Protein AF-0000000076599766 (afdb_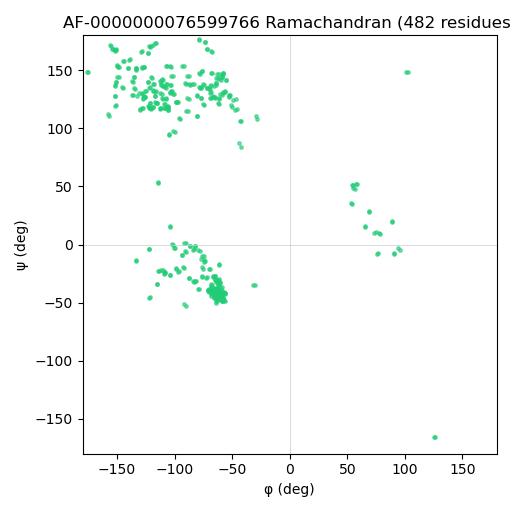homodimer)

Foldseek 3Di:
DPDDPLCVLLVVVLVVLVPDDFFAADDALVVSCVVSVHDSVSSVSNVVVCVVVLQWDQDPPPHITGADAFEQEAELVDFDDPQVSLVVSVWHKDKDWPDKDKFFADPVRCVLQVHDGGAIWMWTWMWMDTSNATWKIKIKIFGCVQPVPVVVQVVPDPDVQVSSCVPRVFRWDWDDKDKDWDQDDPVRCVRRVHDRVGTWIWMWTWIAGPVPRGTGMIMIMTTHPSHYDYHYDYDDDDDPPDD/DPPQPLCVLLVVVLVVLVPDDFFAADDALVVSCVVSVHDSVSSVSNVVVCVVVLQWDQDVPPHITGADAFEQEAELVDFDDPQVSLVVSVWHKDKDWPDKDKFFADPVRCVLQVHDGGAIWMWTWMWMDTSNATWKIKIKIFGCVQPVPVVVQVVPDPDPQVSSCVPRVFRWDWDDKDKDWDQDDPVRCVRRVHDRVGTWIWMWTWIAGPVPRGTGMIMIMTTHPSHYDYHYDYDDDDDPPDD

Sequence (486 aa):
MVRSRYVEIADTLAAELAQLPAGSRIAGEHEIAARFEVGRAAARAAMQELEQRLLVRRVRGAGTFVNRRIDYVISQRRAPSWHQTVREAGAEPRSVVRGVRRASLPATEAERLERPVGSPASLLIRQYYVDDLLHGWSNEWIPADVLDDVEIAVHSVESVDSILHQMSKVQPVRSWCRVSNTLPGPEVVAGLEIESDRPVWLVESVSLDAATGTPVLCIRSWSRPDSARIVVEMDGPYQPEDEMVRSRYVEIADTLAAELAQLPAGSRIAGEHEIAARFEVGRAAARAAMQELEQRLLVRRVRGAGTFVNRRIDYVISQRRAPSWHQTVREAGAEPRSVVRGVRRASLPATEAERLERPVGSPASLLIRQYYVDDLLHGWSNEWIPADVLDDVEIAVHSVESVDSILHQMSKVQPVRSWCRVSNTLPGPEVVAGLEIESDRPVWLVESVSLDAATGTPVLCIRSWSRPDSARIVVEMDGPYQPEDE

pLDDT: mean 87.88, std 10.94, range [26.7, 97.62]

Secondary structure (DSSP, 8-state):
----HHHHHHHHHHHHHTTSPTT-B---HHHHHHHHT--HHHHHHHHHHHHHTTSEEEETTTEEEE---EEEEEETTS---HHHHHHHTT--EEEEEEEEEEEEPPHHHHHHTT--TT-EEEEEEEEEEETTEEEEEEEEEEETTT-S-HHHHTTT-S-HHHHHHHHH---EEEEEEEEEEE---HHHHHHHT--TTS-EEEEEEEEEETTT--EEEEEEEEE-TTTEEEEEEEES-------/----HHHHHHHHHHHHHTTSPTT-B---HHHHHHHHT--HHHHHHHHHHHHHTTSEEEETTTEEEE---EEEEEETTS---HHHHHHHTT--EEEEEEEEEEEEPPHHHHHHTT--TT-EEEEEEEEEEETTEEEEEEEEEEETTT-S-HHHHTTT-S-HHHHHHHHH---EEEEEEEEEEE---HHHHHHHT--TTS-EEEEEEEEEETTT--EEEEEEEEE-TTTEEEEEEEES-------

Solvent-accessible surface area (backbone atoms only — not comparable to full-atom values): 25380 Å² total; per-residue (Å²): 126,83,71,58,69,28,56,54,49,28,51,55,50,50,61,55,51,71,75,48,61,62,46,37,75,53,81,49,51,69,56,44,11,62,75,69,71,48,51,65,65,43,25,44,46,15,51,49,50,33,39,72,69,35,44,32,43,77,40,87,96,75,44,40,25,34,35,62,57,32,62,43,70,44,41,45,61,42,80,89,42,71,56,58,40,34,41,74,51,74,44,46,59,46,76,44,82,77,42,65,43,81,42,59,32,50,62,70,59,9,59,71,43,72,43,64,67,54,39,61,21,31,41,38,31,36,36,31,24,49,42,85,34,83,29,24,36,33,45,34,39,29,41,36,90,58,47,73,60,54,70,73,45,54,81,73,38,90,44,68,61,55,38,37,36,73,73,51,72,35,48,68,34,46,34,34,35,36,39,34,63,39,68,54,53,71,69,52,22,62,64,58,69,52,67,65,85,44,62,24,36,36,38,36,37,36,21,21,23,69,86,76,65,45,51,50,37,42,37,41,35,37,33,42,60,67,43,34,38,56,30,40,39,46,72,54,57,49,47,70,67,78,127,124,85,70,57,68,31,56,54,50,28,50,54,49,49,61,55,51,72,75,46,60,62,46,38,75,53,81,48,51,67,55,45,10,63,74,70,70,48,52,66,66,42,26,44,46,14,52,49,49,33,38,73,69,35,46,34,44,78,40,87,96,74,44,40,23,34,35,62,57,31,62,42,67,45,40,46,59,41,80,89,42,71,56,58,40,34,42,74,51,72,46,47,59,46,75,44,82,77,43,66,45,79,43,57,32,50,62,70,58,9,58,72,42,71,43,63,67,54,38,62,22,31,41,39,30,36,36,31,26,49,42,83,34,84,30,24,34,34,46,35,40,29,40,36,91,57,48,70,61,56,71,72,44,55,78,74,38,91,43,68,61,57,38,38,37,72,72,50,69,36,48,68,34,46,32,34,36,38,39,33,62,39,69,54,53,71,69,52,22,63,64,56,69,53,66,65,85,46,64,26,37,36,41,36,35,35,20,19,22,68,87,77,64,46,51,50,39,41,39,42,34,37,32,41,59,68,44,33,36,56,30,39,40,47,73,53,58,50,47,70,67,76,128

InterPro domains:
  IPR000524 Transcription regulator HTH, GntR [PF00392] (6-66)
  IPR000524 Transcription regulator HTH, GntR [PS50949] (3-69)
  IPR000524 Transcription regulator HTH, GntR [SM00345] (9-66)
  IPR000524 Transcription regulator HTH, GntR [cd07377] (4-67)
  IPR011663 UbiC transcription regulator-associated [PF07702] (89-227)
  IPR011663 UbiC transcription regulator-associated [SM00866] (88-229)
  IPR028978 Chorismate pyruvate-lyase/UbiC transcription regulator-associated domain superfamily [G3DSA:3.40.1410.10] (74-236)
  IPR028978 Chorismate pyruvate-lyase/UbiC transcription regulator-associated domain superfamily [SSF64288] (55-234)
  IPR036388 Winged helix-like DNA-binding domain superfamily [G3DSA:1.10.10.10] (4-67)
  IPR036390 Winged helix DNA-binding domain superfamily [SSF46785] (4-69)
  IPR050679 Bacterial HTH-type transcriptional regulator [PTHR44846] (4-234)

Structure (mmCIF, N/CA/C/O backbone):
data_AF-0000000076599766-model_v1
#
loop_
_entity.id
_entity.type
_entity.pdbx_description
1 polymer 'GntR family phosphonate transport system transcriptional regulator'
#
loop_
_atom_site.group_PDB
_atom_site.id
_atom_site.type_symbol
_atom_site.label_atom_id
_atom_site.label_alt_id
_atom_site.label_comp_id
_atom_site.label_asym_id
_atom_site.label_entity_id
_atom_site.label_seq_id
_atom_site.pdbx_PDB_ins_code
_atom_site.Cartn_x
_atom_site.Cartn_y
_atom_site.Cartn_z
_atom_site.occupancy
_atom_site.B_iso_or_equiv
_atom_site.auth_seq_id
_atom_site.auth_comp_id
_atom_site.auth_asym_id
_atom_site.auth_atom_id
_atom_site.pdbx_PDB_model_num
ATOM 1 N N . MET A 1 1 ? -33.406 5.684 -6.992 1 35.38 1 MET A N 1
ATOM 2 C CA . MET A 1 1 ? -33.312 6.414 -5.734 1 35.38 1 MET A CA 1
ATOM 3 C C . MET A 1 1 ? -32.75 7.812 -5.957 1 35.38 1 MET A C 1
ATOM 5 O O . MET A 1 1 ? -31.859 8 -6.789 1 35.38 1 MET A O 1
ATOM 9 N N . VAL A 1 2 ? -33.344 8.711 -5.664 1 44.78 2 VAL A N 1
ATOM 10 C CA . VAL A 1 2 ? -33 10.125 -5.789 1 44.78 2 VAL A CA 1
ATOM 11 C C . VAL A 1 2 ? -31.562 10.352 -5.355 1 44.78 2 VAL A C 1
ATOM 13 O O . VAL A 1 2 ? -31.203 10.062 -4.215 1 44.78 2 VAL A O 1
ATOM 16 N N . ARG A 1 3 ? -30.703 10.211 -6.203 1 55.75 3 ARG A N 1
ATOM 17 C CA . ARG A 1 3 ? -29.359 10.57 -5.766 1 55.75 3 ARG A CA 1
ATOM 18 C C . ARG A 1 3 ? -29.344 11.906 -5.039 1 55.75 3 ARG A C 1
ATOM 20 O O . ARG A 1 3 ? -30.047 12.836 -5.434 1 55.75 3 ARG A O 1
ATOM 27 N N . SER A 1 4 ? -28.797 12 -3.76 1 78.44 4 SER A N 1
ATOM 28 C CA . SER A 1 4 ? -28.766 13.211 -2.945 1 78.44 4 SER A CA 1
ATOM 29 C C . SER A 1 4 ? -28.188 14.383 -3.729 1 78.44 4 SER A C 1
ATOM 31 O O . SER A 1 4 ? -27.344 14.195 -4.613 1 78.44 4 SER A O 1
ATOM 33 N N . ARG A 1 5 ? -28.891 15.469 -3.938 1 87.5 5 ARG A N 1
ATOM 34 C CA . ARG A 1 5 ? -28.531 16.703 -4.633 1 87.5 5 ARG A CA 1
ATOM 35 C C . ARG A 1 5 ? -27.047 17 -4.488 1 87.5 5 ARG A C 1
ATOM 37 O O . ARG A 1 5 ? -26.406 17.453 -5.434 1 87.5 5 ARG A O 1
ATOM 44 N N . TYR A 1 6 ? -26.469 16.688 -3.404 1 89.38 6 TYR A N 1
ATOM 45 C CA . TYR A 1 6 ? -25.062 16.984 -3.191 1 89.38 6 TYR A CA 1
ATOM 46 C C . TYR A 1 6 ? -24.172 16.078 -4.027 1 89.38 6 TYR A C 1
ATOM 48 O O . TYR A 1 6 ? -23.094 16.484 -4.484 1 89.38 6 TYR A O 1
ATOM 56 N N . VAL A 1 7 ? -24.625 14.914 -4.34 1 90.62 7 VAL A N 1
ATOM 57 C CA . VAL A 1 7 ? -23.859 14 -5.172 1 90.62 7 VAL A CA 1
ATOM 58 C C . VAL A 1 7 ? -23.828 14.508 -6.609 1 90.62 7 VAL A C 1
ATOM 60 O O . VAL A 1 7 ? -22.797 14.414 -7.285 1 90.62 7 VAL A O 1
ATOM 63 N N . GLU A 1 8 ? -24.891 15 -6.984 1 92.25 8 GLU A N 1
ATOM 64 C CA . GLU A 1 8 ? -24.953 15.586 -8.32 1 92.25 8 GLU A CA 1
ATOM 65 C C . GLU A 1 8 ? -23.984 16.766 -8.461 1 92.25 8 GLU A C 1
ATOM 67 O O . GLU A 1 8 ? -23.328 16.906 -9.484 1 92.25 8 GLU A O 1
ATOM 72 N N . ILE A 1 9 ? -24.062 17.562 -7.48 1 93.81 9 ILE A N 1
ATOM 73 C CA . ILE A 1 9 ? -23.141 18.688 -7.457 1 93.81 9 ILE A CA 1
ATOM 74 C C . ILE A 1 9 ? -21.703 18.203 -7.504 1 93.81 9 ILE A C 1
ATOM 76 O O . ILE A 1 9 ? -20.891 18.703 -8.281 1 93.81 9 ILE A O 1
ATOM 80 N N . ALA A 1 10 ? -21.438 17.234 -6.711 1 93.31 10 ALA A N 1
ATOM 81 C CA . ALA A 1 10 ? -20.078 16.672 -6.664 1 93.31 10 ALA A CA 1
ATOM 82 C C . ALA A 1 10 ? -19.672 16.125 -8.031 1 93.31 10 ALA A C 1
ATOM 84 O O . ALA A 1 10 ? -18.531 16.312 -8.461 1 93.31 10 ALA A O 1
ATOM 85 N N . ASP A 1 11 ? -20.578 15.539 -8.68 1 92.75 11 ASP A N 1
ATOM 86 C CA . ASP A 1 11 ? -20.297 14.977 -10 1 92.75 11 ASP A CA 1
ATOM 87 C C . ASP A 1 11 ? -19.969 16.078 -11.008 1 92.75 11 ASP A C 1
ATOM 89 O O . ASP A 1 11 ? -19.047 15.938 -11.805 1 92.75 11 ASP A O 1
ATOM 93 N N . THR A 1 12 ? -20.766 17.047 -10.969 1 93.94 12 THR A N 1
ATOM 94 C CA . THR A 1 12 ? -20.531 18.188 -11.852 1 93.94 12 THR A CA 1
ATOM 95 C C . THR A 1 12 ? -19.172 18.812 -11.586 1 93.94 12 THR A C 1
ATOM 97 O O . THR A 1 12 ? -18.406 19.062 -12.516 1 93.94 12 THR A O 1
ATOM 100 N N . LEU A 1 13 ? -18.922 19.031 -10.359 1 94.25 13 LEU A N 1
ATOM 101 C CA . LEU A 1 13 ? -17.656 19.625 -9.984 1 94.25 13 LEU A CA 1
ATOM 102 C C . LEU A 1 13 ? -16.484 18.719 -10.359 1 94.25 13 LEU A C 1
ATOM 104 O O . LEU A 1 13 ? -15.438 19.188 -10.805 1 94.25 13 LEU A O 1
ATOM 108 N N . ALA A 1 14 ? -16.672 17.453 -10.156 1 93.56 14 ALA A N 1
ATOM 109 C CA . ALA A 1 14 ? -15.641 16.484 -10.508 1 93.56 14 ALA A CA 1
ATOM 110 C C . ALA A 1 14 ? -15.25 16.609 -11.977 1 93.56 14 ALA A C 1
ATOM 112 O O . ALA A 1 14 ? -14.062 16.547 -12.312 1 93.56 14 ALA A O 1
ATOM 113 N N . ALA A 1 15 ? -16.203 16.766 -12.789 1 93.69 15 ALA A N 1
ATOM 114 C CA . ALA A 1 15 ? -15.953 16.922 -14.227 1 93.69 15 ALA A CA 1
ATOM 115 C C . ALA A 1 15 ? -15.164 18.188 -14.516 1 93.69 15 ALA A C 1
ATOM 117 O O . ALA A 1 15 ? -14.281 18.188 -15.375 1 93.69 15 ALA A O 1
ATOM 118 N N . GLU A 1 16 ? -15.445 19.188 -13.828 1 93.81 16 GLU A N 1
ATOM 119 C CA . GLU A 1 16 ? -14.742 20.453 -14 1 93.81 16 GLU A CA 1
ATOM 120 C C . GLU A 1 16 ? -13.312 20.375 -13.484 1 93.81 16 GLU A C 1
ATOM 122 O O . GLU A 1 16 ? -12.383 20.906 -14.109 1 93.81 16 GLU A O 1
ATOM 127 N N . LEU A 1 17 ? -13.188 19.734 -12.422 1 92.12 17 LEU A N 1
ATOM 128 C CA . LEU A 1 17 ? -11.883 19.609 -11.781 1 92.12 17 LEU A CA 1
ATOM 129 C C . LEU A 1 17 ? -10.914 18.812 -12.656 1 92.12 17 LEU A C 1
ATOM 131 O O . LEU A 1 17 ? -9.703 19.031 -12.609 1 92.12 17 LEU A O 1
ATOM 135 N N . ALA A 1 18 ? -11.531 17.891 -13.422 1 90.69 18 ALA A N 1
ATOM 136 C CA . ALA A 1 18 ? -10.719 17.031 -14.281 1 90.69 18 ALA A CA 1
ATOM 137 C C . ALA A 1 18 ? -9.945 17.859 -15.305 1 90.69 18 ALA A C 1
ATOM 139 O O . ALA A 1 18 ? -8.898 17.438 -15.797 1 90.69 18 ALA A O 1
ATOM 140 N N . GLN A 1 19 ? -10.391 19.078 -15.477 1 91.44 19 GLN A N 1
ATOM 141 C CA . GLN A 1 19 ? -9.789 19.938 -16.484 1 91.44 19 GLN A CA 1
ATOM 142 C C . GLN A 1 19 ? -8.797 20.922 -15.859 1 91.44 19 GLN A C 1
ATOM 144 O O . GLN A 1 19 ? -8.117 21.656 -16.578 1 91.44 19 GLN A O 1
ATOM 149 N N . LEU A 1 20 ? -8.672 20.922 -14.633 1 91.75 20 LEU A N 1
ATOM 150 C CA . LEU A 1 20 ? -7.773 21.828 -13.93 1 91.75 20 LEU A CA 1
ATOM 151 C C . LEU A 1 20 ? -6.488 21.109 -13.516 1 91.75 20 LEU A C 1
ATOM 153 O O . LEU A 1 20 ? -6.508 19.922 -13.211 1 91.75 20 LEU A O 1
ATOM 157 N N . PRO A 1 21 ? -5.398 21.875 -13.57 1 88.62 21 PRO A N 1
ATOM 158 C CA . PRO A 1 21 ? -4.16 21.281 -13.07 1 88.62 21 PRO A CA 1
ATOM 159 C C . PRO A 1 21 ? -4.234 20.906 -11.594 1 88.62 21 PRO A C 1
ATOM 161 O O . PRO A 1 21 ? -4.914 21.594 -10.82 1 88.62 21 PRO A O 1
ATOM 164 N N . ALA A 1 22 ? -3.533 19.812 -11.266 1 89.12 22 ALA A N 1
ATOM 165 C CA . ALA A 1 22 ? -3.387 19.5 -9.852 1 89.12 22 ALA A CA 1
ATOM 166 C C . ALA A 1 22 ? -2.789 20.688 -9.086 1 89.12 22 ALA A C 1
ATOM 168 O O . ALA A 1 22 ? -1.93 21.391 -9.609 1 89.12 22 ALA A O 1
ATOM 169 N N . GLY A 1 23 ? -3.316 20.859 -7.891 1 88 23 GLY A N 1
ATOM 170 C CA . GLY A 1 23 ? -2.807 21.938 -7.074 1 88 23 GLY A CA 1
ATOM 171 C C . GLY A 1 23 ? -3.559 23.25 -7.277 1 88 23 GLY A C 1
ATOM 172 O O . GLY A 1 23 ? -3.363 24.203 -6.531 1 88 23 GLY A O 1
ATOM 173 N N . SER A 1 24 ? -4.441 23.312 -8.234 1 91.94 24 SER A N 1
ATOM 174 C CA . SER A 1 24 ? -5.234 24.516 -8.469 1 91.94 24 SER A CA 1
ATOM 175 C C . SER A 1 24 ? -6.234 24.75 -7.344 1 91.94 24 SER A C 1
ATOM 177 O O . SER A 1 24 ? -6.883 23.812 -6.879 1 91.94 24 SER A O 1
ATOM 179 N N . ARG A 1 25 ? -6.312 25.984 -6.953 1 93.19 25 ARG A N 1
ATOM 180 C CA . ARG A 1 25 ? -7.32 26.344 -5.965 1 93.19 25 ARG A CA 1
ATOM 181 C C . ARG A 1 25 ? -8.711 26.391 -6.59 1 93.19 25 ARG A C 1
ATOM 183 O O . ARG A 1 25 ? -8.875 26.875 -7.711 1 93.19 25 ARG A O 1
ATOM 190 N N . ILE A 1 26 ? -9.648 25.844 -5.852 1 93.81 26 ILE A N 1
ATOM 191 C CA . ILE A 1 26 ? -11 25.828 -6.402 1 93.81 26 ILE A CA 1
ATOM 192 C C . ILE A 1 26 ? -11.93 26.672 -5.527 1 93.81 26 ILE A C 1
ATOM 194 O O . ILE A 1 26 ? -11.516 27.172 -4.477 1 93.81 26 ILE A O 1
ATOM 198 N N . ALA A 1 27 ? -13.172 26.859 -5.977 1 92.44 27 ALA A N 1
ATOM 199 C CA . ALA A 1 27 ? -14.18 27.656 -5.273 1 92.44 27 ALA A CA 1
ATOM 200 C C . ALA A 1 27 ? -14.477 27.062 -3.898 1 92.44 27 ALA A C 1
ATOM 202 O O . ALA A 1 27 ? -14.5 25.844 -3.734 1 92.44 27 ALA A O 1
ATOM 203 N N . GLY A 1 28 ? -14.672 27.922 -2.99 1 92 28 GLY A N 1
ATOM 204 C CA . GLY A 1 28 ? -15.016 27.5 -1.645 1 92 28 GLY A CA 1
ATOM 205 C C . GLY A 1 28 ? -16.469 27.109 -1.498 1 92 28 GLY A C 1
ATOM 206 O O . GLY A 1 28 ? -17.234 27.172 -2.463 1 92 28 GLY A O 1
ATOM 207 N N . GLU A 1 29 ? -16.812 26.656 -0.349 1 91.75 29 GLU A N 1
ATOM 208 C CA . GLU A 1 29 ? -18.156 26.188 -0.042 1 91.75 29 GLU A CA 1
ATOM 209 C C . GLU A 1 29 ? -19.188 27.266 -0.334 1 91.75 29 GLU A C 1
ATOM 211 O O . GLU A 1 29 ? -20.25 26.984 -0.894 1 91.75 29 GLU A O 1
ATOM 216 N N . HIS A 1 30 ? -18.875 28.5 0.025 1 92.94 30 HIS A N 1
ATOM 217 C CA . HIS A 1 30 ? -19.797 29.625 -0.182 1 92.94 30 HIS A CA 1
ATOM 218 C C . HIS A 1 30 ? -20.062 29.844 -1.666 1 92.94 30 HIS A C 1
ATOM 220 O O . HIS A 1 30 ? -21.203 30.031 -2.074 1 92.94 30 HIS A O 1
ATOM 226 N N . GLU A 1 31 ? -19.047 29.875 -2.377 1 95.06 31 GLU A N 1
ATOM 227 C CA . GLU A 1 31 ? -19.172 30.078 -3.818 1 95.06 31 GLU A CA 1
ATOM 228 C C . GLU A 1 31 ? -19.938 28.938 -4.477 1 95.06 31 GLU A C 1
ATOM 230 O O . GLU A 1 31 ? -20.719 29.172 -5.406 1 95.06 31 GLU A O 1
ATOM 235 N N . ILE A 1 32 ? -19.719 27.734 -4.055 1 94.56 32 ILE A N 1
ATOM 236 C CA . ILE A 1 32 ? -20.406 26.547 -4.59 1 94.56 32 ILE A CA 1
ATOM 237 C C . ILE A 1 32 ? -21.891 26.625 -4.27 1 94.56 32 ILE A C 1
ATOM 239 O O . ILE A 1 32 ? -22.734 26.344 -5.121 1 94.56 32 ILE A O 1
ATOM 243 N N . ALA A 1 33 ? -22.156 27 -3.057 1 94.94 33 ALA A N 1
ATOM 244 C CA . ALA A 1 33 ? -23.547 27.172 -2.654 1 94.94 33 ALA A CA 1
ATOM 245 C C . ALA A 1 33 ? -24.266 28.172 -3.555 1 94.94 33 ALA A C 1
ATOM 247 O O . ALA A 1 33 ? -25.391 27.922 -4.008 1 94.94 33 ALA A O 1
ATOM 248 N N . ALA A 1 34 ? -23.641 29.25 -3.762 1 96.25 34 ALA A N 1
ATOM 249 C CA . ALA A 1 34 ? -24.219 30.297 -4.598 1 96.25 34 ALA A CA 1
ATOM 250 C C . ALA A 1 34 ? -24.391 29.828 -6.035 1 96.25 34 ALA A C 1
ATOM 252 O O . ALA A 1 34 ? -25.453 30.016 -6.637 1 96.25 34 ALA A O 1
ATOM 253 N N . ARG A 1 35 ? -23.438 29.172 -6.555 1 94.94 35 ARG A N 1
ATOM 254 C CA . ARG A 1 35 ? -23.422 28.734 -7.953 1 94.94 35 ARG A CA 1
ATOM 255 C C . ARG A 1 35 ? -24.531 27.719 -8.219 1 94.94 35 ARG A C 1
ATOM 257 O O . ARG A 1 35 ? -25.188 27.781 -9.266 1 94.94 35 ARG A O 1
ATOM 264 N N . PHE A 1 36 ? -24.719 26.828 -7.281 1 95.69 36 PHE A N 1
ATOM 265 C CA . PHE A 1 36 ? -25.656 25.734 -7.512 1 95.69 36 PHE A CA 1
ATOM 266 C C . PHE A 1 36 ? -26.984 25.984 -6.816 1 95.69 36 PHE A C 1
ATOM 268 O O . PHE A 1 36 ? -27.875 25.125 -6.816 1 95.69 36 PHE A O 1
ATOM 275 N N . GLU A 1 37 ? -27.062 27.094 -6.141 1 95.06 37 GLU A N 1
ATOM 276 C CA . GLU A 1 37 ? -28.297 27.516 -5.473 1 95.06 37 GLU A CA 1
ATOM 277 C C . GLU A 1 37 ? -28.766 26.469 -4.457 1 95.06 37 GLU A C 1
ATOM 279 O O . GLU A 1 37 ? -29.906 26.031 -4.488 1 95.06 37 GLU A O 1
ATOM 284 N N . VAL A 1 38 ? -27.797 26.125 -3.598 1 94.81 38 VAL A N 1
ATOM 285 C CA . VAL A 1 38 ? -28.094 25.188 -2.521 1 94.81 38 VAL A CA 1
ATOM 286 C C . VAL A 1 38 ? -27.641 25.766 -1.187 1 94.81 38 VAL A C 1
ATOM 288 O O . VAL A 1 38 ? -26.969 26.797 -1.151 1 94.81 38 VAL A O 1
ATOM 291 N N . GLY A 1 39 ? -28.109 25.125 -0.135 1 92.5 39 GLY A N 1
ATOM 292 C CA . GLY A 1 39 ? -27.672 25.547 1.188 1 92.5 39 GLY A CA 1
ATOM 293 C C . GLY A 1 39 ? -26.234 25.172 1.492 1 92.5 39 GLY A C 1
ATOM 294 O O . GLY A 1 39 ? -25.609 24.422 0.74 1 92.5 39 GLY A O 1
ATOM 295 N N . ARG A 1 40 ? -25.75 25.766 2.592 1 92.31 40 ARG A N 1
ATOM 296 C CA . ARG A 1 40 ? -24.359 25.516 3.004 1 92.31 40 ARG A CA 1
ATOM 297 C C . ARG A 1 40 ? -24.141 24.047 3.322 1 92.31 40 ARG A C 1
ATOM 299 O O . ARG A 1 40 ? -23.062 23.5 3.068 1 92.31 40 ARG A O 1
ATOM 306 N N . ALA A 1 41 ? -25.141 23.484 3.742 1 92.25 41 ALA A N 1
ATOM 307 C CA . ALA A 1 41 ? -25.031 22.078 4.113 1 92.25 41 ALA A CA 1
ATOM 308 C C . ALA A 1 41 ? -24.812 21.203 2.881 1 92.25 41 ALA A C 1
ATOM 310 O O . ALA A 1 41 ? -24 20.281 2.896 1 92.25 41 ALA A O 1
ATOM 311 N N . ALA A 1 42 ? -25.516 21.469 1.93 1 91.75 42 ALA A N 1
ATOM 312 C CA . ALA A 1 42 ? -25.391 20.703 0.687 1 91.75 42 ALA A CA 1
ATOM 313 C C . ALA A 1 42 ? -24.047 20.969 0.015 1 91.75 42 ALA A C 1
ATOM 315 O O . ALA A 1 42 ? -23.422 20.062 -0.511 1 91.75 42 ALA A O 1
ATOM 316 N N . ALA A 1 43 ? -23.656 22.219 0.019 1 94.25 43 ALA A N 1
ATOM 317 C CA . ALA A 1 43 ? -22.359 22.578 -0.543 1 94.25 43 ALA A CA 1
ATOM 318 C C . ALA A 1 43 ? -21.219 21.891 0.206 1 94.25 43 ALA A C 1
ATOM 320 O O . ALA A 1 43 ? -20.297 21.344 -0.411 1 94.25 43 ALA A O 1
ATOM 321 N N . ARG A 1 44 ? -21.391 21.891 1.463 1 92.38 44 ARG A N 1
ATOM 322 C CA . ARG A 1 44 ? -20.391 21.203 2.285 1 92.38 44 ARG A CA 1
ATOM 323 C C . ARG A 1 44 ? -20.375 19.703 1.986 1 92.38 44 ARG A C 1
ATOM 325 O O . ARG A 1 44 ? -19.297 19.109 1.88 1 92.38 44 ARG A O 1
ATOM 332 N N . ALA A 1 45 ? -21.453 19.156 1.827 1 91.06 45 ALA A N 1
ATOM 333 C CA . ALA A 1 45 ? -21.562 17.734 1.528 1 91.06 45 ALA A CA 1
ATOM 334 C C . ALA A 1 45 ? -20.922 17.406 0.18 1 91.06 45 ALA A C 1
ATOM 336 O O . ALA A 1 45 ? -20.266 16.375 0.029 1 91.06 45 ALA A O 1
ATOM 337 N N . ALA A 1 46 ? -21.125 18.266 -0.675 1 92.69 46 ALA A N 1
ATOM 338 C CA . ALA A 1 46 ? -20.531 18.078 -1.994 1 92.69 46 ALA A CA 1
ATOM 339 C C . ALA A 1 46 ? -19 18.125 -1.916 1 92.69 46 ALA A C 1
ATOM 341 O O . ALA A 1 46 ? -18.328 17.297 -2.527 1 92.69 46 ALA A O 1
ATOM 342 N N . MET A 1 47 ? -18.578 19.031 -1.149 1 92.06 47 MET A N 1
ATOM 343 C CA . MET A 1 47 ? -17.125 19.172 -0.975 1 92.06 47 MET A CA 1
ATOM 344 C C . MET A 1 47 ? -16.547 17.953 -0.255 1 92.06 47 MET A C 1
ATOM 346 O O . MET A 1 47 ? -15.469 17.469 -0.605 1 92.06 47 MET A O 1
ATOM 350 N N . GLN A 1 48 ? -17.25 17.5 0.674 1 87.81 48 GLN A N 1
ATOM 351 C CA . GLN A 1 48 ? -16.844 16.312 1.404 1 87.81 48 GLN A CA 1
ATOM 352 C C . GLN A 1 48 ? -16.797 15.094 0.489 1 87.81 48 GLN A C 1
ATOM 354 O O . GLN A 1 48 ? -15.891 14.266 0.588 1 87.81 48 GLN A O 1
ATOM 359 N N . GLU A 1 49 ? -17.766 15.102 -0.319 1 86.81 49 GLU A N 1
ATOM 360 C CA . GLU A 1 49 ? -17.812 14.008 -1.291 1 86.81 49 GLU A CA 1
ATOM 361 C C . GLU A 1 49 ? -16.594 14.047 -2.211 1 86.81 49 GLU A C 1
ATOM 363 O O . GLU A 1 49 ? -15.977 13.008 -2.475 1 86.81 49 GLU A O 1
ATOM 368 N N . LEU A 1 50 ? -16.234 15.172 -2.66 1 89.44 50 LEU A N 1
ATOM 369 C CA . LEU A 1 50 ? -15.07 15.328 -3.518 1 89.44 50 LEU A CA 1
ATOM 370 C C . LEU A 1 50 ? -13.797 14.93 -2.781 1 89.44 50 LEU A C 1
ATOM 372 O O . LEU A 1 50 ? -12.898 14.32 -3.365 1 89.44 50 LEU A O 1
ATOM 376 N N . GLU A 1 51 ? -13.758 15.25 -1.528 1 86.94 51 GLU A N 1
ATOM 377 C CA . GLU A 1 51 ? -12.602 14.891 -0.705 1 86.94 51 GLU A CA 1
ATOM 378 C C . GLU A 1 51 ? -12.516 13.383 -0.516 1 86.94 51 GLU A C 1
ATOM 380 O O . GLU A 1 51 ? -11.422 12.805 -0.585 1 86.94 51 GLU A O 1
ATOM 385 N N . GLN A 1 52 ? -13.656 12.82 -0.322 1 79.12 52 GLN A N 1
ATOM 386 C CA . GLN A 1 52 ? -13.703 11.367 -0.149 1 79.12 52 GLN A CA 1
ATOM 387 C C . GLN A 1 52 ? -13.242 10.648 -1.414 1 79.12 52 GLN A C 1
ATOM 389 O O . GLN A 1 52 ? -12.609 9.594 -1.339 1 79.12 52 GLN A O 1
ATOM 394 N N . ARG A 1 53 ? -13.523 11.312 -2.473 1 81.25 53 ARG A N 1
ATOM 395 C CA . ARG A 1 53 ? -13.117 10.758 -3.76 1 81.25 53 ARG A CA 1
ATOM 396 C C . ARG A 1 53 ? -11.664 11.102 -4.07 1 81.25 53 ARG A C 1
ATOM 398 O O . ARG A 1 53 ? -11.141 10.719 -5.121 1 81.25 53 ARG A O 1
ATOM 405 N N . LEU A 1 54 ? -11.062 11.867 -3.221 1 85.19 54 LEU A N 1
ATOM 406 C CA . LEU A 1 54 ? -9.656 12.25 -3.299 1 85.19 54 LEU A CA 1
ATOM 407 C C . LEU A 1 54 ? -9.406 13.18 -4.48 1 85.19 54 LEU A C 1
ATOM 409 O O . LEU A 1 54 ? -8.32 13.172 -5.07 1 85.19 54 LEU A O 1
ATOM 413 N N . LEU A 1 55 ? -10.453 13.922 -4.816 1 89.56 55 LEU A N 1
ATOM 414 C CA . LEU A 1 55 ? -10.344 14.805 -5.965 1 89.56 55 LEU A CA 1
ATOM 415 C C . LEU A 1 55 ? -9.906 16.203 -5.531 1 89.56 55 LEU A C 1
ATOM 417 O O . LEU A 1 55 ? -9.469 17 -6.359 1 89.56 55 LEU A O 1
ATOM 421 N N . VAL A 1 56 ? -10.109 16.453 -4.238 1 91.88 56 VAL A N 1
ATOM 422 C CA . VAL A 1 56 ? -9.688 17.734 -3.688 1 91.88 56 VAL A CA 1
ATOM 423 C C . VAL A 1 56 ? -9.078 17.531 -2.303 1 91.88 56 VAL A C 1
ATOM 425 O O . VAL A 1 56 ? -9.281 16.484 -1.678 1 91.88 56 VAL A O 1
ATOM 428 N N . ARG A 1 57 ? -8.297 18.5 -1.924 1 90.81 57 ARG A N 1
ATOM 429 C CA . ARG A 1 57 ? -7.719 18.531 -0.583 1 90.81 57 ARG A CA 1
ATOM 430 C C . ARG A 1 57 ? -7.922 19.891 0.071 1 90.81 57 ARG A C 1
ATOM 432 O O . ARG A 1 57 ? -7.645 20.922 -0.539 1 90.81 57 ARG A O 1
ATOM 439 N N . ARG A 1 58 ? -8.398 19.766 1.223 1 88.25 58 ARG A N 1
ATOM 440 C CA . ARG A 1 58 ? -8.555 20.984 2.008 1 88.25 58 ARG A CA 1
ATOM 441 C C . ARG A 1 58 ? -7.301 21.281 2.814 1 88.25 58 ARG A C 1
ATOM 443 O O . ARG A 1 58 ? -6.766 20.406 3.492 1 88.25 58 ARG A O 1
ATOM 450 N N . VAL A 1 59 ? -6.836 22.453 2.625 1 85.62 59 VAL A N 1
ATOM 451 C CA . VAL A 1 59 ? -5.688 22.906 3.396 1 85.62 59 VAL A CA 1
ATOM 452 C C . VAL A 1 59 ? -6.121 24.016 4.359 1 85.62 59 VAL A C 1
ATOM 454 O O . VAL A 1 59 ? -6.609 25.062 3.936 1 85.62 59 VAL A O 1
ATOM 457 N N . ARG A 1 60 ? -5.945 23.656 5.598 1 82 60 ARG A N 1
ATOM 458 C CA . ARG A 1 60 ? -6.391 24.594 6.629 1 82 60 ARG A CA 1
ATOM 459 C C . ARG A 1 60 ? -5.82 25.984 6.398 1 82 60 ARG A C 1
ATOM 461 O O . ARG A 1 60 ? -4.609 26.141 6.234 1 82 60 ARG A O 1
ATOM 468 N N . GLY A 1 61 ? -6.68 26.844 6.41 1 81.44 61 GLY A N 1
ATOM 469 C CA . GLY A 1 61 ? -6.289 28.234 6.297 1 81.44 61 GLY A CA 1
ATOM 470 C C . GLY A 1 61 ? -5.914 28.641 4.883 1 81.44 61 GLY A C 1
ATOM 471 O O . GLY A 1 61 ? -5.684 29.828 4.609 1 81.44 61 GLY A O 1
ATOM 472 N N . ALA A 1 62 ? -5.824 27.781 3.979 1 85.62 62 ALA A N 1
ATOM 473 C CA . ALA A 1 62 ? -5.355 28.094 2.633 1 85.62 62 ALA A CA 1
ATOM 474 C C . ALA A 1 62 ? -6.461 27.891 1.604 1 85.62 62 ALA A C 1
ATOM 476 O O . ALA A 1 62 ? -6.555 28.641 0.627 1 85.62 62 ALA A O 1
ATOM 477 N N . GLY A 1 63 ? -7.324 26.891 1.851 1 91.25 63 GLY A N 1
ATOM 478 C CA . GLY A 1 63 ? -8.406 26.625 0.914 1 91.25 63 GLY A CA 1
ATOM 479 C C . GLY A 1 63 ? -8.453 25.188 0.429 1 91.25 63 GLY A C 1
ATOM 480 O O . GLY A 1 63 ? -7.996 24.281 1.127 1 91.25 63 GLY A O 1
ATOM 481 N N . THR A 1 64 ? -9.25 25.047 -0.641 1 92.69 64 THR A N 1
ATOM 482 C CA . THR A 1 64 ? -9.406 23.719 -1.233 1 92.69 64 THR A CA 1
ATOM 483 C C . THR A 1 64 ? -8.727 23.641 -2.596 1 92.69 64 THR A C 1
ATOM 485 O O . THR A 1 64 ? -8.812 24.594 -3.389 1 92.69 64 THR A O 1
ATOM 488 N N . PHE A 1 65 ? -8.016 22.562 -2.855 1 93.81 65 PHE A N 1
ATOM 489 C CA . PHE A 1 65 ? -7.184 22.438 -4.047 1 93.81 65 PHE A CA 1
ATOM 490 C C . PHE A 1 65 ? -7.496 21.156 -4.801 1 93.81 65 PHE A C 1
ATOM 492 O O . PHE A 1 65 ? -7.879 20.156 -4.195 1 93.81 65 PHE A O 1
ATOM 499 N N . VAL A 1 66 ? -7.262 21.25 -6.125 1 93.5 66 VAL A N 1
ATOM 500 C CA . VAL A 1 66 ? -7.391 20.047 -6.945 1 93.5 66 VAL A CA 1
ATOM 501 C C . VAL A 1 66 ? -6.328 19.031 -6.539 1 93.5 66 VAL A C 1
ATOM 503 O O . VAL A 1 66 ? -5.152 19.375 -6.41 1 93.5 66 VAL A O 1
ATOM 506 N N . ASN A 1 67 ? -6.816 17.891 -6.25 1 89.25 67 ASN A N 1
ATOM 507 C CA . ASN A 1 67 ? -5.934 16.781 -5.875 1 89.25 67 ASN A CA 1
ATOM 508 C C . ASN A 1 67 ? -5.914 15.695 -6.941 1 89.25 67 ASN A C 1
ATOM 510 O O . ASN A 1 67 ? -6.965 15.305 -7.457 1 89.25 67 ASN A O 1
ATOM 514 N N . ARG A 1 68 ? -4.68 15.305 -7.34 1 86.94 68 ARG A N 1
ATOM 515 C CA . ARG A 1 68 ? -4.469 14.156 -8.211 1 86.94 68 ARG A CA 1
ATOM 516 C C . ARG A 1 68 ? -3.414 13.219 -7.633 1 86.94 68 ARG A C 1
ATOM 518 O O . ARG A 1 68 ? -2.236 13.57 -7.555 1 86.94 68 ARG A O 1
ATOM 525 N N . ARG A 1 69 ? -3.895 12.031 -7.328 1 87.62 69 ARG A N 1
ATOM 526 C CA . ARG A 1 69 ? -2.92 11.07 -6.824 1 87.62 69 ARG A CA 1
ATOM 527 C C . ARG A 1 69 ? -1.949 10.648 -7.926 1 87.62 69 ARG A C 1
ATOM 529 O O . ARG A 1 69 ? -2.365 10.352 -9.047 1 87.62 69 ARG A O 1
ATOM 536 N N . ILE A 1 70 ? -0.685 10.695 -7.637 1 90.19 70 ILE A N 1
ATOM 537 C CA . ILE A 1 70 ? 0.305 10.18 -8.578 1 90.19 70 ILE A CA 1
ATOM 538 C C . ILE A 1 70 ? 0.6 8.719 -8.266 1 90.19 70 ILE A C 1
ATOM 540 O O . ILE A 1 70 ? 0.376 8.258 -7.141 1 90.19 70 ILE A O 1
ATOM 544 N N . ASP A 1 71 ? 1.01 8.023 -9.297 1 89.62 71 ASP A N 1
ATOM 545 C CA . ASP A 1 71 ? 1.604 6.715 -9.055 1 89.62 71 ASP A CA 1
ATOM 546 C C . ASP A 1 71 ? 3.064 6.844 -8.633 1 89.62 71 ASP A C 1
ATOM 548 O O . ASP A 1 71 ? 3.912 7.262 -9.422 1 89.62 71 ASP A O 1
ATOM 552 N N . TYR A 1 72 ? 3.24 6.531 -7.43 1 91 72 TYR A N 1
ATOM 553 C CA . TYR A 1 72 ? 4.617 6.512 -6.941 1 91 72 TYR A CA 1
ATOM 554 C C . TYR A 1 72 ? 5.195 5.105 -7.008 1 91 72 TYR A C 1
ATOM 556 O O . TYR A 1 72 ? 4.961 4.289 -6.113 1 91 72 TYR A O 1
ATOM 564 N N . VAL A 1 73 ? 6.098 4.949 -7.965 1 90.69 73 VAL A N 1
ATOM 565 C CA . VAL A 1 73 ? 6.586 3.605 -8.273 1 90.69 73 VAL A CA 1
ATOM 566 C C . VAL A 1 73 ? 7.902 3.357 -7.543 1 90.69 73 VAL A C 1
ATOM 568 O O . VAL A 1 73 ? 8.852 4.133 -7.684 1 90.69 73 VAL A O 1
ATOM 571 N N . ILE A 1 74 ? 7.898 2.375 -6.789 1 90 74 ILE A N 1
ATOM 572 C CA . ILE A 1 74 ? 9.102 1.859 -6.148 1 90 74 ILE A CA 1
ATOM 573 C C . ILE A 1 74 ? 9.508 0.538 -6.797 1 90 74 ILE A C 1
ATOM 575 O O . ILE A 1 74 ? 8.727 -0.416 -6.816 1 90 74 ILE A O 1
ATOM 579 N N . SER A 1 75 ? 10.672 0.566 -7.383 1 86.62 75 SER A N 1
ATOM 580 C CA . SER A 1 75 ? 11.125 -0.608 -8.117 1 86.62 75 SER A CA 1
ATOM 581 C C . SER A 1 75 ? 12.617 -0.852 -7.895 1 86.62 75 SER A C 1
ATOM 583 O O . SER A 1 75 ? 13.375 0.086 -7.625 1 86.62 75 SER A O 1
ATOM 585 N N . GLN A 1 76 ? 13 -2.135 -8.008 1 78.19 76 GLN A N 1
ATOM 586 C CA . GLN A 1 76 ? 14.414 -2.465 -7.918 1 78.19 76 GLN A CA 1
ATOM 587 C C . GLN A 1 76 ? 15.156 -2.061 -9.188 1 78.19 76 GLN A C 1
ATOM 589 O O . GLN A 1 76 ? 16.391 -1.985 -9.195 1 78.19 76 GLN A O 1
ATOM 594 N N . ARG A 1 77 ? 14.391 -1.798 -10.18 1 74.88 77 ARG A N 1
ATOM 595 C CA . ARG A 1 77 ? 15 -1.453 -11.453 1 74.88 77 ARG A CA 1
ATOM 596 C C . ARG A 1 77 ? 15.211 0.053 -11.578 1 74.88 77 ARG A C 1
ATOM 598 O O . ARG A 1 77 ? 15.797 0.528 -12.547 1 74.88 77 ARG A O 1
ATOM 605 N N . ARG A 1 78 ? 14.734 0.737 -10.625 1 71.81 78 ARG A N 1
ATOM 606 C CA . ARG A 1 78 ? 14.836 2.191 -10.68 1 71.81 78 ARG A CA 1
ATOM 607 C C . ARG A 1 78 ? 15.688 2.721 -9.523 1 71.81 78 ARG A C 1
ATOM 609 O O . ARG A 1 78 ? 15.555 2.258 -8.391 1 71.81 78 ARG A O 1
ATOM 616 N N . ALA A 1 79 ? 16.594 3.561 -9.969 1 71.38 79 ALA A N 1
ATOM 617 C CA . ALA A 1 79 ? 17.312 4.254 -8.898 1 71.38 79 ALA A CA 1
ATOM 618 C C . ALA A 1 79 ? 16.344 5.039 -8.016 1 71.38 79 ALA A C 1
ATOM 620 O O . ALA A 1 79 ? 15.469 5.758 -8.516 1 71.38 79 ALA A O 1
ATOM 621 N N . PRO A 1 80 ? 16.484 4.793 -6.805 1 74.06 80 PRO A N 1
ATOM 622 C CA . PRO A 1 80 ? 15.586 5.531 -5.918 1 74.06 80 PRO A CA 1
ATOM 623 C C . PRO A 1 80 ? 15.773 7.043 -6.008 1 74.06 80 PRO A C 1
ATOM 625 O O . PRO A 1 80 ? 16.906 7.535 -5.895 1 74.06 80 PRO A O 1
ATOM 628 N N . SER A 1 81 ? 14.75 7.77 -6.352 1 80.12 81 SER A N 1
ATOM 629 C CA . SER A 1 81 ? 14.664 9.227 -6.367 1 80.12 81 SER A CA 1
ATOM 630 C C . SER A 1 81 ? 13.219 9.703 -6.27 1 80.12 81 SER A C 1
ATOM 632 O O . SER A 1 81 ? 12.445 9.539 -7.211 1 80.12 81 SER A O 1
ATOM 634 N N . TRP A 1 82 ? 12.992 10.234 -5.203 1 86 82 TRP A N 1
ATOM 635 C CA . TRP A 1 82 ? 11.633 10.742 -5.023 1 86 82 TRP A CA 1
ATOM 636 C C . TRP A 1 82 ? 11.312 11.812 -6.059 1 86 82 TRP A C 1
ATOM 638 O O . TRP A 1 82 ? 10.25 11.789 -6.68 1 86 82 TRP A O 1
ATOM 648 N N . HIS A 1 83 ? 12.305 12.695 -6.262 1 87.56 83 HIS A N 1
ATOM 649 C CA . HIS A 1 83 ? 12.086 13.805 -7.188 1 87.56 83 HIS A CA 1
ATOM 650 C C . HIS A 1 83 ? 11.852 13.297 -8.609 1 87.56 83 HIS A C 1
ATOM 652 O O . HIS A 1 83 ? 10.914 13.727 -9.273 1 87.56 83 HIS A O 1
ATOM 658 N N . GLN A 1 84 ? 12.664 12.398 -8.977 1 86.75 84 GLN A N 1
ATOM 659 C CA . GLN A 1 84 ? 12.531 11.859 -10.328 1 86.75 84 GLN A CA 1
ATOM 660 C C . GLN A 1 84 ? 11.227 11.094 -10.492 1 86.75 84 GLN A C 1
ATOM 662 O O . GLN A 1 84 ? 10.555 11.219 -11.523 1 86.75 84 GLN A O 1
ATOM 667 N N . THR A 1 85 ? 10.898 10.375 -9.555 1 88.44 85 THR A N 1
ATOM 668 C CA . THR A 1 85 ? 9.68 9.57 -9.609 1 88.44 85 THR A CA 1
ATOM 669 C C . THR A 1 85 ? 8.445 10.461 -9.711 1 88.44 85 THR A C 1
ATOM 671 O O . THR A 1 85 ? 7.535 10.188 -10.492 1 88.44 85 THR A O 1
ATOM 674 N N . VAL A 1 86 ? 8.445 11.547 -8.992 1 91.25 86 VAL A N 1
ATOM 675 C CA . VAL A 1 86 ? 7.324 12.477 -9.008 1 91.25 86 VAL A CA 1
ATOM 676 C C . VAL A 1 86 ? 7.234 13.156 -10.375 1 91.25 86 VAL A C 1
ATOM 678 O O . VAL A 1 86 ? 6.152 13.258 -10.953 1 91.25 86 VAL A O 1
ATOM 681 N N . ARG A 1 87 ? 8.391 13.516 -10.922 1 91.38 87 ARG A N 1
ATOM 682 C CA . ARG A 1 87 ? 8.406 14.133 -12.242 1 91.38 87 ARG A CA 1
ATOM 683 C C . ARG A 1 87 ? 7.922 13.164 -13.312 1 91.38 87 ARG A C 1
ATOM 685 O O . ARG A 1 87 ? 7.164 13.547 -14.211 1 91.38 87 ARG A O 1
ATOM 692 N N . GLU A 1 88 ? 8.336 11.984 -13.18 1 89.69 88 GLU A N 1
ATOM 693 C CA . GLU A 1 88 ? 7.945 10.961 -14.141 1 89.69 88 GLU A CA 1
ATOM 694 C C . GLU A 1 88 ? 6.441 10.703 -14.086 1 89.69 88 GLU A C 1
ATOM 696 O O . GLU A 1 88 ? 5.84 10.289 -15.078 1 89.69 88 GLU A O 1
ATOM 701 N N . ALA A 1 89 ? 5.902 10.945 -12.961 1 90.31 89 ALA A N 1
ATOM 702 C CA . ALA A 1 89 ? 4.461 10.781 -12.797 1 90.31 89 ALA A CA 1
ATOM 703 C C . ALA A 1 89 ? 3.709 12.008 -13.297 1 90.31 89 ALA A C 1
ATOM 705 O O . ALA A 1 89 ? 2.477 12.055 -13.242 1 90.31 89 ALA A O 1
ATOM 706 N N . GLY A 1 90 ? 4.438 12.992 -13.75 1 90.12 90 GLY A N 1
ATOM 707 C CA . GLY A 1 90 ? 3.83 14.172 -14.352 1 90.12 90 GLY A CA 1
ATOM 708 C C . GLY A 1 90 ? 3.5 15.25 -13.344 1 90.12 90 GLY A C 1
ATOM 709 O O . GLY A 1 90 ? 2.641 16.094 -13.586 1 90.12 90 GLY A O 1
ATOM 710 N N . ALA A 1 91 ? 4.109 15.242 -12.188 1 93.44 91 ALA A N 1
ATOM 711 C CA . ALA A 1 91 ? 3.855 16.219 -11.133 1 93.44 91 ALA A CA 1
ATOM 712 C C . ALA A 1 91 ? 5.129 16.984 -10.773 1 93.44 91 ALA A C 1
ATOM 714 O O . ALA A 1 91 ? 6.215 16.656 -11.258 1 93.44 91 ALA A O 1
ATOM 715 N N . GLU A 1 92 ? 4.996 17.984 -9.992 1 92.25 92 GLU A N 1
ATOM 716 C CA . GLU A 1 92 ? 6.129 18.828 -9.617 1 92.25 92 GLU A CA 1
ATOM 717 C C . GLU A 1 92 ? 6.566 18.562 -8.18 1 92.25 92 GLU A C 1
ATOM 719 O O . GLU A 1 92 ? 5.809 18.812 -7.242 1 92.25 92 GLU A O 1
ATOM 724 N N . PRO A 1 93 ? 7.789 18.094 -8.055 1 92.81 93 PRO A N 1
ATOM 725 C CA . PRO A 1 93 ? 8.297 17.812 -6.707 1 92.81 93 PRO A CA 1
ATOM 726 C C . PRO A 1 93 ? 8.945 19.031 -6.059 1 92.81 93 PRO A C 1
ATOM 728 O O . PRO A 1 93 ? 9.539 19.859 -6.75 1 92.81 93 PRO A O 1
ATOM 731 N N . ARG A 1 94 ? 8.781 19.156 -4.754 1 91 94 ARG A N 1
ATOM 732 C CA . ARG A 1 94 ? 9.516 20.109 -3.932 1 91 94 ARG A CA 1
ATOM 733 C C . ARG A 1 94 ? 9.805 19.531 -2.551 1 91 94 ARG A C 1
ATOM 735 O O . ARG A 1 94 ? 8.945 18.875 -1.951 1 91 94 ARG A O 1
ATOM 742 N N . SER A 1 95 ? 11 19.703 -2.133 1 91.62 95 SER A N 1
ATOM 743 C CA . SER A 1 95 ? 11.352 19.281 -0.783 1 91.62 95 SER A CA 1
ATOM 744 C C . SER A 1 95 ? 11.828 20.453 0.064 1 91.62 95 SER A C 1
ATOM 746 O O . SER A 1 95 ? 12.438 21.391 -0.453 1 91.62 95 SER A O 1
ATOM 748 N N . VAL A 1 96 ? 11.5 20.469 1.33 1 91.69 96 VAL A N 1
ATOM 749 C CA . VAL A 1 96 ? 11.906 21.484 2.291 1 91.69 96 VAL A CA 1
ATOM 750 C C . VAL A 1 96 ? 12.586 20.828 3.488 1 91.69 96 VAL A C 1
ATOM 752 O O . VAL A 1 96 ? 12.039 19.891 4.09 1 91.69 96 VAL A O 1
ATOM 755 N N . VAL A 1 97 ? 13.797 21.328 3.785 1 92.62 97 VAL A N 1
ATOM 756 C CA . VAL A 1 97 ? 14.484 20.859 4.98 1 92.62 97 VAL A CA 1
ATOM 757 C C . VAL A 1 97 ? 13.836 21.469 6.223 1 92.62 97 VAL A C 1
ATOM 759 O O . VAL A 1 97 ? 13.773 22.688 6.367 1 92.62 97 VAL A O 1
ATOM 762 N N . ARG A 1 98 ? 13.344 20.641 7.098 1 93 98 ARG A N 1
ATOM 763 C CA . ARG A 1 98 ? 12.711 21.109 8.32 1 93 98 ARG A CA 1
ATOM 764 C C . ARG A 1 98 ? 13.688 21.094 9.492 1 93 98 ARG A C 1
ATOM 766 O O . ARG A 1 98 ? 13.5 21.812 10.477 1 93 98 ARG A O 1
ATOM 773 N N . GLY A 1 99 ? 14.703 20.25 9.32 1 91.88 99 GLY A N 1
ATOM 774 C CA . GLY A 1 99 ? 15.719 20.203 10.367 1 91.88 99 GLY A CA 1
ATOM 775 C C . GLY A 1 99 ? 16.875 19.281 10.039 1 91.88 99 GLY A C 1
ATOM 776 O O . GLY A 1 99 ? 16.703 18.312 9.289 1 91.88 99 GLY A O 1
ATOM 777 N N . VAL A 1 100 ? 18.031 19.719 10.57 1 92.31 100 VAL A N 1
ATOM 778 C CA . VAL A 1 100 ? 19.219 18.859 10.57 1 92.31 100 VAL A CA 1
ATOM 779 C C . VAL A 1 100 ? 19.906 18.938 11.93 1 92.31 100 VAL A C 1
ATOM 781 O O . VAL A 1 100 ? 20.125 20.031 12.461 1 92.31 100 VAL A O 1
ATOM 784 N N . ARG A 1 101 ? 20.156 17.812 12.477 1 92.75 101 ARG A N 1
ATOM 785 C CA . ARG A 1 101 ? 20.828 17.875 13.773 1 92.75 101 ARG A CA 1
ATOM 786 C C . ARG A 1 101 ? 21.734 16.656 13.961 1 92.75 101 ARG A C 1
ATOM 788 O O . ARG A 1 101 ? 21.469 15.578 13.445 1 92.75 101 ARG A O 1
ATOM 795 N N . ARG A 1 102 ? 22.734 16.953 14.781 1 94.38 102 ARG A N 1
ATOM 796 C CA . ARG A 1 102 ? 23.562 15.836 15.25 1 94.38 102 ARG A CA 1
ATOM 797 C C . ARG A 1 102 ? 22.859 15.078 16.375 1 94.38 102 ARG A C 1
ATOM 799 O O . ARG A 1 102 ? 22.219 15.68 17.234 1 94.38 102 ARG A O 1
ATOM 806 N N . ALA A 1 103 ? 22.922 13.805 16.25 1 95.56 103 ALA A N 1
ATOM 807 C CA . ALA A 1 103 ? 22.266 12.961 17.234 1 95.56 103 ALA A CA 1
ATOM 808 C C . ALA A 1 103 ? 22.938 11.594 17.328 1 95.56 103 ALA A C 1
ATOM 810 O O . ALA A 1 103 ? 23.891 11.32 16.609 1 95.56 103 ALA A O 1
ATOM 811 N N . SER A 1 104 ? 22.531 10.852 18.391 1 96.94 104 SER A N 1
ATOM 812 C CA . SER A 1 104 ? 22.953 9.461 18.531 1 96.94 104 SER A CA 1
ATOM 813 C C . SER A 1 104 ? 21.969 8.508 17.875 1 96.94 104 SER A C 1
ATOM 815 O O . SER A 1 104 ? 20.75 8.703 17.969 1 96.94 104 SER A O 1
ATOM 817 N N . LEU A 1 105 ? 22.453 7.484 17.188 1 97.25 105 LEU A N 1
ATOM 818 C CA . LEU A 1 105 ? 21.609 6.527 16.484 1 97.25 105 LEU A CA 1
ATOM 819 C C . LEU A 1 105 ? 20.703 5.793 17.469 1 97.25 105 LEU A C 1
ATOM 821 O O . LEU A 1 105 ? 21.172 5.195 18.438 1 97.25 105 LEU A O 1
ATOM 825 N N . PRO A 1 106 ? 19.422 5.801 17.25 1 96.62 106 PRO A N 1
ATOM 826 C CA . PRO A 1 106 ? 18.516 4.941 18.016 1 96.62 106 PRO A CA 1
ATOM 827 C C . PRO A 1 106 ? 18.703 3.457 17.688 1 96.62 106 PRO A C 1
ATOM 829 O O . PRO A 1 106 ? 19.344 3.111 16.703 1 96.62 106 PRO A O 1
ATOM 832 N N . ALA A 1 107 ? 18.172 2.613 18.453 1 96.94 107 ALA A N 1
ATOM 833 C CA . ALA A 1 107 ? 18.422 1.176 18.391 1 96.94 107 ALA A CA 1
ATOM 834 C C . ALA A 1 107 ? 18.062 0.622 17.016 1 96.94 107 ALA A C 1
ATOM 836 O O . ALA A 1 107 ? 18.875 -0.08 16.391 1 96.94 107 ALA A O 1
ATOM 837 N N . THR A 1 108 ? 16.922 0.948 16.516 1 95.19 108 THR A N 1
ATOM 838 C CA . THR A 1 108 ? 16.469 0.4 15.242 1 95.19 108 THR A CA 1
ATOM 839 C C . THR A 1 108 ? 17.375 0.839 14.102 1 95.19 108 THR A C 1
ATOM 841 O O . THR A 1 108 ? 17.797 0.015 13.289 1 95.19 108 THR A O 1
ATOM 844 N N . GLU A 1 109 ? 17.625 2.104 14.023 1 96.81 109 GLU A N 1
ATOM 845 C CA . GLU A 1 109 ? 18.484 2.633 12.969 1 96.81 109 GLU A CA 1
ATOM 846 C C . GLU A 1 109 ? 19.906 2.129 13.102 1 96.81 109 GLU A C 1
ATOM 848 O O . GLU A 1 109 ? 20.578 1.879 12.102 1 96.81 109 GLU A O 1
ATOM 853 N N . ALA A 1 110 ? 20.359 2.012 14.344 1 97.56 110 ALA A N 1
ATOM 854 C CA . ALA A 1 110 ? 21.703 1.477 14.586 1 97.56 110 ALA A CA 1
ATOM 855 C C . ALA A 1 110 ? 21.828 0.06 14.031 1 97.56 110 ALA A C 1
ATOM 857 O O . ALA A 1 110 ? 22.828 -0.268 13.383 1 97.56 110 ALA A O 1
ATOM 858 N N . GLU A 1 111 ? 20.891 -0.72 14.32 1 96.06 111 GLU A N 1
ATOM 859 C CA . GLU A 1 111 ? 20.891 -2.088 13.812 1 96.06 111 GLU A CA 1
ATOM 860 C C . GLU A 1 111 ? 20.891 -2.109 12.281 1 96.06 111 GLU A C 1
ATOM 862 O O . GLU A 1 111 ? 21.688 -2.838 11.672 1 96.06 111 GLU A O 1
ATOM 867 N N . ARG A 1 112 ? 20.141 -1.296 11.672 1 94.94 112 ARG A N 1
ATOM 868 C CA . ARG A 1 112 ? 20.016 -1.248 10.219 1 94.94 112 ARG A CA 1
ATOM 869 C C . ARG A 1 112 ? 21.312 -0.744 9.578 1 94.94 112 ARG A C 1
ATOM 871 O O . ARG A 1 112 ? 21.688 -1.202 8.5 1 94.94 112 ARG A O 1
ATOM 878 N N . LEU A 1 113 ? 21.906 0.167 10.273 1 97.19 113 LEU A N 1
ATOM 879 C CA . LEU A 1 113 ? 23.109 0.775 9.742 1 97.19 113 LEU A CA 1
ATOM 880 C C . LEU A 1 113 ? 24.359 0.008 10.188 1 97.19 113 LEU A C 1
ATOM 882 O O . LEU A 1 113 ? 25.484 0.386 9.859 1 97.19 113 LEU A O 1
ATOM 886 N N . GLU A 1 114 ? 24.078 -1.059 10.945 1 96.38 114 GLU A N 1
ATOM 887 C CA . GLU A 1 114 ? 25.156 -1.908 11.438 1 96.38 114 GLU A CA 1
ATOM 888 C C . GLU A 1 114 ? 26.203 -1.094 12.203 1 96.38 114 GLU A C 1
ATOM 890 O O . GLU A 1 114 ? 27.391 -1.178 11.922 1 96.38 114 GLU A O 1
ATOM 895 N N . ARG A 1 115 ? 25.672 -0.31 13.07 1 97.06 115 ARG A N 1
ATOM 896 C CA . ARG A 1 115 ? 26.469 0.484 14 1 97.06 115 ARG A CA 1
ATOM 897 C C . ARG A 1 115 ? 26.031 0.243 15.438 1 97.06 115 ARG A C 1
ATOM 899 O O . ARG A 1 115 ? 24.906 -0.203 15.68 1 97.06 115 ARG A O 1
ATOM 906 N N . PRO A 1 116 ? 27 0.439 16.422 1 96.88 116 PRO A N 1
ATOM 907 C CA . PRO A 1 116 ? 26.547 0.377 17.812 1 96.88 116 PRO A CA 1
ATOM 908 C C . PRO A 1 116 ? 25.469 1.409 18.125 1 96.88 116 PRO A C 1
ATOM 910 O O . PRO A 1 116 ? 25.516 2.535 17.625 1 96.88 116 PRO A O 1
ATOM 913 N N . VAL A 1 117 ? 24.516 0.973 19 1 97 117 VAL A N 1
ATOM 914 C CA . VAL A 1 117 ? 23.516 1.908 19.484 1 97 117 VAL A CA 1
ATOM 915 C C . VAL A 1 117 ? 24.203 3.109 20.141 1 97 117 VAL A C 1
ATOM 917 O O . VAL A 1 117 ? 25.172 2.951 20.875 1 97 117 VAL A O 1
ATOM 920 N N . GLY A 1 118 ? 23.734 4.316 19.75 1 96.88 118 GLY A N 1
ATOM 921 C CA . GLY A 1 118 ? 24.312 5.516 20.328 1 96.88 118 GLY A CA 1
ATOM 922 C C . GLY A 1 118 ? 25.438 6.109 19.484 1 96.88 118 GLY A C 1
ATOM 923 O O . GLY A 1 118 ? 25.922 7.199 19.781 1 96.88 118 GLY A O 1
ATOM 924 N N . SER A 1 119 ? 25.812 5.484 18.406 1 97.12 119 SER A N 1
ATOM 925 C CA . SER A 1 119 ? 26.844 6.023 17.531 1 97.12 119 SER A CA 1
ATOM 926 C C . SER A 1 119 ? 26.453 7.398 17 1 97.12 119 SER A C 1
ATOM 928 O O . SER A 1 119 ? 25.281 7.68 16.797 1 97.12 119 SER A O 1
ATOM 930 N N . PRO A 1 120 ? 27.516 8.273 16.828 1 97.38 120 PRO A N 1
ATOM 931 C CA . PRO A 1 120 ? 27.219 9.609 16.281 1 97.38 120 PRO A CA 1
ATOM 932 C C . PRO A 1 120 ? 26.672 9.562 14.859 1 97.38 120 PRO A C 1
ATOM 934 O O . PRO A 1 120 ? 27.156 8.781 14.039 1 97.38 120 PRO A O 1
ATOM 937 N N . ALA A 1 121 ? 25.641 10.367 14.602 1 97 121 ALA A N 1
ATOM 938 C CA . ALA A 1 121 ? 25.016 10.461 13.297 1 97 121 ALA A CA 1
ATOM 939 C C . ALA A 1 121 ? 24.312 11.812 13.125 1 97 121 ALA A C 1
ATOM 941 O O . ALA A 1 121 ? 24.391 12.672 14.008 1 97 121 ALA A O 1
ATOM 942 N N . SER A 1 122 ? 23.875 12.07 11.953 1 95.44 122 SER A N 1
ATOM 943 C CA . SER A 1 122 ? 23 13.203 11.664 1 95.44 122 SER A CA 1
ATOM 944 C C . SER A 1 122 ? 21.609 12.742 11.281 1 95.44 122 SER A C 1
ATOM 946 O O . SER A 1 122 ? 21.453 11.734 10.586 1 95.44 122 SER A O 1
ATOM 948 N N . LEU A 1 123 ? 20.641 13.43 11.812 1 96.06 123 LEU A N 1
ATOM 949 C CA . LEU A 1 123 ? 19.266 13.227 11.406 1 96.06 123 LEU A CA 1
ATOM 950 C C . LEU A 1 123 ? 18.781 14.383 10.531 1 96.06 123 LEU A C 1
ATOM 952 O O . LEU A 1 123 ? 18.797 15.539 10.961 1 96.06 123 LEU A O 1
ATOM 956 N N . LEU A 1 124 ? 18.469 14.102 9.297 1 94.12 124 LEU A N 1
ATOM 957 C CA . LEU A 1 124 ? 17.859 15.047 8.367 1 94.12 124 LEU A CA 1
ATOM 958 C C . LEU A 1 124 ? 16.359 14.844 8.281 1 94.12 124 LEU A C 1
ATOM 960 O O . LEU A 1 124 ? 15.891 13.734 8.047 1 94.12 124 LEU A O 1
ATOM 964 N N . ILE A 1 125 ? 15.602 15.914 8.578 1 95.12 125 ILE A N 1
ATOM 965 C CA . ILE A 1 125 ? 14.141 15.891 8.508 1 95.12 125 ILE A CA 1
ATOM 966 C C . ILE A 1 125 ? 13.672 16.75 7.344 1 95.12 125 ILE A C 1
ATOM 968 O O . ILE A 1 125 ? 14.008 17.938 7.262 1 95.12 125 ILE A O 1
ATOM 972 N N . ARG A 1 126 ? 12.898 16.141 6.504 1 94.19 126 ARG A N 1
ATOM 973 C CA . ARG A 1 126 ? 12.438 16.875 5.328 1 94.19 126 ARG A CA 1
ATOM 974 C C . ARG A 1 126 ? 10.938 16.688 5.121 1 94.19 126 ARG A C 1
ATOM 976 O O . ARG A 1 126 ? 10.367 15.695 5.574 1 94.19 126 ARG A O 1
ATOM 983 N N . GLN A 1 127 ? 10.359 17.656 4.535 1 94.69 127 GLN A N 1
ATOM 984 C CA . GLN A 1 127 ? 8.977 17.641 4.066 1 94.69 127 GLN A CA 1
ATOM 985 C C . GLN A 1 127 ? 8.914 17.672 2.543 1 94.69 127 GLN A C 1
ATOM 987 O O . GLN A 1 127 ? 9.688 18.375 1.896 1 94.69 127 GLN A O 1
ATOM 992 N N . TYR A 1 128 ? 8.008 16.922 2.051 1 94.44 128 TYR A N 1
ATOM 993 C CA . TYR A 1 128 ? 7.898 16.766 0.604 1 94.44 128 TYR A CA 1
ATOM 994 C C . TYR A 1 128 ? 6.547 17.281 0.108 1 94.44 128 TYR A C 1
ATOM 996 O O . TYR A 1 128 ? 5.52 17.047 0.75 1 94.44 128 TYR A O 1
ATOM 1004 N N . TYR A 1 129 ? 6.633 17.984 -1.015 1 93.06 129 TYR A N 1
ATOM 1005 C CA . TYR A 1 129 ? 5.445 18.531 -1.657 1 93.06 129 TYR A CA 1
ATOM 1006 C C . TYR A 1 129 ? 5.32 18.031 -3.092 1 93.06 129 TYR A C 1
ATOM 1008 O O . TYR A 1 129 ? 6.32 17.906 -3.803 1 93.06 129 TYR A O 1
ATOM 1016 N N . VAL A 1 130 ? 4.117 17.719 -3.48 1 93.06 130 VAL A N 1
ATOM 1017 C CA . VAL A 1 130 ? 3.76 17.422 -4.863 1 93.06 130 VAL A CA 1
ATOM 1018 C C . VAL A 1 130 ? 2.73 18.438 -5.359 1 93.06 130 VAL A C 1
ATOM 1020 O O . VAL A 1 130 ? 1.643 18.562 -4.793 1 93.06 130 VAL A O 1
ATOM 1023 N N . ASP A 1 131 ? 3.121 19.188 -6.391 1 91.5 131 ASP A N 1
ATOM 1024 C CA . ASP A 1 131 ? 2.264 20.234 -6.906 1 91.5 131 ASP A CA 1
ATOM 1025 C C . ASP A 1 131 ? 1.843 21.203 -5.793 1 91.5 131 ASP A C 1
ATOM 1027 O O . ASP A 1 131 ? 0.661 21.531 -5.66 1 91.5 131 ASP A O 1
ATOM 1031 N N . ASP A 1 132 ? 2.76 21.391 -4.895 1 89.69 132 ASP A N 1
ATOM 1032 C CA . ASP A 1 132 ? 2.678 22.375 -3.818 1 89.69 132 ASP A CA 1
ATOM 1033 C C . ASP A 1 132 ? 1.707 21.922 -2.73 1 89.69 132 ASP A C 1
ATOM 1035 O O . ASP A 1 132 ? 1.288 22.734 -1.892 1 89.69 132 ASP A O 1
ATOM 1039 N N . LEU A 1 133 ? 1.319 20.719 -2.828 1 92.31 133 LEU A N 1
ATOM 1040 C CA . LEU A 1 133 ? 0.545 20.125 -1.746 1 92.31 133 LEU A CA 1
ATOM 1041 C C . LEU A 1 133 ? 1.408 19.172 -0.922 1 92.31 133 LEU A C 1
ATOM 1043 O O . LEU A 1 133 ? 2.211 18.422 -1.477 1 92.31 133 LEU A O 1
ATOM 1047 N N . LEU A 1 134 ? 1.195 19.328 0.345 1 93.44 134 LEU A N 1
ATOM 1048 C CA . LEU A 1 134 ? 1.975 18.5 1.262 1 93.44 134 LEU A CA 1
ATOM 1049 C C . LEU A 1 134 ? 1.756 17.016 0.978 1 93.44 134 LEU A C 1
ATOM 1051 O O . LEU A 1 134 ? 0.615 16.578 0.836 1 93.44 134 LEU A O 1
ATOM 1055 N N . HIS A 1 135 ? 2.92 16.312 0.869 1 94.44 135 HIS A N 1
ATOM 1056 C CA . HIS A 1 135 ? 2.879 14.906 0.463 1 94.44 135 HIS A CA 1
ATOM 1057 C C . HIS A 1 135 ? 3.504 14.008 1.523 1 94.44 135 HIS A C 1
ATOM 1059 O O . HIS A 1 135 ? 2.943 12.961 1.868 1 94.44 135 HIS A O 1
ATOM 1065 N N . GLY A 1 136 ? 4.629 14.484 1.968 1 95.88 136 GLY A N 1
ATOM 1066 C CA . GLY A 1 136 ? 5.367 13.5 2.744 1 95.88 136 GLY A CA 1
ATOM 1067 C C . GLY A 1 136 ? 6.258 14.117 3.801 1 95.88 136 GLY A C 1
ATOM 1068 O O . GLY A 1 136 ? 6.438 15.336 3.832 1 95.88 136 GLY A O 1
ATOM 1069 N N . TRP A 1 137 ? 6.746 13.266 4.691 1 96.19 137 TRP A N 1
ATOM 1070 C CA . TRP A 1 137 ? 7.668 13.523 5.793 1 96.19 137 TRP A CA 1
ATOM 1071 C C . TRP A 1 137 ? 8.75 12.453 5.867 1 96.19 137 TRP A C 1
ATOM 1073 O O . TRP A 1 137 ? 8.461 11.266 5.719 1 96.19 137 TRP A O 1
ATOM 1083 N N . SER A 1 138 ? 10.016 12.898 6.043 1 96.06 138 SER A N 1
ATOM 1084 C CA . SER A 1 138 ? 11.07 11.883 6.043 1 96.06 138 SER A CA 1
ATOM 1085 C C . SER A 1 138 ? 12.078 12.133 7.156 1 96.06 138 SER A C 1
ATOM 1087 O O . SER A 1 138 ? 12.398 13.281 7.469 1 96.06 138 SER A O 1
ATOM 1089 N N . ASN A 1 139 ? 12.492 11.055 7.758 1 96.56 139 ASN A N 1
ATOM 1090 C CA . ASN A 1 139 ? 13.664 10.984 8.625 1 96.56 139 ASN A CA 1
ATOM 1091 C C . ASN A 1 139 ? 14.805 10.219 7.965 1 96.56 139 ASN A C 1
ATOM 1093 O O . ASN A 1 139 ? 14.656 9.047 7.617 1 96.56 139 ASN A O 1
ATOM 1097 N N . GLU A 1 140 ? 15.875 10.914 7.84 1 95.56 140 GLU A N 1
ATOM 1098 C CA . GLU A 1 140 ? 17.031 10.32 7.18 1 95.56 140 GLU A CA 1
ATOM 1099 C C . GLU A 1 140 ? 18.25 10.336 8.086 1 95.56 140 GLU A C 1
ATOM 1101 O O . GLU A 1 140 ? 18.719 11.406 8.484 1 95.56 140 GLU A O 1
ATOM 1106 N N . TRP A 1 141 ? 18.75 9.195 8.375 1 96.81 141 TRP A N 1
ATOM 1107 C CA . TRP A 1 141 ? 19.906 9.07 9.266 1 96.81 141 TRP A CA 1
ATOM 1108 C C . TRP A 1 141 ? 21.172 8.781 8.469 1 96.81 141 TRP A C 1
ATOM 1110 O O . TRP A 1 141 ? 21.203 7.867 7.645 1 96.81 141 TRP A O 1
ATOM 1120 N N . ILE A 1 142 ? 22.188 9.531 8.766 1 95.75 142 ILE A N 1
ATOM 1121 C CA . ILE A 1 142 ? 23.5 9.398 8.141 1 95.75 142 ILE A CA 1
ATOM 1122 C C . ILE A 1 142 ? 24.578 9.281 9.227 1 95.75 142 ILE A C 1
ATOM 1124 O O . ILE A 1 142 ? 24.797 10.219 9.992 1 95.75 142 ILE A O 1
ATOM 1128 N N . PRO A 1 143 ? 25.25 8.141 9.219 1 96.62 143 PRO A N 1
ATOM 1129 C CA . PRO A 1 143 ? 26.328 8.023 10.195 1 96.62 143 PRO A CA 1
ATOM 1130 C C . PRO A 1 143 ? 27.375 9.125 10.047 1 96.62 143 PRO A C 1
ATOM 1132 O O . PRO A 1 143 ? 27.703 9.531 8.93 1 96.62 143 PRO A O 1
ATOM 1135 N N . ALA A 1 144 ? 27.953 9.508 11.188 1 94.81 144 ALA A N 1
ATOM 1136 C CA . ALA A 1 144 ? 28.922 10.617 11.18 1 94.81 144 ALA A CA 1
ATOM 1137 C C . ALA A 1 144 ? 30.188 10.242 10.414 1 94.81 144 ALA A C 1
ATOM 1139 O O . ALA A 1 144 ? 30.859 11.109 9.852 1 94.81 144 ALA A O 1
ATOM 1140 N N . ASP A 1 145 ? 30.469 9.016 10.375 1 92.94 145 ASP A N 1
ATOM 1141 C CA . ASP A 1 145 ? 31.672 8.57 9.68 1 92.94 145 ASP A CA 1
ATOM 1142 C C . ASP A 1 145 ? 31.469 8.578 8.164 1 92.94 145 ASP A C 1
ATOM 1144 O O . ASP A 1 145 ? 32.438 8.461 7.398 1 92.94 145 ASP A O 1
ATOM 1148 N N . VAL A 1 146 ? 30.281 8.719 7.75 1 93.38 146 VAL A N 1
ATOM 1149 C CA . VAL A 1 146 ? 29.969 8.828 6.328 1 93.38 146 VAL A CA 1
ATOM 1150 C C . VAL A 1 146 ? 29.953 10.297 5.914 1 93.38 146 VAL A C 1
ATOM 1152 O O . VAL A 1 146 ? 30.594 10.672 4.922 1 93.38 146 VAL A O 1
ATOM 1155 N N . LEU A 1 147 ? 29.234 11.055 6.645 1 89.19 147 LEU A N 1
ATOM 1156 C CA . LEU A 1 147 ? 29.156 12.492 6.406 1 89.19 147 LEU A CA 1
ATOM 1157 C C . LEU A 1 147 ? 28.859 13.242 7.703 1 89.19 147 LEU A C 1
ATOM 1159 O O . LEU A 1 147 ? 27.797 13.062 8.297 1 89.19 147 LEU A O 1
ATOM 1163 N N . ASP A 1 148 ? 29.656 14.062 8.109 1 83.25 148 ASP A N 1
ATOM 1164 C CA . ASP A 1 148 ? 29.547 14.75 9.391 1 83.25 148 ASP A CA 1
ATOM 1165 C C . ASP A 1 148 ? 28.938 16.141 9.211 1 83.25 148 ASP A C 1
ATOM 1167 O O . ASP A 1 148 ? 28.422 16.719 10.164 1 83.25 148 ASP A O 1
ATOM 1171 N N . ASP A 1 149 ? 28.953 16.734 8.055 1 82.62 149 ASP A N 1
ATOM 1172 C CA . ASP A 1 149 ? 28.5 18.109 7.844 1 82.62 149 ASP A CA 1
ATOM 1173 C C . ASP A 1 149 ? 27.25 18.141 6.949 1 82.62 149 ASP A C 1
ATOM 1175 O O . ASP A 1 149 ? 27.203 18.891 5.98 1 82.62 149 ASP A O 1
ATOM 1179 N N . VAL A 1 150 ? 26.281 17.359 7.395 1 84.5 150 VAL A N 1
ATOM 1180 C CA . VAL A 1 150 ? 25.062 17.266 6.59 1 84.5 150 VAL A CA 1
ATOM 1181 C C . VAL A 1 150 ? 24.391 18.625 6.504 1 84.5 150 VAL A C 1
ATOM 1183 O O . VAL A 1 150 ? 23.828 18.984 5.461 1 84.5 150 VAL A O 1
ATOM 1186 N N . GLU A 1 151 ? 24.453 19.406 7.492 1 82.19 151 GLU A N 1
ATOM 1187 C CA . GLU A 1 151 ? 23.812 20.719 7.562 1 82.19 151 GLU A CA 1
ATOM 1188 C C . GLU A 1 151 ? 24.297 21.641 6.445 1 82.19 151 GLU A C 1
ATOM 1190 O O . GLU A 1 151 ? 23.516 22.422 5.906 1 82.19 151 GLU A O 1
ATOM 1195 N N . ILE A 1 152 ? 25.453 21.562 6.129 1 77.06 152 ILE A N 1
ATOM 1196 C CA . ILE A 1 152 ? 26.047 22.406 5.105 1 77.06 152 ILE A CA 1
ATOM 1197 C C . ILE A 1 152 ? 25.625 21.906 3.721 1 77.06 152 ILE A C 1
ATOM 1199 O O . ILE A 1 152 ? 25.391 22.703 2.812 1 77.06 152 ILE A O 1
ATOM 1203 N N . ALA A 1 153 ? 25.375 20.656 3.654 1 75.94 153 ALA A N 1
ATOM 1204 C CA . ALA A 1 153 ? 25.172 20.016 2.355 1 75.94 153 ALA A CA 1
ATOM 1205 C C . ALA A 1 153 ? 23.719 20.109 1.919 1 75.94 153 ALA A C 1
ATOM 1207 O O . ALA A 1 153 ? 23.422 20.172 0.723 1 75.94 153 ALA A O 1
ATOM 1208 N N . VAL A 1 154 ? 22.812 20.156 2.812 1 75.06 154 VAL A N 1
ATOM 1209 C CA . VAL A 1 154 ? 21.391 19.969 2.514 1 75.06 154 VAL A CA 1
ATOM 1210 C C . VAL A 1 154 ? 20.828 21.219 1.856 1 75.06 154 VAL A C 1
ATOM 1212 O O . VAL A 1 154 ? 19.797 21.156 1.178 1 75.06 154 VAL A O 1
ATOM 1215 N N . HIS A 1 155 ? 21.422 22.266 2.014 1 68.19 155 HIS A N 1
ATOM 1216 C CA . HIS A 1 155 ? 20.906 23.5 1.438 1 68.19 155 HIS A CA 1
ATOM 1217 C C . HIS A 1 155 ? 21.203 23.578 -0.055 1 68.19 155 HIS A C 1
ATOM 1219 O O . HIS A 1 155 ? 20.625 24.406 -0.767 1 68.19 155 HIS A O 1
ATOM 1225 N N . SER A 1 156 ? 21.906 22.641 -0.464 1 60.12 156 SER A N 1
ATOM 1226 C CA . SER A 1 156 ? 22.328 22.812 -1.85 1 60.12 156 SER A CA 1
ATOM 1227 C C . SER A 1 156 ? 21.703 21.75 -2.75 1 60.12 156 SER A C 1
ATOM 1229 O O . SER A 1 156 ? 21.641 21.922 -3.969 1 60.12 156 SER A O 1
ATOM 1231 N N . VAL A 1 157 ? 21.344 20.719 -2.133 1 62.97 157 VAL A N 1
ATOM 1232 C CA . VAL A 1 157 ? 20.953 19.609 -3.01 1 62.97 157 VAL A CA 1
ATOM 1233 C C . VAL A 1 157 ? 19.656 18.984 -2.494 1 62.97 157 VAL A C 1
ATOM 1235 O O . VAL A 1 157 ? 19.484 18.828 -1.284 1 62.97 157 VAL A O 1
ATOM 1238 N N . GLU A 1 158 ? 18.953 18.625 -3.49 1 70.75 158 GLU A N 1
ATOM 1239 C CA . GLU A 1 158 ? 17.609 18.156 -3.133 1 70.75 158 GLU A CA 1
ATOM 1240 C C . GLU A 1 158 ? 17.625 16.688 -2.729 1 70.75 158 GLU A C 1
ATOM 1242 O O . GLU A 1 158 ? 16.938 16.281 -1.794 1 70.75 158 GLU A O 1
ATOM 1247 N N . SER A 1 159 ? 18.516 15.93 -3.299 1 78.12 159 SER A N 1
ATOM 1248 C CA . SER A 1 159 ? 18.531 14.5 -3.043 1 78.12 159 SER A CA 1
ATOM 1249 C C . SER A 1 159 ? 19.625 14.125 -2.047 1 78.12 159 SER A C 1
ATOM 1251 O O . SER A 1 159 ? 20.781 14.523 -2.211 1 78.12 159 SER A O 1
ATOM 1253 N N . VAL A 1 160 ? 19.266 13.391 -1.036 1 79.56 160 VAL A N 1
ATOM 1254 C CA . VAL A 1 160 ? 20.25 12.945 -0.057 1 79.56 160 VAL A CA 1
ATOM 1255 C C . VAL A 1 160 ? 21.281 12.055 -0.738 1 79.56 160 VAL A C 1
ATOM 1257 O O . VAL A 1 160 ? 22.469 12.086 -0.38 1 79.56 160 VAL A O 1
ATOM 1260 N N . ASP A 1 161 ? 20.844 11.32 -1.704 1 79.62 161 ASP A N 1
ATOM 1261 C CA . ASP A 1 161 ? 21.781 10.5 -2.451 1 79.62 161 ASP A CA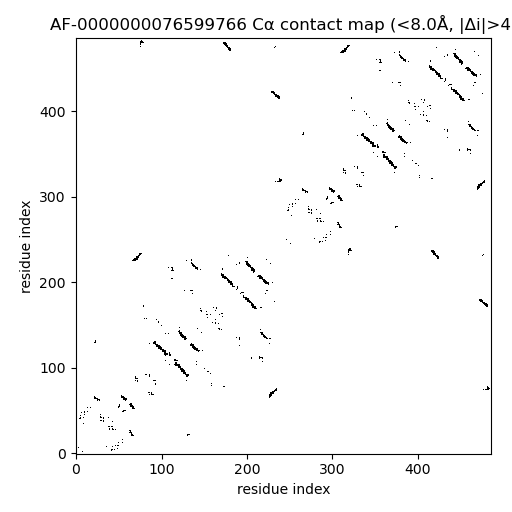 1
ATOM 1262 C C . ASP A 1 161 ? 22.844 11.367 -3.139 1 79.62 161 ASP A C 1
ATOM 1264 O O . ASP A 1 161 ? 24.031 11.039 -3.131 1 79.62 161 ASP A O 1
ATOM 1268 N N . SER A 1 162 ? 22.312 12.391 -3.711 1 77.94 162 SER A N 1
ATOM 1269 C CA . SER A 1 162 ? 23.234 13.312 -4.379 1 77.94 162 SER A CA 1
ATOM 1270 C C . SER A 1 162 ? 24.172 13.977 -3.385 1 77.94 162 SER A C 1
ATOM 1272 O O . SER A 1 162 ? 25.344 14.195 -3.689 1 77.94 162 SER A O 1
ATOM 1274 N N . ILE A 1 163 ? 23.672 14.312 -2.246 1 80.19 163 ILE A N 1
ATOM 1275 C CA . ILE A 1 163 ? 24.5 14.906 -1.196 1 80.19 163 ILE A CA 1
ATOM 1276 C C . ILE A 1 163 ? 25.625 13.945 -0.82 1 80.19 163 ILE A C 1
ATOM 1278 O O . ILE A 1 163 ? 26.797 14.344 -0.755 1 80.19 163 ILE A O 1
ATOM 1282 N N . LEU A 1 164 ? 25.328 12.703 -0.651 1 83 164 LEU A N 1
ATOM 1283 C CA . LEU A 1 164 ? 26.328 11.711 -0.258 1 83 164 LEU A CA 1
ATOM 1284 C C . LEU A 1 164 ? 27.344 11.492 -1.368 1 83 164 LEU A C 1
ATOM 1286 O O . LEU A 1 164 ? 28.547 11.406 -1.103 1 83 164 LEU A O 1
ATOM 1290 N N . HIS A 1 165 ? 26.875 11.5 -2.512 1 80.12 165 HIS A N 1
ATOM 1291 C CA . HIS A 1 165 ? 27.766 11.289 -3.645 1 80.12 165 HIS A CA 1
ATOM 1292 C C . HIS A 1 165 ? 28.75 12.445 -3.789 1 80.12 165 HIS A C 1
ATOM 1294 O O . HIS A 1 165 ? 29.938 12.227 -4.008 1 80.12 165 HIS A O 1
ATOM 1300 N N . GLN A 1 166 ? 28.25 13.609 -3.607 1 78.19 166 GLN A N 1
ATOM 1301 C CA . GLN A 1 166 ? 29.047 14.805 -3.867 1 78.19 166 GLN A CA 1
ATOM 1302 C C . GLN A 1 166 ? 29.953 15.125 -2.684 1 78.19 166 GLN A C 1
ATOM 1304 O O . GLN A 1 166 ? 31.109 15.539 -2.869 1 78.19 166 GLN A O 1
ATOM 1309 N N . MET A 1 167 ? 29.531 14.805 -1.534 1 80.06 167 MET A N 1
ATOM 1310 C CA . MET A 1 167 ? 30.234 15.336 -0.365 1 80.06 167 MET A CA 1
ATOM 1311 C C . MET A 1 167 ? 31.031 14.242 0.337 1 80.06 167 MET A C 1
ATOM 1313 O O . MET A 1 167 ? 31.969 14.531 1.074 1 80.06 167 MET A O 1
ATOM 1317 N N . SER A 1 168 ? 30.719 13 0.227 1 79.81 168 SER A N 1
ATOM 1318 C CA . SER A 1 168 ? 31.422 11.938 0.94 1 79.81 168 SER A CA 1
ATOM 1319 C C . SER A 1 168 ? 32 10.906 -0.026 1 79.81 168 SER A C 1
ATOM 1321 O O . SER A 1 168 ? 32.688 9.977 0.39 1 79.81 168 SER A O 1
ATOM 1323 N N . LYS A 1 169 ? 31.766 11.023 -1.276 1 82.06 169 LYS A N 1
ATOM 1324 C CA . LYS A 1 169 ? 32.25 10.148 -2.342 1 82.06 169 LYS A CA 1
ATOM 1325 C C . LYS A 1 169 ? 31.656 8.742 -2.211 1 82.06 169 LYS A C 1
ATOM 1327 O O . LYS A 1 169 ? 32.25 7.77 -2.676 1 82.06 169 LYS A O 1
ATOM 1332 N N . VAL A 1 170 ? 30.625 8.719 -1.409 1 87.12 170 VAL A N 1
ATOM 1333 C CA . VAL A 1 170 ? 29.891 7.461 -1.305 1 87.12 170 VAL A CA 1
ATOM 1334 C C . VAL A 1 170 ? 28.859 7.367 -2.426 1 87.12 170 VAL A C 1
ATOM 1336 O O . VAL A 1 170 ? 28.297 8.383 -2.834 1 87.12 170 VAL A O 1
ATOM 1339 N N . GLN A 1 171 ? 28.797 6.184 -2.977 1 87 171 GLN A N 1
ATOM 1340 C CA . GLN A 1 171 ? 27.75 5.91 -3.951 1 87 171 GLN A CA 1
ATOM 1341 C C . GLN A 1 171 ? 26.641 5.039 -3.346 1 87 171 GLN A C 1
ATOM 1343 O O . GLN A 1 171 ? 26.734 3.809 -3.389 1 87 171 GLN A O 1
ATOM 1348 N N . PRO A 1 172 ? 25.641 5.723 -2.865 1 88.44 172 PRO A N 1
ATOM 1349 C CA . PRO A 1 172 ? 24.609 4.945 -2.191 1 88.44 172 PRO A CA 1
ATOM 1350 C C . PRO A 1 172 ? 23.75 4.125 -3.162 1 88.44 172 PRO A C 1
ATOM 1352 O O . PRO A 1 172 ? 23.375 4.629 -4.223 1 88.44 172 PRO A O 1
ATOM 1355 N N . VAL A 1 173 ? 23.531 2.883 -2.811 1 87.19 173 VAL A N 1
ATOM 1356 C CA . VAL A 1 173 ? 22.625 1.987 -3.521 1 87.19 173 VAL A CA 1
ATOM 1357 C C . VAL A 1 173 ? 21.641 1.355 -2.537 1 87.19 173 VAL A C 1
ATOM 1359 O O . VAL A 1 173 ? 22.047 0.834 -1.496 1 87.19 173 VAL A O 1
ATOM 1362 N N . ARG A 1 174 ? 20.391 1.425 -2.908 1 88.88 174 ARG A N 1
ATOM 1363 C CA . ARG A 1 174 ? 19.406 0.828 -2.018 1 88.88 174 ARG A CA 1
ATOM 1364 C C . ARG A 1 174 ? 19.562 -0.688 -1.958 1 88.88 174 ARG A C 1
ATOM 1366 O O . ARG A 1 174 ? 19.578 -1.357 -2.992 1 88.88 174 ARG A O 1
ATOM 1373 N N . SER A 1 175 ? 19.656 -1.197 -0.735 1 87.31 175 SER A N 1
ATOM 1374 C CA . SER A 1 175 ? 19.844 -2.631 -0.536 1 87.31 175 SER A CA 1
ATOM 1375 C C . SER A 1 175 ? 18.594 -3.273 0.04 1 87.31 175 SER A C 1
ATOM 1377 O O . SER A 1 175 ? 18.406 -4.488 -0.066 1 87.31 175 SER A O 1
ATOM 1379 N N . TRP A 1 176 ? 17.891 -2.514 0.62 1 88.25 176 TRP A N 1
ATOM 1380 C CA . TRP A 1 176 ? 16.703 -3.014 1.292 1 88.25 176 TRP A CA 1
ATOM 1381 C C . TRP A 1 176 ? 15.609 -1.946 1.33 1 88.25 176 TRP A C 1
ATOM 1383 O O . TRP A 1 176 ? 15.906 -0.758 1.486 1 88.25 176 TRP A O 1
ATOM 1393 N N . CYS A 1 177 ? 14.375 -2.385 1.206 1 91.19 177 CY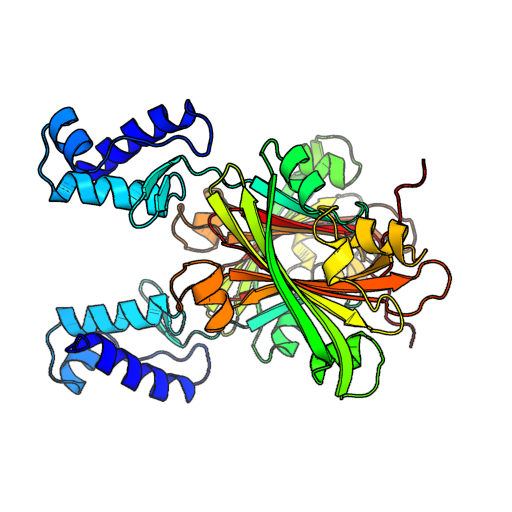S A N 1
ATOM 1394 C CA . CYS A 1 177 ? 13.234 -1.481 1.292 1 91.19 177 CYS A CA 1
ATOM 1395 C C . CYS A 1 177 ? 12 -2.213 1.803 1 91.19 177 CYS A C 1
ATOM 1397 O O . CYS A 1 177 ? 11.773 -3.373 1.455 1 91.19 177 CYS A O 1
ATOM 1399 N N . ARG A 1 178 ? 11.328 -1.604 2.639 1 92.62 178 ARG A N 1
ATOM 1400 C CA . ARG A 1 178 ? 10.07 -2.109 3.184 1 92.62 178 ARG A CA 1
ATOM 1401 C C . ARG A 1 178 ? 8.961 -1.071 3.057 1 92.62 178 ARG A C 1
ATOM 1403 O O . ARG A 1 178 ? 9.125 0.077 3.471 1 92.62 178 ARG A O 1
ATOM 1410 N N . VAL A 1 179 ? 7.875 -1.481 2.447 1 93 179 VAL A N 1
ATOM 1411 C CA . VAL A 1 179 ? 6.738 -0.594 2.225 1 93 179 VAL A CA 1
ATOM 1412 C C . VAL A 1 179 ? 5.512 -1.125 2.965 1 93 179 VAL A C 1
ATOM 1414 O O . VAL A 1 179 ? 5.172 -2.305 2.846 1 93 179 VAL A O 1
ATOM 1417 N N . SER A 1 180 ? 4.926 -0.265 3.732 1 91.5 180 SER A N 1
ATOM 1418 C CA . SER A 1 180 ? 3.748 -0.677 4.492 1 91.5 180 SER A CA 1
ATOM 1419 C C . SER A 1 180 ? 2.807 0.498 4.73 1 91.5 180 SER A C 1
ATOM 1421 O O . SER A 1 180 ? 3.111 1.632 4.355 1 91.5 180 SER A O 1
ATOM 1423 N N . ASN A 1 181 ? 1.605 0.197 5.199 1 88.88 181 ASN A N 1
ATOM 1424 C CA . ASN A 1 181 ? 0.698 1.196 5.754 1 88.88 181 ASN A CA 1
ATOM 1425 C C . ASN A 1 181 ? 0.678 1.148 7.281 1 88.88 181 ASN A C 1
ATOM 1427 O O . ASN A 1 181 ? 0.643 0.068 7.871 1 88.88 181 ASN A O 1
ATOM 1431 N N . THR A 1 182 ? 0.809 2.301 7.891 1 85.88 182 THR A N 1
ATOM 1432 C CA . THR A 1 182 ? 0.912 2.326 9.344 1 85.88 182 THR A CA 1
ATOM 1433 C C . THR A 1 182 ? 0.207 3.553 9.922 1 85.88 182 THR A C 1
ATOM 1435 O O . THR A 1 182 ? -0.085 4.504 9.188 1 85.88 182 THR A O 1
ATOM 1438 N N . LEU A 1 183 ? -0.161 3.436 11.219 1 84 183 LEU A N 1
ATOM 1439 C CA . LEU A 1 183 ? -0.589 4.633 11.93 1 84 183 LEU A CA 1
ATOM 1440 C C . LEU A 1 183 ? 0.61 5.484 12.328 1 84 183 LEU A C 1
ATOM 1442 O O . LEU A 1 183 ? 1.562 4.98 12.93 1 84 183 LEU A O 1
ATOM 1446 N N . PRO A 1 184 ? 0.568 6.68 11.953 1 89.38 184 PRO A N 1
ATOM 1447 C CA . PRO A 1 184 ? 1.731 7.531 12.211 1 89.38 184 PRO A CA 1
ATOM 1448 C C . PRO A 1 184 ? 1.82 7.977 13.672 1 89.38 184 PRO A C 1
ATOM 1450 O O . PRO A 1 184 ? 0.795 8.102 14.344 1 89.38 184 PRO A O 1
ATOM 1453 N N . GLY A 1 185 ? 3.053 8.18 14.148 1 90.94 185 GLY A N 1
ATOM 1454 C CA . GLY A 1 185 ? 3.271 8.805 15.445 1 90.94 185 GLY A CA 1
ATOM 1455 C C . GLY A 1 185 ? 2.994 10.297 15.438 1 90.94 185 GLY A C 1
ATOM 1456 O O . GLY A 1 185 ? 2.719 10.875 14.391 1 90.94 185 GLY A O 1
ATOM 1457 N N . PRO A 1 186 ? 3.07 10.867 16.594 1 93 186 PRO A N 1
ATOM 1458 C CA . PRO A 1 186 ? 2.699 12.281 16.75 1 93 186 PRO A CA 1
ATOM 1459 C C . PRO A 1 186 ? 3.535 13.203 15.867 1 93 186 PRO A C 1
ATOM 1461 O O . PRO A 1 186 ? 3.012 14.164 15.297 1 93 186 PRO A O 1
ATOM 1464 N N . GLU A 1 187 ? 4.824 12.945 15.781 1 93.31 187 GLU A N 1
ATOM 1465 C CA . GLU A 1 187 ? 5.699 13.789 14.977 1 93.31 187 GLU A CA 1
ATOM 1466 C C . GLU A 1 187 ? 5.281 13.766 13.508 1 93.31 187 GLU A C 1
ATOM 1468 O O . GLU A 1 187 ? 5.234 14.812 12.852 1 93.31 187 GLU A O 1
ATOM 1473 N N . VAL A 1 188 ? 4.957 12.648 13.016 1 94.44 188 VAL A N 1
ATOM 1474 C CA . VAL A 1 188 ? 4.566 12.477 11.617 1 94.44 188 VAL A CA 1
ATOM 1475 C C . VAL A 1 188 ? 3.191 13.102 11.383 1 94.44 188 VAL A C 1
ATOM 1477 O O . VAL A 1 188 ? 2.963 13.75 10.359 1 94.44 188 VAL A O 1
ATOM 1480 N N . VAL A 1 189 ? 2.322 12.938 12.352 1 93.56 189 VAL A N 1
ATOM 1481 C CA . VAL A 1 189 ? 0.994 13.539 12.273 1 93.56 189 VAL A CA 1
ATOM 1482 C C . VAL A 1 189 ? 1.117 15.055 12.117 1 93.56 189 VAL A C 1
ATOM 1484 O O . VAL A 1 189 ? 0.483 15.641 11.242 1 93.56 189 VAL A O 1
ATOM 1487 N N . ALA A 1 190 ? 1.939 15.602 12.945 1 93.75 190 ALA A N 1
ATOM 1488 C CA . ALA A 1 190 ? 2.174 17.047 12.883 1 93.75 190 ALA A CA 1
ATOM 1489 C C . ALA A 1 190 ? 2.857 17.422 11.57 1 93.75 190 ALA A C 1
ATOM 1491 O O . ALA A 1 190 ? 2.451 18.391 10.914 1 93.75 190 ALA A O 1
ATOM 1492 N N . GLY A 1 191 ? 3.828 16.656 11.164 1 94.31 191 GLY A N 1
ATOM 1493 C CA . GLY A 1 191 ? 4.613 16.953 9.977 1 94.31 191 GLY A CA 1
ATOM 1494 C C . GLY A 1 191 ? 3.818 16.844 8.695 1 94.31 191 GLY A C 1
ATOM 1495 O O . GLY A 1 191 ? 4.07 17.578 7.734 1 94.31 191 GLY A O 1
ATOM 1496 N N . LEU A 1 192 ? 2.898 15.922 8.656 1 93.38 192 LEU A N 1
ATOM 1497 C CA . LEU A 1 192 ? 2.076 15.688 7.469 1 93.38 192 LEU A CA 1
ATOM 1498 C C . LEU A 1 192 ? 0.769 16.469 7.555 1 93.38 192 LEU A C 1
ATOM 1500 O O . LEU A 1 192 ? -0.007 16.5 6.598 1 93.38 192 LEU A O 1
ATOM 1504 N N . GLU A 1 193 ? 0.539 17.047 8.734 1 88.94 193 GLU A N 1
ATOM 1505 C CA . GLU A 1 193 ? -0.707 17.766 8.961 1 88.94 193 GLU A CA 1
ATOM 1506 C C . GLU A 1 193 ? -1.919 16.891 8.656 1 88.94 193 GLU A C 1
ATOM 1508 O O . GLU A 1 193 ? -2.805 17.297 7.898 1 88.94 193 GLU A O 1
ATOM 1513 N N . ILE A 1 194 ? -1.923 15.711 9.242 1 87.06 194 ILE A N 1
ATOM 1514 C CA . ILE A 1 194 ? -3.01 14.766 9.039 1 87.06 194 ILE A CA 1
ATOM 1515 C C . ILE A 1 194 ? -3.645 14.406 10.383 1 87.06 194 ILE A C 1
ATOM 1517 O O . ILE A 1 194 ? -3.15 14.805 11.438 1 87.06 194 ILE A O 1
ATOM 1521 N N . GLU A 1 195 ? -4.789 13.688 10.203 1 78.31 195 GLU A N 1
ATOM 1522 C CA . GLU A 1 195 ? -5.418 13.148 11.406 1 78.31 195 GLU A CA 1
ATOM 1523 C C . GLU A 1 195 ? -4.703 11.891 11.883 1 78.31 195 GLU A C 1
ATOM 1525 O O . GLU A 1 195 ? -4.234 11.086 11.07 1 78.31 195 GLU A O 1
ATOM 1530 N N . SER A 1 196 ? -4.688 11.68 13.172 1 75.25 196 SER A N 1
ATOM 1531 C CA . SER A 1 196 ? -3.898 10.625 13.789 1 75.25 196 SER A CA 1
ATOM 1532 C C . SER A 1 196 ? -4.543 9.258 13.578 1 75.25 196 SER A C 1
ATOM 1534 O O . SER A 1 196 ? -3.893 8.227 13.758 1 75.25 196 SER A O 1
ATOM 1536 N N . ASP A 1 197 ? -5.637 9.25 13.133 1 71.94 197 ASP A N 1
ATOM 1537 C CA . ASP A 1 197 ? -6.348 7.973 13.086 1 71.94 197 ASP A CA 1
ATOM 1538 C C . ASP A 1 197 ? -6.375 7.406 11.672 1 71.94 197 ASP A C 1
ATOM 1540 O O . ASP A 1 197 ? -7.109 6.453 11.391 1 71.94 197 ASP A O 1
ATOM 1544 N N . ARG A 1 198 ? -5.551 7.922 10.844 1 75.56 198 ARG A N 1
ATOM 1545 C CA . ARG A 1 198 ? -5.52 7.426 9.477 1 75.56 198 ARG A CA 1
ATOM 1546 C C 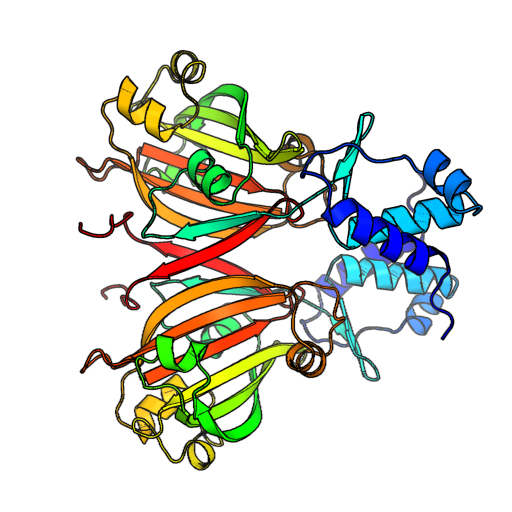. ARG A 1 198 ? -4.152 6.844 9.133 1 75.56 198 ARG A C 1
ATOM 1548 O O . ARG A 1 198 ? -3.123 7.449 9.43 1 75.56 198 ARG A O 1
ATOM 1555 N N . PRO A 1 199 ? -4.227 5.68 8.547 1 84.44 199 PRO A N 1
ATOM 1556 C CA . PRO A 1 199 ? -2.938 5.102 8.148 1 84.44 199 PRO A CA 1
ATOM 1557 C C . PRO A 1 199 ? -2.266 5.879 7.023 1 84.44 199 PRO A C 1
ATOM 1559 O O . PRO A 1 199 ? -2.947 6.488 6.195 1 84.44 199 PRO A O 1
ATOM 1562 N N . VAL A 1 200 ? -0.975 5.875 7.066 1 91.25 200 VAL A N 1
ATOM 1563 C CA . VAL A 1 200 ? -0.157 6.484 6.023 1 91.25 200 VAL A CA 1
ATOM 1564 C C . VAL A 1 200 ? 0.801 5.449 5.445 1 91.25 200 VAL A C 1
ATOM 1566 O O . VAL A 1 200 ? 0.986 4.375 6.02 1 91.25 200 VAL A O 1
ATOM 1569 N N . TRP A 1 201 ? 1.354 5.781 4.332 1 92.81 201 TRP A N 1
ATOM 1570 C CA . TRP A 1 201 ? 2.393 4.93 3.764 1 92.81 201 TRP A CA 1
ATOM 1571 C C . TRP A 1 201 ? 3.721 5.133 4.48 1 92.81 201 TRP A C 1
ATOM 1573 O O . TRP A 1 201 ? 4.102 6.266 4.785 1 92.81 201 TRP A O 1
ATOM 1583 N N . LEU A 1 202 ? 4.32 4.07 4.766 1 95.44 202 LEU A N 1
ATOM 1584 C CA . LEU A 1 202 ? 5.668 4.105 5.324 1 95.44 202 LEU A CA 1
ATOM 1585 C C . LEU A 1 202 ? 6.645 3.328 4.449 1 95.44 202 LEU A C 1
ATOM 1587 O O . LEU A 1 202 ? 6.434 2.143 4.18 1 95.44 202 LEU A O 1
ATOM 1591 N N . VAL A 1 203 ? 7.602 4.004 3.93 1 94.88 203 VAL A N 1
ATOM 1592 C CA . VAL A 1 203 ? 8.719 3.377 3.23 1 94.88 203 VAL A CA 1
ATOM 1593 C C . VAL A 1 203 ? 9.969 3.43 4.105 1 94.88 203 VAL A C 1
ATOM 1595 O O . VAL A 1 203 ? 10.406 4.508 4.516 1 94.88 203 VAL A O 1
ATOM 1598 N N . GLU A 1 204 ? 10.461 2.295 4.414 1 95.31 204 GLU A N 1
ATOM 1599 C CA . GLU A 1 204 ? 11.75 2.154 5.09 1 95.31 204 GLU A CA 1
ATOM 1600 C C . GLU A 1 204 ? 12.812 1.608 4.141 1 95.31 204 GLU A C 1
ATOM 1602 O O . GLU A 1 204 ? 12.539 0.699 3.354 1 95.31 204 GLU A O 1
ATOM 1607 N N . SER A 1 205 ? 13.984 2.264 4.227 1 94.69 205 SER A N 1
ATOM 1608 C CA . SER A 1 205 ? 15.008 1.758 3.314 1 94.69 205 SER A CA 1
ATOM 1609 C C . SER A 1 205 ? 16.406 1.959 3.883 1 94.69 205 SER A C 1
ATOM 1611 O O . SER A 1 205 ? 16.609 2.793 4.77 1 94.69 205 SER A O 1
ATOM 1613 N N . VAL A 1 206 ? 17.297 1.117 3.445 1 94.88 206 VAL A N 1
ATOM 1614 C CA . VAL A 1 206 ? 18.719 1.211 3.752 1 94.88 206 VAL A CA 1
ATOM 1615 C C . VAL A 1 206 ? 19.531 1.21 2.457 1 94.88 206 VAL A C 1
ATOM 1617 O O . VAL A 1 206 ? 19.25 0.423 1.548 1 94.88 206 VAL A O 1
ATOM 1620 N N . SER A 1 207 ? 20.406 2.121 2.402 1 92.88 207 SER A N 1
ATOM 1621 C CA . SER A 1 207 ? 21.344 2.15 1.281 1 92.88 207 SER A CA 1
ATOM 1622 C C . SER A 1 207 ? 22.766 1.803 1.729 1 92.88 207 SER A C 1
ATOM 1624 O O . SER A 1 207 ? 23.172 2.176 2.826 1 92.88 207 SER A O 1
ATOM 1626 N N . LEU A 1 208 ? 23.422 1.082 0.858 1 93.31 208 LEU A N 1
ATOM 1627 C CA . LEU A 1 208 ? 24.828 0.74 1.069 1 93.31 208 LEU A CA 1
ATOM 1628 C C . LEU A 1 208 ? 25.734 1.523 0.12 1 93.31 208 LEU A C 1
ATOM 1630 O O . LEU A 1 208 ? 25.281 1.992 -0.927 1 93.31 208 LEU A O 1
ATOM 1634 N N . ASP A 1 209 ? 26.984 1.684 0.63 1 92.31 209 ASP A N 1
ATOM 1635 C CA . ASP A 1 209 ? 28 2.143 -0.317 1 92.31 209 ASP A CA 1
ATOM 1636 C C . ASP A 1 209 ? 28.312 1.062 -1.348 1 92.31 209 ASP A C 1
ATOM 1638 O O . ASP A 1 209 ? 28.719 -0.048 -0.988 1 92.31 209 ASP A O 1
ATOM 1642 N N . ALA A 1 210 ? 28.203 1.448 -2.572 1 88 210 ALA A N 1
ATOM 1643 C CA . ALA A 1 210 ? 28.422 0.477 -3.643 1 88 210 ALA A CA 1
ATOM 1644 C C . ALA A 1 210 ? 29.828 -0.099 -3.592 1 88 210 ALA A C 1
ATOM 1646 O O . ALA A 1 210 ? 30.047 -1.268 -3.924 1 88 210 ALA A O 1
ATOM 1647 N N . ALA A 1 211 ? 30.75 0.663 -3.178 1 89.06 211 ALA A N 1
ATOM 1648 C CA . ALA A 1 211 ? 32.156 0.271 -3.188 1 89.06 211 ALA A CA 1
ATOM 1649 C C . ALA A 1 211 ? 32.469 -0.63 -2 1 89.06 211 ALA A C 1
ATOM 1651 O O . ALA A 1 211 ? 33.188 -1.624 -2.146 1 89.06 211 ALA A O 1
ATOM 1652 N N . THR A 1 212 ? 31.938 -0.404 -0.861 1 91.19 212 THR A N 1
ATOM 1653 C CA . THR A 1 212 ? 32.375 -1.075 0.352 1 91.19 212 THR A CA 1
ATOM 1654 C C . THR A 1 212 ? 31.328 -2.051 0.86 1 91.19 212 THR A C 1
ATOM 1656 O O . THR A 1 212 ? 31.625 -2.932 1.669 1 91.19 212 THR A O 1
ATOM 1659 N N . GLY A 1 213 ? 30.141 -1.81 0.456 1 91.5 213 GLY A N 1
ATOM 1660 C CA . GLY A 1 213 ? 29.047 -2.635 0.96 1 91.5 213 GLY A CA 1
ATOM 1661 C C . GLY A 1 213 ? 28.609 -2.26 2.365 1 91.5 213 GLY A C 1
ATOM 1662 O O . GLY A 1 213 ? 27.844 -2.98 2.994 1 91.5 213 GLY A O 1
ATOM 1663 N N . THR A 1 214 ? 29.109 -1.161 2.854 1 93.31 214 THR A N 1
ATOM 1664 C CA . THR A 1 214 ? 28.766 -0.696 4.191 1 93.31 214 THR A CA 1
ATOM 1665 C C . THR A 1 214 ? 27.5 0.155 4.152 1 93.31 214 THR A C 1
ATOM 1667 O O . THR A 1 214 ? 27.328 0.986 3.256 1 93.31 214 THR A O 1
ATOM 1670 N N . PRO A 1 215 ? 26.594 -0.064 5.145 1 96.25 215 PRO A N 1
ATOM 1671 C CA . PRO A 1 215 ? 25.406 0.784 5.184 1 96.25 215 PRO A CA 1
ATOM 1672 C C . PRO A 1 215 ? 25.734 2.252 5.441 1 96.25 215 PRO A C 1
ATOM 1674 O O . PRO A 1 215 ? 26.531 2.564 6.316 1 96.25 215 PRO A O 1
ATOM 1677 N N . VAL A 1 216 ? 25.062 3.203 4.734 1 95.56 216 VAL A N 1
ATOM 1678 C CA . VAL A 1 216 ? 25.484 4.594 4.82 1 95.56 216 VAL A CA 1
ATOM 1679 C C . VAL A 1 216 ? 24.266 5.496 5.031 1 95.56 216 VAL A C 1
ATOM 1681 O O . VAL A 1 216 ? 24.406 6.672 5.375 1 95.56 216 VAL A O 1
ATOM 1684 N N . LEU A 1 217 ? 23.109 4.953 4.824 1 95.12 217 LEU A N 1
ATOM 1685 C CA . LEU A 1 217 ? 21.891 5.773 4.863 1 95.12 217 LEU A CA 1
ATOM 1686 C C . LEU A 1 217 ? 20.688 4.938 5.277 1 95.12 217 LEU A C 1
ATOM 1688 O O . LEU A 1 217 ? 20.484 3.83 4.773 1 95.12 217 LEU A O 1
ATOM 1692 N N . CYS A 1 218 ? 19.938 5.316 6.23 1 97.12 218 CYS A N 1
ATOM 1693 C CA . CYS A 1 218 ? 18.672 4.727 6.66 1 97.12 218 CYS A CA 1
ATOM 1694 C C . CYS A 1 218 ? 17.547 5.746 6.59 1 97.12 218 CYS A C 1
ATOM 1696 O O . CYS A 1 218 ? 17.609 6.801 7.223 1 97.12 218 CYS A O 1
ATOM 1698 N N . ILE A 1 219 ? 16.531 5.426 5.836 1 96.06 219 ILE A N 1
ATOM 1699 C CA . ILE A 1 219 ? 15.461 6.379 5.602 1 96.06 219 ILE A CA 1
ATOM 1700 C C . ILE A 1 219 ? 14.133 5.781 6.055 1 96.06 219 ILE A C 1
ATOM 1702 O O . ILE A 1 219 ? 13.859 4.602 5.812 1 96.06 219 ILE A O 1
ATOM 1706 N N . ARG A 1 220 ? 13.375 6.535 6.742 1 96.5 220 ARG A N 1
ATOM 1707 C CA . ARG A 1 220 ? 11.938 6.332 6.914 1 96.5 220 ARG A CA 1
ATOM 1708 C C . ARG A 1 220 ? 11.141 7.484 6.305 1 96.5 220 ARG A C 1
ATOM 1710 O O . ARG A 1 220 ? 11.359 8.648 6.652 1 96.5 220 ARG A O 1
ATOM 1717 N N . SER A 1 221 ? 10.336 7.172 5.441 1 96.06 221 SER A N 1
ATOM 1718 C CA . SER A 1 221 ? 9.531 8.188 4.766 1 96.06 221 SER A CA 1
ATOM 1719 C C . SER A 1 221 ? 8.039 7.855 4.848 1 96.06 221 SER A C 1
ATOM 1721 O O . SER A 1 221 ? 7.625 6.75 4.5 1 96.06 221 SER A O 1
ATOM 1723 N N . TRP A 1 222 ? 7.285 8.805 5.309 1 96.25 222 TRP A N 1
ATOM 1724 C CA . TRP A 1 222 ? 5.832 8.695 5.41 1 96.25 222 TRP A CA 1
ATOM 1725 C C . TRP A 1 222 ? 5.148 9.547 4.344 1 96.25 222 TRP A C 1
ATOM 1727 O O . TRP A 1 222 ? 5.594 10.656 4.047 1 96.25 222 TRP A O 1
ATOM 1737 N N . SER A 1 223 ? 4.164 9.055 3.766 1 95.12 223 SER A N 1
ATOM 1738 C CA . SER A 1 223 ? 3.434 9.82 2.76 1 95.12 223 SER A CA 1
ATOM 1739 C C . SER A 1 223 ? 1.929 9.727 2.982 1 95.12 223 SER A C 1
ATOM 1741 O O . SER A 1 223 ? 1.425 8.703 3.445 1 95.12 223 SER A O 1
ATOM 1743 N N . ARG A 1 224 ? 1.315 10.773 2.576 1 91.5 224 ARG A N 1
ATOM 1744 C CA . ARG A 1 224 ? -0.141 10.836 2.633 1 91.5 224 ARG A CA 1
ATOM 1745 C C . ARG A 1 224 ? -0.768 9.883 1.619 1 91.5 224 ARG A C 1
ATOM 1747 O O . ARG A 1 224 ? -0.366 9.852 0.454 1 91.5 224 ARG A O 1
ATOM 1754 N N . PRO A 1 225 ? -1.737 9.164 2.117 1 84.88 225 PRO A N 1
ATOM 1755 C CA . PRO A 1 225 ? -2.367 8.227 1.188 1 84.88 225 PRO A CA 1
ATOM 1756 C C . PRO A 1 225 ? -3.18 8.922 0.101 1 84.88 225 PRO A C 1
ATOM 1758 O O . PRO A 1 225 ? -3.432 8.344 -0.958 1 84.88 225 PRO A O 1
ATOM 1761 N N . ASP A 1 226 ? -3.578 10.133 0.325 1 85 226 ASP A N 1
ATOM 1762 C CA . ASP A 1 226 ? -4.406 10.844 -0.644 1 85 226 ASP A CA 1
ATOM 1763 C C . ASP A 1 226 ? -3.549 11.555 -1.687 1 85 226 ASP A C 1
ATOM 1765 O O . ASP A 1 226 ? -4.074 12.164 -2.623 1 85 226 ASP A O 1
ATOM 1769 N N . SER A 1 227 ? -2.213 11.438 -1.539 1 88 227 SER A N 1
ATOM 1770 C CA . SER A 1 227 ? -1.322 12.156 -2.445 1 88 227 SER A CA 1
ATOM 1771 C C . SER A 1 227 ? -0.707 11.219 -3.477 1 88 227 SER A C 1
ATOM 1773 O O . SER A 1 227 ? -0.322 11.656 -4.566 1 88 227 SER A O 1
ATOM 1775 N N . ALA A 1 228 ? -0.613 9.992 -3.09 1 87.94 228 ALA A N 1
ATOM 1776 C CA . ALA A 1 228 ? 0.037 9.062 -4.008 1 87.94 228 ALA A CA 1
ATOM 1777 C C . ALA A 1 228 ? -0.51 7.652 -3.836 1 87.94 228 ALA A C 1
ATOM 1779 O O . ALA A 1 228 ? -0.843 7.238 -2.723 1 87.94 228 ALA A O 1
ATOM 1780 N N . ARG A 1 229 ? -0.65 7.078 -4.961 1 86.88 229 ARG A N 1
ATOM 1781 C CA . ARG A 1 229 ? -0.785 5.625 -4.992 1 86.88 229 ARG A CA 1
ATOM 1782 C C . ARG A 1 229 ? 0.58 4.949 -5.078 1 86.88 229 ARG A C 1
ATOM 1784 O O . ARG A 1 229 ? 1.295 5.109 -6.07 1 86.88 229 ARG A O 1
ATOM 1791 N N . ILE A 1 230 ? 0.926 4.219 -4.035 1 89.25 230 ILE A N 1
ATOM 1792 C CA . ILE A 1 230 ? 2.223 3.551 -4.027 1 89.25 230 ILE A CA 1
ATOM 1793 C C . ILE A 1 230 ? 2.145 2.264 -4.848 1 89.25 230 ILE A C 1
ATOM 1795 O O . ILE A 1 230 ? 1.215 1.471 -4.68 1 89.25 230 ILE A O 1
ATOM 1799 N N . VAL 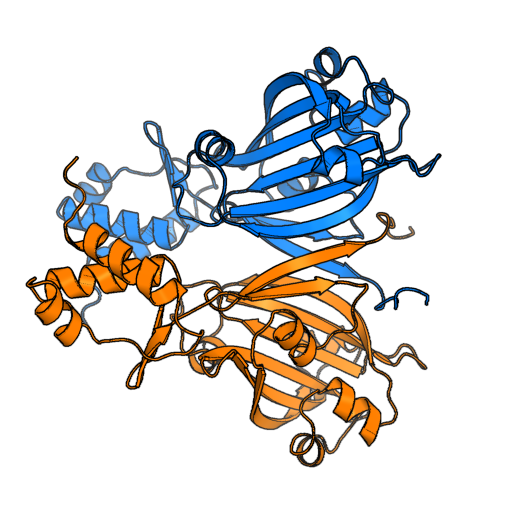A 1 231 ? 3.061 2.172 -5.75 1 91.69 231 VAL A N 1
ATOM 1800 C CA . VAL A 1 231 ? 3.191 0.988 -6.59 1 91.69 231 VAL A CA 1
ATOM 1801 C C . VAL A 1 231 ? 4.57 0.361 -6.391 1 91.69 231 VAL A C 1
ATOM 1803 O O . VAL A 1 231 ? 5.594 0.995 -6.664 1 91.69 231 VAL A O 1
ATOM 1806 N N . VAL A 1 232 ? 4.566 -0.865 -5.887 1 91.06 232 VAL A N 1
ATOM 1807 C CA . VAL A 1 232 ? 5.828 -1.559 -5.656 1 91.06 232 VAL A CA 1
ATOM 1808 C C . VAL A 1 232 ? 6.004 -2.67 -6.688 1 91.06 232 VAL A C 1
ATOM 1810 O O . VAL A 1 232 ? 5.117 -3.512 -6.859 1 91.06 232 VAL A O 1
ATOM 1813 N N . GLU A 1 233 ? 7.133 -2.609 -7.367 1 88.19 233 GLU A N 1
ATOM 1814 C CA . GLU A 1 233 ? 7.469 -3.635 -8.352 1 88.19 233 GLU A CA 1
ATOM 1815 C C . GLU A 1 233 ? 8.703 -4.426 -7.922 1 88.19 233 GLU A C 1
ATOM 1817 O O . GLU A 1 233 ? 9.75 -3.844 -7.637 1 88.19 233 GLU A O 1
ATOM 1822 N N . MET A 1 234 ? 8.477 -5.656 -7.824 1 83.75 234 MET A N 1
ATOM 1823 C CA . MET A 1 234 ? 9.562 -6.566 -7.496 1 83.75 234 MET A CA 1
ATOM 1824 C C . MET A 1 234 ? 9.883 -7.48 -8.68 1 83.75 234 MET A C 1
ATOM 1826 O O . MET A 1 234 ? 9.008 -8.172 -9.188 1 83.75 234 MET A O 1
ATOM 1830 N N . ASP A 1 235 ? 11.117 -7.305 -9.141 1 78.5 235 ASP A N 1
ATOM 1831 C CA . ASP A 1 235 ? 11.57 -8.164 -10.227 1 78.5 235 ASP A CA 1
ATOM 1832 C C . ASP A 1 235 ? 12.523 -9.242 -9.711 1 78.5 235 ASP A C 1
ATOM 1834 O O . ASP A 1 235 ? 13.141 -9.078 -8.656 1 78.5 235 ASP A O 1
ATOM 1838 N N . GLY A 1 236 ? 12.531 -10.242 -10.391 1 67.88 236 GLY A N 1
ATOM 1839 C CA . GLY A 1 236 ? 13.477 -11.312 -10.109 1 67.88 236 GLY A CA 1
ATOM 1840 C C . GLY A 1 236 ? 12.859 -12.477 -9.359 1 67.88 236 GLY A C 1
ATOM 1841 O O . GLY A 1 236 ? 11.844 -12.312 -8.68 1 67.88 236 GLY A O 1
ATOM 1842 N N . PRO A 1 237 ? 13.375 -13.641 -9.633 1 59.88 237 PRO A N 1
ATOM 1843 C CA . PRO A 1 237 ? 12.844 -14.852 -9 1 59.88 237 PRO A CA 1
ATOM 1844 C C . PRO A 1 237 ? 13.008 -14.844 -7.484 1 59.88 237 PRO A C 1
ATOM 1846 O O . PRO A 1 237 ? 13.898 -14.172 -6.957 1 59.88 237 PRO A O 1
ATOM 1849 N N . TYR A 1 238 ? 12 -15.391 -6.953 1 57.47 238 TYR A N 1
ATOM 1850 C CA . TYR A 1 238 ? 12.141 -15.672 -5.527 1 57.47 238 TYR A CA 1
ATOM 1851 C C . TYR A 1 238 ? 13.477 -16.344 -5.234 1 57.47 238 TYR A C 1
ATOM 1853 O O . TYR A 1 238 ? 13.906 -17.234 -5.965 1 57.47 238 TYR A O 1
ATOM 1861 N N . GLN A 1 239 ? 14.297 -15.742 -4.527 1 57.78 239 GLN A N 1
ATOM 1862 C CA . GLN A 1 239 ? 15.578 -16.312 -4.125 1 57.78 239 GLN A CA 1
ATOM 1863 C C . GLN A 1 239 ? 15.516 -16.859 -2.701 1 57.78 239 GLN A C 1
ATOM 1865 O O . GLN A 1 239 ? 15.398 -16.094 -1.743 1 57.78 239 GLN A O 1
ATOM 1870 N N . PRO A 1 240 ? 15.266 -18.297 -2.568 1 49.94 240 PRO A N 1
ATOM 1871 C CA . PRO A 1 240 ? 15.242 -18.812 -1.197 1 49.94 240 PRO A CA 1
ATOM 1872 C C . PRO A 1 240 ? 16.484 -18.438 -0.402 1 49.94 240 PRO A C 1
ATOM 1874 O O . PRO A 1 240 ? 17.562 -18.25 -0.982 1 49.94 240 PRO A O 1
ATOM 1877 N N . GLU A 1 241 ? 16.203 -17.812 0.831 1 44.16 241 GLU A N 1
ATOM 1878 C CA . GLU A 1 241 ? 17.406 -17.625 1.647 1 44.16 241 GLU A CA 1
ATOM 1879 C C . GLU A 1 241 ? 18.297 -18.859 1.608 1 44.16 241 GLU A C 1
ATOM 1881 O O . GLU A 1 241 ? 17.812 -19.984 1.569 1 44.16 241 GLU A O 1
ATOM 1886 N N . ASP A 1 242 ? 19.422 -18.781 0.899 1 37.84 242 ASP A N 1
ATOM 1887 C CA . ASP A 1 242 ? 20.406 -19.844 1.124 1 37.84 242 ASP A CA 1
ATOM 1888 C C . ASP A 1 242 ? 20.297 -20.391 2.543 1 37.84 242 ASP A C 1
ATOM 1890 O O . ASP A 1 242 ? 20.266 -19.641 3.512 1 37.84 242 ASP A O 1
ATOM 1894 N N . GLU A 1 243 ? 19.75 -21.672 2.727 1 28.73 243 GLU A N 1
ATOM 1895 C CA . GLU A 1 243 ? 20.219 -22.328 3.941 1 28.73 243 GLU A CA 1
ATOM 1896 C C . GLU A 1 243 ? 21.719 -22.156 4.113 1 28.73 243 GLU A C 1
ATOM 1898 O O . GLU A 1 243 ? 22.484 -22.266 3.148 1 28.73 243 GLU A O 1
ATOM 1903 N N . MET B 1 1 ? -12.984 19.031 25.844 1 38.41 1 MET B N 1
ATOM 1904 C CA . MET B 1 1 ? -14.156 18.938 24.969 1 38.41 1 MET B CA 1
ATOM 1905 C C . MET B 1 1 ? -14.898 17.625 25.219 1 38.41 1 MET B C 1
ATOM 1907 O O . MET B 1 1 ? -14.281 16.594 25.469 1 38.41 1 MET B O 1
ATOM 1911 N N . VAL B 1 2 ? -16.016 17.688 25.625 1 46.78 2 VAL B N 1
ATOM 1912 C CA . VAL B 1 2 ? -16.891 16.594 25.969 1 46.78 2 VAL B CA 1
ATOM 1913 C C . VAL B 1 2 ? -16.797 15.484 24.938 1 46.78 2 VAL B C 1
ATOM 1915 O O . VAL B 1 2 ? -17.109 15.695 23.75 1 46.78 2 VAL B O 1
ATOM 1918 N N . ARG B 1 3 ? -15.867 14.625 25.047 1 57.94 3 ARG B N 1
ATOM 1919 C CA . ARG B 1 3 ? -15.805 13.562 24.047 1 57.94 3 ARG B CA 1
ATOM 1920 C C . ARG B 1 3 ? -17.156 12.906 23.859 1 57.94 3 ARG B C 1
ATOM 1922 O O . ARG B 1 3 ? -17.906 12.695 24.812 1 57.94 3 ARG B O 1
ATOM 1929 N N . SER B 1 4 ? -17.719 12.836 22.625 1 80.31 4 SER B N 1
ATOM 1930 C CA . SER B 1 4 ? -19.047 12.312 22.312 1 80.31 4 SER B CA 1
ATOM 1931 C C . SER B 1 4 ? -19.266 10.945 22.938 1 80.31 4 SER B C 1
ATOM 1933 O O . SER B 1 4 ? -18.312 10.172 23.109 1 80.31 4 SER B O 1
ATOM 1935 N N . ARG B 1 5 ? -20.234 10.812 23.812 1 87.69 5 ARG B N 1
ATOM 1936 C CA . ARG B 1 5 ? -20.641 9.602 24.5 1 87.69 5 ARG B CA 1
ATOM 1937 C C . ARG B 1 5 ? -20.391 8.359 23.656 1 87.69 5 ARG B C 1
ATOM 1939 O O . ARG B 1 5 ? -19.984 7.316 24.172 1 87.69 5 ARG B O 1
ATOM 1946 N N . TYR B 1 6 ? -20.531 8.453 22.422 1 89.75 6 TYR B N 1
ATOM 1947 C CA . TYR B 1 6 ? -20.344 7.285 21.562 1 89.75 6 TYR B CA 1
ATOM 1948 C C . TYR B 1 6 ? -18.875 6.91 21.453 1 89.75 6 TYR B C 1
ATOM 1950 O O . TYR B 1 6 ? -18.531 5.73 21.328 1 89.75 6 TYR B O 1
ATOM 1958 N N . VAL B 1 7 ? -18 7.848 21.578 1 90.44 7 VAL B N 1
ATOM 1959 C CA . VAL B 1 7 ? -16.578 7.566 21.531 1 90.44 7 VAL B CA 1
ATOM 1960 C C . VAL B 1 7 ? -16.156 6.805 22.781 1 90.44 7 VAL B C 1
ATOM 1962 O O . VAL B 1 7 ? -15.328 5.891 22.703 1 90.44 7 VAL B O 1
ATOM 1965 N N . GLU B 1 8 ? -16.703 7.184 23.828 1 92.19 8 GLU B N 1
ATOM 1966 C CA . GLU B 1 8 ? -16.438 6.48 25.078 1 92.19 8 GLU B CA 1
ATOM 1967 C C . GLU B 1 8 ? -16.891 5.027 25 1 92.19 8 GLU B C 1
ATOM 1969 O O . GLU B 1 8 ? -16.188 4.129 25.469 1 92.19 8 GLU B O 1
ATOM 1974 N N . ILE B 1 9 ? -18.047 4.902 24.516 1 93.62 9 ILE B N 1
ATOM 1975 C CA . ILE B 1 9 ? -18.562 3.553 24.328 1 93.62 9 ILE B CA 1
ATOM 1976 C C . ILE B 1 9 ? -17.625 2.762 23.406 1 93.62 9 ILE B C 1
ATOM 1978 O O . ILE B 1 9 ? -17.281 1.619 23.719 1 93.62 9 ILE B O 1
ATOM 1982 N N . ALA B 1 10 ? -17.25 3.361 22.359 1 93.38 10 ALA B N 1
ATOM 1983 C CA . ALA B 1 10 ? -16.344 2.707 21.406 1 93.38 10 ALA B CA 1
ATOM 1984 C C . ALA B 1 10 ? -15.039 2.307 22.078 1 93.38 10 ALA B C 1
ATOM 1986 O O . ALA B 1 10 ? -14.516 1.22 21.828 1 93.38 10 ALA B O 1
ATOM 1987 N N . ASP B 1 11 ? -14.578 3.146 22.906 1 92.75 11 ASP B N 1
ATOM 1988 C CA . ASP B 1 11 ? -13.328 2.865 23.594 1 92.75 11 ASP B CA 1
ATOM 1989 C C . ASP B 1 11 ? -13.477 1.662 24.531 1 92.75 11 ASP B C 1
ATOM 1991 O O . ASP B 1 11 ? -12.594 0.805 24.594 1 92.75 11 ASP B O 1
ATOM 1995 N N . THR B 1 12 ? -14.523 1.691 25.234 1 93.88 12 THR B N 1
ATOM 1996 C CA . THR B 1 12 ? -14.797 0.571 26.125 1 93.88 12 THR B CA 1
ATOM 1997 C C . THR B 1 12 ? -14.898 -0.734 25.344 1 93.88 12 THR B C 1
ATOM 1999 O O . THR B 1 12 ? -14.289 -1.736 25.719 1 93.88 12 THR B O 1
ATOM 2002 N N . LEU B 1 13 ? -15.648 -0.669 24.328 1 94.31 13 LEU B N 1
ATOM 2003 C CA . LEU B 1 13 ? -15.828 -1.858 23.5 1 94.31 13 LEU B CA 1
ATOM 2004 C C . LEU B 1 13 ? -14.5 -2.293 22.875 1 94.31 13 LEU B C 1
ATOM 2006 O O . LEU B 1 13 ? -14.219 -3.488 22.766 1 94.31 13 LEU B O 1
ATOM 2010 N N . ALA B 1 14 ? -13.75 -1.345 22.453 1 93.56 14 ALA B N 1
ATOM 2011 C CA . ALA B 1 14 ? -12.445 -1.646 21.859 1 93.56 14 ALA B CA 1
ATOM 2012 C C . ALA B 1 14 ? -11.578 -2.451 22.828 1 93.56 14 ALA B C 1
ATOM 2014 O O . ALA B 1 14 ? -10.914 -3.404 22.422 1 93.56 14 ALA B O 1
ATOM 2015 N N . ALA B 1 15 ? -11.609 -2.09 24.031 1 93.56 15 ALA B N 1
ATOM 2016 C CA . ALA B 1 15 ? -10.836 -2.793 25.062 1 93.56 15 ALA B CA 1
ATOM 2017 C C . ALA B 1 15 ? -11.328 -4.227 25.219 1 93.56 15 ALA B C 1
ATOM 2019 O O . ALA B 1 15 ? -10.531 -5.148 25.406 1 93.56 15 ALA B O 1
ATOM 2020 N N . GLU B 1 16 ? -12.578 -4.398 25.141 1 93.69 16 GLU B N 1
ATOM 2021 C CA . GLU B 1 16 ? -13.164 -5.73 25.266 1 93.69 16 GLU B CA 1
ATOM 2022 C C . GLU B 1 16 ? -12.836 -6.586 24.047 1 93.69 16 GLU B C 1
ATOM 2024 O O . GLU B 1 16 ? -12.547 -7.773 24.172 1 93.69 16 GLU B O 1
ATOM 2029 N N . LEU B 1 17 ? -12.906 -5.984 22.953 1 92.25 17 LEU B N 1
ATOM 2030 C CA . LEU B 1 17 ? -12.68 -6.691 21.703 1 92.25 17 LEU B CA 1
ATOM 2031 C C . LEU B 1 17 ? -11.25 -7.195 21.609 1 92.25 17 LEU B C 1
ATOM 2033 O O . LEU B 1 17 ? -10.984 -8.219 20.969 1 92.25 17 LEU B O 1
ATOM 2037 N N . ALA B 1 18 ? -10.367 -6.422 22.266 1 90.5 18 ALA B N 1
ATOM 2038 C CA . ALA B 1 18 ? -8.953 -6.785 22.234 1 90.5 18 ALA B CA 1
ATOM 2039 C C . ALA B 1 18 ? -8.727 -8.156 22.859 1 90.5 18 ALA B C 1
ATOM 2041 O O . ALA B 1 18 ? -7.75 -8.836 22.547 1 90.5 18 ALA B O 1
ATOM 2042 N N . GLN B 1 19 ? -9.719 -8.602 23.594 1 91.31 19 GLN B N 1
ATOM 2043 C CA . GLN B 1 19 ? -9.586 -9.867 24.312 1 91.31 19 GLN B CA 1
ATOM 2044 C C . GLN B 1 19 ? -10.289 -11 23.562 1 91.31 19 GLN B C 1
ATOM 2046 O O . GLN B 1 19 ? -10.195 -12.164 23.953 1 91.31 19 GLN B O 1
ATOM 2051 N N . LEU B 1 20 ? -10.906 -10.719 22.531 1 91.69 20 LEU B N 1
ATOM 2052 C CA . LEU B 1 20 ? -11.641 -11.719 21.766 1 91.69 20 LEU B CA 1
ATOM 2053 C C . LEU B 1 20 ? -10.859 -12.117 20.516 1 91.69 20 LEU B C 1
ATOM 2055 O O . LEU B 1 20 ? -10.148 -11.297 19.938 1 91.69 20 LEU B O 1
ATOM 2059 N N . PRO B 1 21 ? -11 -13.391 20.188 1 88.69 21 PRO B N 1
ATOM 2060 C CA . PRO B 1 21 ? -10.359 -13.805 18.938 1 88.69 21 PRO B CA 1
ATOM 2061 C C . PRO B 1 21 ? -10.938 -13.094 17.719 1 88.69 21 PRO B C 1
ATOM 2063 O O . PRO B 1 21 ? -12.125 -12.758 17.688 1 88.69 21 PRO B O 1
ATOM 2066 N N . ALA B 1 22 ? -10.055 -12.852 16.734 1 88.94 22 ALA B N 1
ATOM 2067 C CA . ALA B 1 22 ? -10.547 -12.344 15.453 1 88.94 22 ALA B CA 1
ATOM 2068 C C . ALA B 1 22 ? -11.625 -13.258 14.875 1 88.94 22 ALA B C 1
ATOM 2070 O O . ALA B 1 22 ? -11.547 -14.484 15.016 1 88.94 22 ALA B O 1
ATOM 2071 N N . GLY B 1 23 ? -12.586 -12.617 14.305 1 87.88 23 GLY B N 1
ATOM 2072 C CA . GLY B 1 23 ? -13.656 -13.398 13.711 1 87.88 23 GLY B CA 1
ATOM 2073 C C . GLY B 1 23 ? -14.797 -13.672 14.672 1 87.88 23 GLY B C 1
ATOM 2074 O O . GLY B 1 23 ? -15.852 -14.172 14.273 1 87.88 23 GLY B O 1
ATOM 2075 N N . SER B 1 24 ? -14.656 -13.344 15.922 1 91.94 24 SER B N 1
ATOM 2076 C CA . SER B 1 24 ? -15.727 -13.531 16.906 1 91.94 24 SER B CA 1
ATOM 2077 C C . SER B 1 24 ? -16.891 -12.586 16.641 1 91.94 24 SER B C 1
ATOM 2079 O O . SER B 1 24 ? -16.688 -11.398 16.359 1 91.94 24 SER B O 1
ATOM 2081 N N . ARG B 1 25 ? -18.047 -13.133 16.75 1 93.19 25 ARG B N 1
ATOM 2082 C CA . ARG B 1 25 ? -19.234 -12.297 16.641 1 93.19 25 ARG B CA 1
ATOM 2083 C C . ARG B 1 25 ? -19.453 -11.484 17.906 1 93.19 25 ARG B C 1
ATOM 2085 O O . ARG B 1 25 ? -19.266 -11.992 19.016 1 93.19 25 ARG B O 1
ATOM 2092 N N . ILE B 1 26 ? -19.812 -10.227 17.688 1 93.56 26 ILE B N 1
ATOM 2093 C CA . ILE B 1 26 ? -20 -9.383 18.859 1 93.56 26 ILE B CA 1
ATOM 2094 C C . ILE B 1 26 ? -21.453 -8.93 18.938 1 93.56 26 ILE B C 1
ATOM 2096 O O . ILE B 1 26 ? -22.25 -9.203 18.047 1 93.56 26 ILE B O 1
ATOM 2100 N N . ALA B 1 27 ? -21.797 -8.258 20.047 1 92.38 27 ALA B N 1
ATOM 2101 C CA . ALA B 1 27 ? -23.141 -7.758 20.297 1 92.38 27 ALA B CA 1
ATOM 2102 C C . ALA B 1 27 ? -23.578 -6.77 19.219 1 92.38 27 ALA B C 1
ATOM 2104 O O . ALA B 1 27 ? -22.766 -5.973 18.734 1 92.38 27 ALA B O 1
ATOM 2105 N N . GLY B 1 28 ? -24.781 -6.871 18.891 1 91.81 28 GLY B N 1
ATOM 2106 C CA . GLY B 1 28 ? -25.344 -5.953 17.906 1 91.81 28 GLY B CA 1
ATOM 2107 C C . GLY B 1 28 ? -25.672 -4.59 18.484 1 91.81 28 GLY B C 1
ATOM 2108 O O . GLY B 1 28 ? -25.469 -4.348 19.672 1 91.81 28 GLY B O 1
ATOM 2109 N N . GLU B 1 29 ? -26.109 -3.729 17.641 1 91.75 29 GLU B N 1
ATOM 2110 C CA . GLU B 1 29 ? -26.422 -2.352 18.016 1 91.75 29 GLU B CA 1
ATOM 2111 C C . GLU B 1 29 ? -27.453 -2.305 19.141 1 91.75 29 GLU B C 1
ATOM 2113 O O . GLU B 1 29 ? -27.328 -1.518 20.078 1 91.75 29 GLU B O 1
ATOM 2118 N N . HIS B 1 30 ? -28.453 -3.178 19.062 1 93 30 HIS B N 1
ATOM 2119 C CA . HIS B 1 30 ? -29.5 -3.219 20.062 1 93 30 HIS B CA 1
ATOM 2120 C C . HIS B 1 30 ? -28.953 -3.607 21.422 1 93 30 HIS B C 1
ATOM 2122 O O . HIS B 1 30 ? -29.297 -2.988 22.438 1 93 30 HIS B O 1
ATOM 2128 N N . GLU B 1 31 ? -28.203 -4.562 21.422 1 95.06 31 GLU B N 1
ATOM 2129 C CA . GLU B 1 31 ? -27.609 -5.039 22.656 1 95.06 31 GLU B CA 1
ATOM 2130 C C . GLU B 1 31 ? -26.672 -3.992 23.266 1 95.06 31 GLU B C 1
ATOM 2132 O O . GLU B 1 31 ? -26.625 -3.828 24.484 1 95.06 31 GLU B O 1
ATOM 2137 N N . ILE B 1 32 ? -25.922 -3.309 22.453 1 94.38 32 ILE B N 1
ATOM 2138 C CA . ILE B 1 32 ? -25 -2.268 22.891 1 94.38 32 ILE B CA 1
ATOM 2139 C C . ILE B 1 32 ? -25.797 -1.104 23.5 1 94.38 32 ILE B C 1
ATOM 2141 O O . ILE B 1 32 ? -25.422 -0.567 24.547 1 94.38 32 ILE B O 1
ATOM 2145 N N . ALA B 1 33 ? -26.844 -0.763 22.828 1 94.94 33 ALA B N 1
ATOM 2146 C CA . ALA B 1 33 ? -27.703 0.3 23.344 1 94.94 33 ALA B CA 1
ATOM 2147 C C . ALA B 1 33 ? -28.219 -0.035 24.734 1 94.94 33 ALA B C 1
ATOM 2149 O O . ALA B 1 33 ? -28.203 0.812 25.625 1 94.94 33 ALA B O 1
ATOM 2150 N N . ALA B 1 34 ? -28.656 -1.193 24.875 1 96.19 34 ALA B N 1
ATOM 2151 C CA . ALA B 1 34 ? -29.203 -1.65 26.156 1 96.19 34 ALA B CA 1
ATOM 2152 C C . ALA B 1 34 ? -28.109 -1.676 27.219 1 96.19 34 ALA B C 1
ATOM 2154 O O . ALA B 1 34 ? -28.312 -1.188 28.344 1 96.19 34 ALA B O 1
ATOM 2155 N N . ARG B 1 35 ? -27 -2.154 26.891 1 95.06 35 ARG B N 1
ATOM 2156 C CA . ARG B 1 35 ? -25.906 -2.338 27.844 1 95.06 35 ARG B CA 1
ATOM 2157 C C . ARG B 1 35 ? -25.406 -0.997 28.359 1 95.06 35 ARG B C 1
ATOM 2159 O O . ARG B 1 35 ? -25.109 -0.859 29.547 1 95.06 35 ARG B O 1
ATOM 2166 N N . PHE B 1 36 ? -25.328 -0.017 27.469 1 95.62 36 PHE B N 1
ATOM 2167 C CA . PHE B 1 36 ? -24.719 1.256 27.844 1 95.62 36 PHE B CA 1
ATOM 2168 C C . PHE B 1 36 ? -25.781 2.307 28.109 1 95.62 36 PHE B C 1
ATOM 2170 O O . PHE B 1 36 ? -25.469 3.473 28.359 1 95.62 36 PHE B O 1
ATOM 2177 N N . GLU B 1 37 ? -27 1.919 27.969 1 95 37 GLU B N 1
ATOM 2178 C CA . GLU B 1 37 ? -28.141 2.785 28.25 1 95 37 GLU B CA 1
ATOM 2179 C C . GLU B 1 37 ? -28.094 4.055 27.406 1 95 37 GLU B C 1
ATOM 2181 O O . GLU B 1 37 ? -28.172 5.164 27.938 1 95 37 GLU B O 1
ATOM 2186 N N . VAL B 1 38 ? -27.953 3.82 26.109 1 94.69 38 VAL B N 1
ATOM 2187 C CA . VAL B 1 38 ? -27.953 4.926 25.156 1 94.69 38 VAL B CA 1
ATOM 2188 C C . VAL B 1 38 ? -28.953 4.637 24.031 1 94.69 38 VAL B C 1
ATOM 2190 O O . VAL B 1 38 ? -29.484 3.529 23.938 1 94.69 38 VAL B O 1
ATOM 2193 N N . GLY B 1 39 ? -29.234 5.676 23.297 1 92.5 39 GLY B N 1
ATOM 2194 C CA . GLY B 1 39 ? -30.125 5.508 22.141 1 92.5 39 GLY B CA 1
ATOM 2195 C C . GLY B 1 39 ? -29.469 4.75 21 1 92.5 39 GLY B C 1
ATOM 2196 O O . GLY B 1 39 ? -28.266 4.5 21.016 1 92.5 39 GLY B O 1
ATOM 2197 N N . ARG B 1 40 ? -30.328 4.375 20.047 1 92.31 40 ARG B N 1
ATOM 2198 C CA . ARG B 1 40 ? -29.859 3.619 18.891 1 92.31 40 ARG B CA 1
ATOM 2199 C C . ARG B 1 40 ? -28.844 4.426 18.078 1 92.31 40 ARG B C 1
ATOM 2201 O O . ARG B 1 40 ? -27.906 3.867 17.516 1 92.31 40 ARG B O 1
ATOM 2208 N N . ALA B 1 41 ? -29.047 5.621 18.141 1 91.94 41 ALA B N 1
ATOM 2209 C CA . ALA B 1 41 ? -28.156 6.484 17.359 1 91.94 41 ALA B CA 1
ATOM 2210 C C . ALA B 1 41 ? -26.75 6.473 17.938 1 91.94 41 ALA B C 1
ATOM 2212 O O . ALA B 1 41 ? -25.766 6.406 17.203 1 91.94 41 ALA B O 1
ATOM 2213 N N . ALA B 1 42 ? -26.719 6.539 19.156 1 91.81 42 ALA B N 1
ATOM 2214 C CA . ALA B 1 42 ? -25.422 6.52 19.828 1 91.81 42 ALA B CA 1
ATOM 2215 C C . ALA B 1 42 ? -24.75 5.156 19.688 1 91.81 42 ALA B C 1
ATOM 2217 O O . ALA B 1 42 ? -23.547 5.074 19.469 1 91.81 42 ALA B O 1
ATOM 2218 N N . ALA B 1 43 ? -25.516 4.125 19.812 1 94.12 43 ALA B N 1
ATOM 2219 C CA . ALA B 1 43 ? -25 2.775 19.641 1 94.12 43 ALA B CA 1
ATOM 2220 C C . ALA B 1 43 ? -24.469 2.576 18.219 1 94.12 43 ALA B C 1
ATOM 2222 O O . ALA B 1 43 ? -23.391 2.016 18.031 1 94.12 43 ALA B O 1
ATOM 2223 N N . ARG B 1 44 ? -25.203 3.078 17.344 1 92.31 44 ARG B N 1
ATOM 2224 C CA . ARG B 1 44 ? -24.781 2.99 15.953 1 92.31 44 ARG B CA 1
ATOM 2225 C C . ARG B 1 44 ? -23.5 3.766 15.727 1 92.31 44 ARG B C 1
ATOM 2227 O O . ARG B 1 44 ? -22.594 3.289 15.039 1 92.31 44 ARG B O 1
ATOM 2234 N N . ALA B 1 45 ? -23.422 4.863 16.297 1 91.06 45 ALA B N 1
ATOM 2235 C CA . ALA B 1 45 ? -22.219 5.691 16.156 1 91.06 45 ALA B CA 1
ATOM 2236 C C . ALA B 1 45 ? -21 5 16.75 1 91.06 45 ALA B C 1
ATOM 2238 O O . ALA B 1 45 ? -19.906 5.078 16.203 1 91.06 45 ALA B O 1
ATOM 2239 N N . ALA B 1 46 ? -21.234 4.383 17.781 1 92.69 46 ALA B N 1
ATOM 2240 C CA . ALA B 1 46 ? -20.156 3.643 18.422 1 92.69 46 ALA B CA 1
ATOM 2241 C C . ALA B 1 46 ? -19.656 2.506 17.531 1 92.69 46 ALA B C 1
ATOM 2243 O O . ALA B 1 46 ? -18.453 2.305 17.391 1 92.69 46 ALA B O 1
ATOM 2244 N N . MET B 1 47 ? -20.609 1.875 16.969 1 91.94 47 MET B N 1
ATOM 2245 C CA . MET B 1 47 ? -20.266 0.774 16.062 1 91.94 47 MET B CA 1
ATOM 2246 C C . MET B 1 47 ? -19.531 1.286 14.828 1 91.94 47 MET B C 1
ATOM 2248 O O . MET B 1 47 ? -18.578 0.662 14.359 1 91.94 47 MET B O 1
ATOM 2252 N N . GLN B 1 48 ? -19.984 2.355 14.367 1 87.81 48 GLN B N 1
ATOM 2253 C CA . GLN B 1 48 ? -19.328 2.973 13.211 1 87.81 48 GLN B CA 1
ATOM 2254 C C . GLN B 1 48 ? -17.906 3.395 13.539 1 87.81 48 GLN B C 1
ATOM 2256 O O . GLN B 1 48 ? -17 3.242 12.711 1 87.81 48 GLN B O 1
ATOM 2261 N N . GLU B 1 49 ? -17.812 3.859 14.719 1 86.69 49 GLU B N 1
ATOM 2262 C CA . GLU B 1 49 ? -16.484 4.242 15.172 1 86.69 49 GLU B CA 1
ATOM 2263 C C . GLU B 1 49 ? -15.547 3.039 15.219 1 86.69 49 GLU B C 1
ATOM 2265 O O . GLU B 1 49 ? -14.406 3.115 14.766 1 86.69 49 GLU B O 1
ATOM 2270 N N . LEU B 1 50 ? -16.016 1.97 15.703 1 89.38 50 LEU B N 1
ATOM 2271 C CA . LEU B 1 50 ? -15.227 0.745 15.773 1 89.38 50 LEU B CA 1
ATOM 2272 C C . LEU B 1 50 ? -14.867 0.258 14.375 1 89.38 50 LEU B C 1
ATOM 2274 O O . LEU B 1 50 ? -13.75 -0.223 14.148 1 89.38 50 LEU B O 1
ATOM 2278 N N . GLU B 1 51 ? -15.773 0.41 13.461 1 87.06 51 GLU B N 1
ATOM 2279 C CA . GLU B 1 51 ? -15.531 0.018 12.078 1 87.06 51 GLU B CA 1
ATOM 2280 C C . GLU B 1 51 ? -14.469 0.907 11.43 1 87.06 51 GLU B C 1
ATOM 2282 O O . GLU B 1 51 ? -13.594 0.418 10.711 1 87.06 51 GLU B O 1
ATOM 2287 N N . GLN B 1 52 ? -14.586 2.148 11.742 1 78.81 52 GLN B N 1
ATOM 2288 C CA . GLN B 1 52 ? -13.617 3.1 11.211 1 78.81 52 GLN B CA 1
ATOM 2289 C C . GLN B 1 52 ? -12.211 2.803 11.727 1 78.81 52 GLN B C 1
ATOM 2291 O O . GLN B 1 52 ? -11.227 2.984 11.008 1 78.81 52 GLN B O 1
ATOM 2296 N N . ARG B 1 53 ? -12.234 2.275 12.898 1 81.12 53 ARG B N 1
ATOM 2297 C CA . ARG B 1 53 ? -10.961 1.913 13.516 1 81.12 53 ARG B CA 1
ATOM 2298 C C . ARG B 1 53 ? -10.5 0.536 13.047 1 81.12 53 ARG B C 1
ATOM 2300 O O . ARG B 1 53 ? -9.438 0.057 13.453 1 81.12 53 ARG B O 1
ATOM 2307 N N . LEU B 1 54 ? -11.328 -0.112 12.281 1 84.44 54 LEU B N 1
ATOM 2308 C CA . LEU B 1 54 ? -11.047 -1.409 11.68 1 84.44 54 LEU B CA 1
ATOM 2309 C C . LEU B 1 54 ? -11 -2.504 12.742 1 84.44 54 LEU B C 1
ATOM 2311 O O . LEU B 1 54 ? -10.273 -3.49 12.594 1 84.44 54 LEU B O 1
ATOM 2315 N N . LEU B 1 55 ? -11.734 -2.264 13.805 1 89.44 55 LEU B N 1
ATOM 2316 C CA . LEU B 1 55 ? -11.727 -3.227 14.898 1 89.44 55 LEU B CA 1
ATOM 2317 C C . LEU B 1 55 ? -12.844 -4.25 14.734 1 89.44 55 LEU B C 1
ATOM 2319 O O . LEU B 1 55 ? -12.82 -5.305 15.375 1 89.44 55 LEU B O 1
ATOM 2323 N N . VAL B 1 56 ? -13.828 -3.822 13.922 1 91.94 56 VAL B N 1
ATOM 2324 C CA . VAL B 1 56 ? -14.93 -4.734 13.641 1 91.94 56 VAL B CA 1
ATOM 2325 C C . VAL B 1 56 ? -15.312 -4.645 12.164 1 91.94 56 VAL B C 1
ATOM 2327 O O . VAL B 1 56 ? -14.938 -3.691 11.477 1 91.94 56 VAL B O 1
ATOM 2330 N N . ARG B 1 57 ? -15.984 -5.684 11.711 1 90.88 57 ARG B N 1
ATOM 2331 C CA . ARG B 1 57 ? -16.531 -5.727 10.359 1 90.88 57 ARG B CA 1
ATOM 2332 C C . ARG B 1 57 ? -17.984 -6.191 10.375 1 90.88 57 ARG B C 1
ATOM 2334 O O . ARG B 1 57 ? -18.312 -7.199 11 1 90.88 57 ARG B O 1
ATOM 2341 N N . ARG B 1 58 ? -18.703 -5.375 9.742 1 88.19 58 ARG B N 1
ATOM 2342 C CA . ARG B 1 58 ? -20.109 -5.734 9.602 1 88.19 58 ARG B CA 1
ATOM 2343 C C . ARG B 1 58 ? -20.328 -6.605 8.367 1 88.19 58 ARG B C 1
ATOM 2345 O O . ARG B 1 58 ? -19.859 -6.277 7.277 1 88.19 58 ARG B O 1
ATOM 2352 N N . VAL B 1 59 ? -20.906 -7.734 8.562 1 84.81 59 VAL B N 1
ATOM 2353 C CA . VAL B 1 59 ? -21.266 -8.633 7.461 1 84.81 59 VAL B CA 1
ATOM 2354 C C . VAL B 1 59 ? -22.781 -8.664 7.281 1 84.81 59 VAL B C 1
ATOM 2356 O O . VAL B 1 59 ? -23.5 -9.039 8.203 1 84.81 59 VAL B O 1
ATOM 2359 N N . ARG B 1 60 ? -23.156 -8.242 6.152 1 80.5 60 ARG B N 1
ATOM 2360 C CA . ARG B 1 60 ? -24.578 -8.156 5.875 1 80.5 60 ARG B CA 1
ATOM 2361 C C . ARG B 1 60 ? -25.281 -9.484 6.152 1 80.5 60 ARG B C 1
ATOM 2363 O O . ARG B 1 60 ? -24.859 -10.531 5.652 1 80.5 60 ARG B O 1
ATOM 2370 N N . GLY B 1 61 ? -26.219 -9.328 6.848 1 81.94 61 GLY B N 1
ATOM 2371 C CA . GLY B 1 61 ? -27.047 -10.492 7.137 1 81.94 61 GLY B CA 1
ATOM 2372 C C . GLY B 1 61 ? -26.422 -11.43 8.148 1 81.94 61 GLY B C 1
ATOM 2373 O O . GLY B 1 61 ? -27.062 -12.391 8.586 1 81.94 61 GLY B O 1
ATOM 2374 N N . ALA B 1 62 ? -25.25 -11.227 8.516 1 85.5 62 ALA B N 1
ATOM 2375 C CA . ALA B 1 62 ? -24.578 -12.172 9.398 1 85.5 62 ALA B CA 1
ATOM 2376 C C . ALA B 1 62 ? -24.266 -11.539 10.75 1 85.5 62 ALA B C 1
ATOM 2378 O O . ALA B 1 62 ? -24.344 -12.203 11.789 1 85.5 62 ALA B O 1
ATOM 2379 N N . GLY B 1 63 ? -23.969 -10.227 10.734 1 91.12 63 GLY B N 1
ATOM 2380 C CA . GLY B 1 63 ? -23.656 -9.547 11.984 1 91.12 63 GLY B CA 1
ATOM 2381 C C . GLY B 1 63 ? -22.328 -8.82 11.961 1 91.12 63 GLY B C 1
ATOM 2382 O O . GLY B 1 63 ? -21.859 -8.406 10.898 1 91.12 63 GLY B O 1
ATOM 2383 N N . THR B 1 64 ? -21.922 -8.469 13.195 1 92.69 64 THR B N 1
ATOM 2384 C CA . THR B 1 64 ? -20.656 -7.746 13.359 1 92.69 64 THR B CA 1
ATOM 2385 C C . THR B 1 64 ? -19.609 -8.633 14.016 1 92.69 64 THR B C 1
ATOM 2387 O O . THR B 1 64 ? -19.906 -9.375 14.953 1 92.69 64 THR B O 1
ATOM 2390 N N . PHE B 1 65 ? -18.406 -8.594 13.5 1 93.88 65 PHE B N 1
ATOM 2391 C CA . PHE B 1 65 ? -17.359 -9.508 13.93 1 93.88 65 PHE B CA 1
ATOM 2392 C C . PHE B 1 65 ? -16.094 -8.742 14.305 1 93.88 65 PHE B C 1
ATOM 2394 O O . PHE B 1 65 ? -15.812 -7.672 13.75 1 93.88 65 PHE B O 1
ATOM 2401 N N . VAL B 1 66 ? -15.32 -9.383 15.219 1 93.44 66 VAL B N 1
ATOM 2402 C CA . VAL B 1 66 ? -14.023 -8.828 15.57 1 93.44 66 VAL B CA 1
ATOM 2403 C C . VAL B 1 66 ? -13.086 -8.891 14.367 1 93.44 66 VAL B C 1
ATOM 2405 O O . VAL B 1 66 ? -12.977 -9.93 13.719 1 93.44 66 VAL B O 1
ATOM 2408 N N . ASN B 1 67 ? -12.562 -7.762 14.086 1 89.81 67 ASN B N 1
ATOM 2409 C CA . ASN B 1 67 ? -11.625 -7.656 12.977 1 89.81 67 ASN B CA 1
ATOM 2410 C C . ASN B 1 67 ? -10.211 -7.332 13.469 1 89.81 67 ASN B C 1
ATOM 2412 O O . ASN B 1 67 ? -10.031 -6.484 14.336 1 89.81 67 ASN B O 1
ATOM 2416 N N . ARG B 1 68 ? -9.227 -8.133 12.961 1 86.81 68 ARG B N 1
ATOM 2417 C CA . ARG B 1 68 ? -7.812 -7.859 13.18 1 86.81 68 ARG B CA 1
ATOM 2418 C C . ARG B 1 68 ? -7.035 -7.898 11.867 1 86.81 68 ARG B C 1
ATOM 2420 O O . ARG B 1 68 ? -6.922 -8.953 11.242 1 86.81 68 ARG B O 1
ATOM 2427 N N . ARG B 1 69 ? -6.527 -6.762 11.555 1 87.19 69 ARG B N 1
ATOM 2428 C CA . ARG B 1 69 ? -5.719 -6.754 10.336 1 87.19 69 ARG B CA 1
ATOM 2429 C C . ARG B 1 69 ? -4.434 -7.555 10.531 1 87.19 69 ARG B C 1
ATOM 2431 O O . ARG B 1 69 ? -3.75 -7.406 11.547 1 87.19 69 ARG B O 1
ATOM 2438 N N . ILE B 1 70 ? -4.148 -8.414 9.609 1 90.06 70 ILE B N 1
ATOM 2439 C CA . ILE B 1 70 ? -2.879 -9.133 9.648 1 90.06 70 ILE B CA 1
ATOM 2440 C C . ILE B 1 70 ? -1.842 -8.383 8.812 1 90.06 70 ILE B C 1
ATOM 2442 O O . ILE B 1 70 ? -2.195 -7.605 7.922 1 90.06 70 ILE B O 1
ATOM 2446 N N . ASP B 1 71 ? -0.608 -8.594 9.188 1 89.69 71 ASP B N 1
ATOM 2447 C CA . ASP B 1 71 ? 0.463 -8.188 8.281 1 89.69 71 ASP B CA 1
ATOM 2448 C C . ASP B 1 71 ? 0.678 -9.227 7.184 1 89.69 71 ASP B C 1
ATOM 2450 O O . ASP B 1 71 ? 1.132 -10.336 7.457 1 89.69 71 ASP B O 1
ATOM 2454 N N . TYR B 1 72 ? 0.318 -8.805 6.062 1 91.19 72 TYR B N 1
ATOM 2455 C CA . TYR B 1 72 ? 0.576 -9.68 4.922 1 91.19 72 TYR B CA 1
ATOM 2456 C C . TYR B 1 72 ? 1.88 -9.297 4.23 1 91.19 72 TYR B C 1
ATOM 2458 O O . TYR B 1 72 ? 1.913 -8.367 3.418 1 91.19 72 TYR B O 1
ATOM 2466 N N . VAL B 1 73 ? 2.859 -10.172 4.414 1 90.62 73 VAL B N 1
ATOM 2467 C CA . VAL B 1 73 ? 4.211 -9.828 3.986 1 90.62 73 VAL B CA 1
ATOM 2468 C C . VAL B 1 73 ? 4.492 -10.445 2.617 1 90.62 73 VAL B C 1
ATOM 2470 O O . VAL B 1 73 ? 4.332 -11.656 2.43 1 90.62 73 VAL B O 1
ATOM 2473 N N . ILE B 1 74 ? 4.812 -9.625 1.741 1 90 74 ILE B N 1
ATOM 2474 C CA . ILE B 1 74 ? 5.297 -10.023 0.424 1 90 74 ILE B CA 1
ATOM 2475 C C . ILE B 1 74 ? 6.793 -9.734 0.313 1 90 74 ILE B C 1
ATOM 2477 O O . ILE B 1 74 ? 7.219 -8.586 0.469 1 90 74 ILE B O 1
ATOM 2481 N N . SER B 1 75 ? 7.52 -10.789 0.131 1 86.75 75 SER B N 1
ATOM 2482 C CA . SER B 1 75 ? 8.969 -10.656 0.098 1 86.75 75 SER B CA 1
ATOM 2483 C C . SER B 1 75 ? 9.586 -11.562 -0.965 1 86.75 75 SER B C 1
ATOM 2485 O O . SER B 1 75 ? 9.023 -12.602 -1.304 1 86.75 75 SER B O 1
ATOM 2487 N N . GLN B 1 76 ? 10.75 -11.109 -1.479 1 77.94 76 GLN B N 1
ATOM 2488 C CA . GLN B 1 76 ? 11.469 -11.953 -2.428 1 77.94 76 GLN B CA 1
ATOM 2489 C C . GLN B 1 76 ? 12.141 -13.133 -1.723 1 77.94 76 GLN B C 1
ATOM 2491 O O . GLN B 1 76 ? 12.547 -14.102 -2.369 1 77.94 76 GLN B O 1
ATOM 2496 N N . ARG B 1 77 ? 12.211 -13.023 -0.452 1 75.19 77 ARG B N 1
ATOM 2497 C CA . ARG B 1 77 ? 12.883 -14.07 0.311 1 75.19 77 ARG B CA 1
ATOM 2498 C C . ARG B 1 77 ? 11.898 -15.156 0.731 1 75.19 77 ARG B C 1
ATOM 2500 O O . ARG B 1 77 ? 12.297 -16.172 1.31 1 75.19 77 ARG B O 1
ATOM 2507 N N . ARG B 1 78 ? 10.688 -14.898 0.46 1 71.69 78 ARG B N 1
ATOM 2508 C CA . ARG B 1 78 ? 9.664 -15.852 0.875 1 71.69 78 ARG B CA 1
ATOM 2509 C C . ARG B 1 78 ? 8.961 -16.453 -0.334 1 71.69 78 ARG B C 1
ATOM 2511 O O . ARG B 1 78 ? 8.641 -15.75 -1.293 1 71.69 78 ARG B O 1
ATOM 2518 N N . ALA B 1 79 ? 8.891 -17.75 -0.222 1 71.94 79 ALA B N 1
ATOM 2519 C CA . ALA B 1 79 ? 8.062 -18.375 -1.245 1 71.94 79 ALA B CA 1
ATOM 2520 C C . ALA B 1 79 ? 6.625 -17.859 -1.179 1 71.94 79 ALA B C 1
ATOM 2522 O O . ALA B 1 79 ? 6.035 -17.781 -0.099 1 71.94 79 ALA B O 1
ATOM 2523 N N . PRO B 1 80 ? 6.215 -17.484 -2.27 1 74 80 PRO B N 1
ATOM 2524 C CA . PRO B 1 80 ? 4.84 -16.984 -2.254 1 74 80 PRO B CA 1
ATOM 2525 C C . PRO B 1 80 ? 3.826 -18.047 -1.848 1 74 80 PRO B C 1
ATOM 2527 O O . PRO B 1 80 ? 3.824 -19.141 -2.406 1 74 80 PRO B O 1
ATOM 2530 N N . SER B 1 81 ? 3.092 -17.797 -0.819 1 80 81 SER B N 1
ATOM 2531 C CA . SER B 1 81 ? 1.977 -18.594 -0.332 1 80 81 SER B CA 1
ATOM 2532 C C . SER B 1 81 ? 1.029 -17.766 0.529 1 80 81 SER B C 1
ATOM 2534 O O . SER B 1 81 ? 1.381 -17.375 1.642 1 80 81 SER B O 1
ATOM 2536 N N . TRP B 1 82 ? -0.05 -17.609 -0.012 1 86.19 82 TRP B N 1
ATOM 2537 C CA . TRP B 1 82 ? -1.026 -16.844 0.75 1 86.19 82 TRP B CA 1
ATOM 2538 C C . TRP B 1 82 ? -1.382 -17.547 2.053 1 86.19 82 TRP B C 1
ATOM 2540 O O . TRP B 1 82 ? -1.413 -16.922 3.117 1 86.19 82 TRP B O 1
ATOM 2550 N N . HIS B 1 83 ? -1.55 -18.859 1.927 1 87.5 83 HIS B N 1
ATOM 2551 C CA . HIS B 1 83 ? -1.946 -19.641 3.098 1 87.5 83 HIS B CA 1
ATOM 2552 C C . HIS B 1 83 ? -0.875 -19.594 4.18 1 87.5 83 HIS B C 1
ATOM 2554 O O . HIS B 1 83 ? -1.182 -19.344 5.352 1 87.5 83 HIS B O 1
ATOM 2560 N N . GLN B 1 84 ? 0.288 -19.781 3.754 1 86.31 84 GLN B N 1
ATOM 2561 C CA . GLN B 1 84 ? 1.383 -19.766 4.719 1 86.31 84 GLN B CA 1
ATOM 2562 C C . GLN B 1 84 ? 1.555 -18.391 5.344 1 86.31 84 GLN B C 1
ATOM 2564 O O . GLN B 1 84 ? 1.776 -18.266 6.551 1 86.31 84 GLN B O 1
ATOM 2569 N N . THR B 1 85 ? 1.458 -17.438 4.586 1 88.06 85 THR B N 1
ATOM 2570 C CA . THR B 1 85 ? 1.629 -16.062 5.066 1 88.06 85 THR B CA 1
ATOM 2571 C C . THR B 1 85 ? 0.56 -15.719 6.098 1 88.06 85 THR B C 1
ATOM 2573 O O . THR B 1 85 ? 0.858 -15.109 7.125 1 88.06 85 THR B O 1
ATOM 2576 N N . VAL B 1 86 ? -0.64 -16.156 5.859 1 91.12 86 VAL B N 1
ATOM 2577 C CA . VAL B 1 86 ? -1.744 -15.883 6.773 1 91.12 86 VAL B CA 1
ATOM 2578 C C . VAL B 1 86 ? -1.521 -16.625 8.086 1 91.12 86 VAL B C 1
ATOM 2580 O O . VAL B 1 86 ? -1.687 -16.062 9.172 1 91.12 86 VAL B O 1
ATOM 2583 N N . ARG B 1 87 ? -1.057 -17.844 7.977 1 91.25 87 ARG B N 1
ATOM 2584 C CA . ARG B 1 87 ? -0.782 -18.625 9.18 1 91.25 87 ARG B CA 1
ATOM 2585 C C . ARG B 1 87 ? 0.349 -18.016 9.992 1 91.25 87 ARG B C 1
ATOM 2587 O O . ARG B 1 87 ? 0.272 -17.938 11.219 1 91.25 87 ARG B O 1
ATOM 2594 N N . GLU B 1 88 ? 1.303 -17.594 9.289 1 89.38 88 GLU B N 1
ATOM 2595 C CA . GLU B 1 88 ? 2.447 -16.984 9.961 1 89.38 88 GLU B CA 1
ATOM 2596 C C . GLU B 1 88 ? 2.049 -15.695 10.672 1 89.38 88 GLU B C 1
ATOM 2598 O O . GLU B 1 88 ? 2.678 -15.297 11.656 1 89.38 88 GLU B O 1
ATOM 2603 N N . ALA B 1 89 ? 1.052 -15.094 10.172 1 89.94 89 ALA B N 1
ATOM 2604 C CA . ALA B 1 89 ? 0.542 -13.875 10.797 1 89.94 89 ALA B CA 1
ATOM 2605 C C . ALA B 1 89 ? -0.379 -14.203 11.969 1 89.94 89 ALA B C 1
ATOM 2607 O O . ALA B 1 89 ? -0.902 -13.297 12.625 1 89.94 89 ALA B O 1
ATOM 2608 N N . GLY B 1 90 ? -0.583 -15.477 12.203 1 90 90 GLY B N 1
ATOM 2609 C CA . GLY B 1 90 ? -1.359 -15.906 13.359 1 90 90 GLY B CA 1
ATOM 2610 C C . GLY B 1 90 ? -2.846 -16 13.07 1 90 90 GLY B C 1
ATOM 2611 O O . GLY B 1 90 ? -3.664 -15.945 13.992 1 90 90 GLY B O 1
ATOM 2612 N N . ALA B 1 91 ? -3.242 -16.078 11.859 1 93.38 91 ALA B N 1
ATOM 2613 C CA . ALA B 1 91 ? -4.648 -16.156 11.469 1 93.38 91 ALA B CA 1
ATOM 2614 C C . ALA B 1 91 ? -4.941 -17.453 10.719 1 93.38 91 ALA B C 1
ATOM 2616 O O . ALA B 1 91 ? -4.027 -18.219 10.398 1 93.38 91 ALA B O 1
ATOM 2617 N N . GLU B 1 92 ? -6.18 -17.719 10.469 1 92.12 92 GLU B N 1
ATOM 2618 C CA . GLU B 1 92 ? -6.59 -18.953 9.812 1 92.12 92 GLU B CA 1
ATOM 2619 C C . GLU B 1 92 ? -7.023 -18.688 8.367 1 92.12 92 GLU B C 1
ATOM 2621 O O . GLU B 1 92 ? -8.016 -18 8.133 1 92.12 92 GLU B O 1
ATOM 2626 N N . PRO B 1 93 ? -6.297 -19.297 7.465 1 92.69 93 PRO B N 1
ATOM 2627 C CA . PRO B 1 93 ? -6.641 -19.094 6.055 1 92.69 93 PRO B CA 1
ATOM 2628 C C . PRO B 1 93 ? -7.66 -20.125 5.551 1 92.69 93 PRO B C 1
ATOM 2630 O O . PRO B 1 93 ? -7.668 -21.266 6.008 1 92.69 93 PRO B O 1
ATOM 2633 N N . ARG B 1 94 ? -8.516 -19.672 4.664 1 91.12 94 ARG B N 1
ATOM 2634 C CA . ARG B 1 94 ? -9.406 -20.547 3.898 1 91.12 94 ARG B CA 1
ATOM 2635 C C . ARG B 1 94 ? -9.625 -20 2.492 1 91.12 94 ARG B C 1
ATOM 2637 O O . ARG B 1 94 ? -9.797 -18.797 2.307 1 91.12 94 ARG B O 1
ATOM 2644 N N . SER B 1 95 ? -9.562 -20.859 1.566 1 91.62 95 SER B N 1
ATOM 2645 C CA . SER B 1 95 ? -9.852 -20.469 0.194 1 91.62 95 SER B CA 1
ATOM 2646 C C . SER B 1 95 ? -11.023 -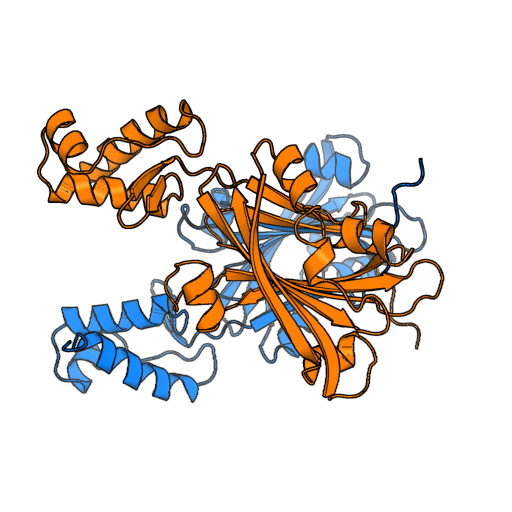21.266 -0.376 1 91.62 95 SER B C 1
ATOM 2648 O O . SER B 1 95 ? -11.219 -22.422 -0.028 1 91.62 95 SER B O 1
ATOM 2650 N N . VAL B 1 96 ? -11.844 -20.641 -1.191 1 91.81 96 VAL B N 1
ATOM 2651 C CA . VAL B 1 96 ? -12.984 -21.25 -1.861 1 91.81 96 VAL B CA 1
ATOM 2652 C C . VAL B 1 96 ? -12.891 -21.016 -3.365 1 91.81 96 VAL B C 1
ATOM 2654 O O . VAL B 1 96 ? -12.727 -19.875 -3.809 1 91.81 96 VAL B O 1
ATOM 2657 N N . VAL B 1 97 ? -12.984 -22.109 -4.109 1 92.81 97 VAL B N 1
ATOM 2658 C CA . VAL B 1 97 ? -13.023 -21.984 -5.562 1 92.81 97 VAL B CA 1
ATOM 2659 C C . VAL B 1 97 ? -14.398 -21.484 -5.996 1 92.81 97 VAL B C 1
ATOM 2661 O O . VAL B 1 97 ? -15.414 -22.125 -5.715 1 92.81 97 VAL B O 1
ATOM 2664 N N . ARG B 1 98 ? -14.461 -20.375 -6.66 1 93.06 98 ARG B N 1
ATOM 2665 C CA . ARG B 1 98 ? -15.727 -19.797 -7.125 1 93.06 98 ARG B CA 1
ATOM 2666 C C . ARG B 1 98 ? -15.984 -20.172 -8.586 1 93.06 98 ARG B C 1
ATOM 2668 O O . ARG B 1 98 ? -17.141 -20.156 -9.039 1 93.06 98 ARG B O 1
ATOM 2675 N N . GLY B 1 99 ? -14.859 -20.469 -9.25 1 91.94 99 GLY B N 1
ATOM 2676 C CA . GLY B 1 99 ? -15.023 -20.875 -10.641 1 91.94 99 GLY B CA 1
ATOM 2677 C C . GLY B 1 99 ? -13.719 -21.297 -11.297 1 91.94 99 GLY B C 1
ATOM 2678 O O . GLY B 1 99 ? -12.648 -20.828 -10.906 1 91.94 99 GLY B O 1
ATOM 2679 N N . VAL B 1 100 ? -13.906 -22.25 -12.227 1 92.31 100 VAL B N 1
ATOM 2680 C CA . VAL B 1 100 ? -12.828 -22.641 -13.133 1 92.31 100 VAL B CA 1
ATOM 2681 C C . VAL B 1 100 ? -13.375 -22.797 -14.547 1 92.31 100 VAL B C 1
ATOM 2683 O O . VAL B 1 100 ? -14.398 -23.438 -14.758 1 92.31 100 VAL B O 1
ATOM 2686 N N . ARG B 1 101 ? -12.719 -22.141 -15.461 1 92.81 101 ARG B N 1
ATOM 2687 C CA . ARG B 1 101 ? -13.219 -22.297 -16.828 1 92.81 101 ARG B CA 1
ATOM 2688 C C . ARG B 1 101 ? -12.078 -22.188 -17.828 1 92.81 101 ARG B C 1
ATOM 2690 O O . ARG B 1 101 ? -11.094 -21.484 -17.594 1 92.81 101 ARG B O 1
ATOM 2697 N N . ARG B 1 102 ? -12.336 -22.844 -18.906 1 94.44 102 ARG B N 1
ATOM 2698 C CA . ARG B 1 102 ? -11.461 -22.656 -20.062 1 94.44 102 ARG B CA 1
ATOM 2699 C C . ARG B 1 102 ? -11.766 -21.344 -20.766 1 94.44 102 ARG B C 1
ATOM 2701 O O . ARG B 1 102 ? -12.93 -20.969 -20.906 1 94.44 102 ARG B O 1
ATOM 2708 N N . ALA B 1 103 ? -10.758 -20.656 -21.094 1 95.5 103 ALA B N 1
ATOM 2709 C CA . ALA B 1 103 ? -10.914 -19.375 -21.75 1 95.5 103 ALA B CA 1
ATOM 2710 C C . ALA B 1 103 ? -9.688 -19.031 -22.594 1 95.5 103 ALA B C 1
ATOM 2712 O O . ALA B 1 103 ? -8.719 -19.797 -22.641 1 95.5 103 ALA B O 1
ATOM 2713 N N . SER B 1 104 ? -9.867 -17.969 -23.422 1 96.94 104 SER B N 1
ATOM 2714 C CA . SER B 1 104 ? -8.758 -17.406 -24.188 1 96.94 104 SER B CA 1
ATOM 2715 C C . SER B 1 104 ? -8.047 -16.312 -23.406 1 96.94 104 SER B C 1
ATOM 2717 O O . SER B 1 104 ? -8.703 -15.492 -22.75 1 96.94 104 SER B O 1
ATOM 2719 N N . LEU B 1 105 ? -6.738 -16.297 -23.453 1 97.31 105 LEU B N 1
ATOM 2720 C CA . LEU B 1 105 ? -5.953 -15.305 -22.719 1 97.31 105 LEU B CA 1
ATOM 2721 C C . LEU B 1 105 ? -6.281 -13.891 -23.188 1 97.31 105 LEU B C 1
ATOM 2723 O O . LEU B 1 105 ? -6.188 -13.594 -24.391 1 97.31 105 LEU B O 1
ATOM 2727 N N . PRO B 1 106 ? -6.656 -12.984 -22.312 1 96.69 106 PRO B N 1
ATOM 2728 C CA . PRO B 1 106 ? -6.77 -11.57 -22.656 1 96.69 106 PRO B CA 1
ATOM 2729 C C . PRO B 1 106 ? -5.418 -10.922 -22.953 1 96.69 106 PRO B C 1
ATOM 2731 O O . PRO B 1 106 ? -4.375 -11.484 -22.625 1 96.69 106 PRO B O 1
ATOM 2734 N N . ALA B 1 107 ? -5.398 -9.812 -23.516 1 97 107 ALA B N 1
ATOM 2735 C CA . ALA B 1 107 ? -4.195 -9.156 -24.016 1 97 107 ALA B CA 1
ATOM 2736 C C . ALA B 1 107 ? -3.154 -8.984 -22.922 1 97 107 ALA B C 1
ATOM 2738 O O . ALA B 1 107 ? -1.991 -9.359 -23.094 1 97 107 ALA B O 1
ATOM 2739 N N . THR B 1 108 ? -3.555 -8.477 -21.781 1 95.25 108 THR B N 1
ATOM 2740 C CA . THR B 1 108 ? -2.621 -8.188 -20.703 1 95.25 108 THR B CA 1
ATOM 2741 C C . THR B 1 108 ? -1.98 -9.477 -20.188 1 95.25 108 THR B C 1
ATOM 2743 O O . THR B 1 108 ? -0.759 -9.547 -20.031 1 95.25 108 THR B O 1
ATOM 2746 N N . GLU B 1 109 ? -2.791 -10.461 -19.922 1 96.81 109 GLU B N 1
ATOM 2747 C CA . GLU B 1 109 ? -2.283 -11.734 -19.406 1 96.81 109 GLU B CA 1
ATOM 2748 C C . GLU B 1 109 ? -1.44 -12.453 -20.453 1 96.81 109 GLU B C 1
ATOM 2750 O O . GLU B 1 109 ? -0.451 -13.109 -20.125 1 96.81 109 GLU B O 1
ATOM 2755 N N . ALA B 1 110 ? -1.878 -12.336 -21.688 1 97.62 110 ALA B N 1
ATOM 2756 C CA . ALA B 1 110 ? -1.107 -12.938 -22.781 1 97.62 110 ALA B CA 1
ATOM 2757 C C . ALA B 1 110 ? 0.303 -12.352 -22.828 1 97.62 110 ALA B C 1
ATOM 2759 O O . ALA B 1 110 ? 1.28 -13.094 -22.969 1 97.62 110 ALA B O 1
ATOM 2760 N N . GLU B 1 111 ? 0.384 -11.102 -22.766 1 96.12 111 GLU B N 1
ATOM 2761 C CA . GLU B 1 111 ? 1.684 -10.43 -22.766 1 96.12 111 GLU B CA 1
ATOM 2762 C C . GLU B 1 111 ? 2.541 -10.891 -21.594 1 96.12 111 GLU B C 1
ATOM 2764 O O . GLU B 1 111 ? 3.715 -11.227 -21.766 1 96.12 111 GLU B O 1
ATOM 2769 N N . ARG B 1 112 ? 1.98 -10.992 -20.469 1 95 112 ARG B N 1
ATOM 2770 C CA . ARG B 1 112 ? 2.697 -11.375 -19.25 1 95 112 ARG B CA 1
ATOM 2771 C C . ARG B 1 112 ? 3.158 -12.828 -19.312 1 95 112 ARG B C 1
ATOM 2773 O O . ARG B 1 112 ? 4.238 -13.164 -18.828 1 95 112 ARG B O 1
ATOM 2780 N N . LEU B 1 113 ? 2.336 -13.609 -19.922 1 97.25 113 LEU B N 1
ATOM 2781 C CA . LEU B 1 113 ? 2.633 -15.031 -19.984 1 97.25 113 LEU B CA 1
ATOM 2782 C C . LEU B 1 113 ? 3.424 -15.359 -21.25 1 97.25 113 LEU B C 1
ATOM 2784 O O . LEU B 1 113 ? 3.742 -16.531 -21.516 1 97.25 113 LEU B O 1
ATOM 2788 N N . GLU B 1 114 ? 3.691 -14.281 -22.016 1 96.44 114 GLU B N 1
ATOM 2789 C CA . GLU B 1 114 ? 4.465 -14.438 -23.234 1 96.44 114 GLU B CA 1
ATOM 2790 C C . GLU B 1 114 ? 3.824 -15.461 -24.172 1 96.44 114 GLU B C 1
ATOM 2792 O O . GLU B 1 114 ? 4.492 -16.391 -24.625 1 96.44 114 GLU B O 1
ATOM 2797 N N . ARG B 1 115 ? 2.578 -15.273 -24.328 1 97.12 115 ARG B N 1
ATOM 2798 C CA . ARG B 1 115 ? 1.771 -16.062 -25.25 1 97.12 115 ARG B CA 1
ATOM 2799 C C . ARG B 1 115 ? 0.994 -15.148 -26.203 1 97.12 115 ARG B C 1
ATOM 2801 O O . ARG B 1 115 ? 0.768 -13.969 -25.891 1 97.12 115 ARG B O 1
ATOM 2808 N N . PRO B 1 116 ? 0.658 -15.672 -27.453 1 96.94 116 PRO B N 1
ATOM 2809 C CA . PRO B 1 116 ? -0.23 -14.875 -28.297 1 96.94 116 PRO B CA 1
ATOM 2810 C C . PRO B 1 116 ? -1.58 -14.594 -27.641 1 96.94 116 PRO B C 1
ATOM 2812 O O . PRO B 1 116 ? -2.125 -15.461 -26.953 1 96.94 116 PRO B O 1
ATOM 2815 N N . VAL B 1 117 ? -2.094 -13.383 -27.922 1 97.06 117 VAL B N 1
ATOM 2816 C CA . VAL B 1 117 ? -3.441 -13.047 -27.469 1 97.06 117 VAL B CA 1
ATOM 2817 C C . VAL B 1 117 ? -4.438 -14.07 -28 1 97.06 117 VAL B C 1
ATOM 2819 O O . VAL B 1 117 ? -4.355 -14.484 -29.156 1 97.06 117 VAL B O 1
ATOM 2822 N N . GLY B 1 118 ? -5.301 -14.578 -27.094 1 96.88 118 GLY B N 1
ATOM 2823 C CA . GLY B 1 118 ? -6.301 -15.547 -27.516 1 96.88 118 GLY B CA 1
ATOM 2824 C C . GLY B 1 118 ? -5.863 -16.984 -27.297 1 96.88 118 GLY B C 1
ATOM 2825 O O . GLY B 1 118 ? -6.656 -17.906 -27.484 1 96.88 118 GLY B O 1
ATOM 2826 N N . SER B 1 119 ? -4.66 -17.219 -26.859 1 97.12 119 SER B N 1
ATOM 2827 C CA . SER B 1 119 ? -4.188 -18.578 -26.578 1 97.12 119 SER B CA 1
ATOM 2828 C C . SER B 1 119 ? -5.074 -19.266 -25.547 1 97.12 119 SER B C 1
ATOM 2830 O O . SER B 1 119 ? -5.613 -18.625 -24.656 1 97.12 119 SER B O 1
ATOM 2832 N N . PRO B 1 120 ? -5.215 -20.625 -25.719 1 97.38 120 PRO B N 1
ATOM 2833 C CA . PRO B 1 120 ? -6.02 -21.359 -24.75 1 97.38 120 PRO B CA 1
ATOM 2834 C C . PRO B 1 120 ? -5.406 -21.359 -23.359 1 97.38 120 PRO B C 1
ATOM 2836 O O . PRO B 1 120 ? -4.188 -21.5 -23.203 1 97.38 120 PRO B O 1
ATOM 2839 N N . ALA B 1 121 ? -6.27 -21.141 -22.344 1 97.06 121 ALA B N 1
ATOM 2840 C CA . ALA B 1 121 ? -5.863 -21.109 -20.953 1 97.06 121 ALA B CA 1
ATOM 2841 C C . ALA B 1 121 ? -7.035 -21.453 -20.031 1 97.06 121 ALA B C 1
ATOM 2843 O O . ALA B 1 121 ? -8.133 -21.75 -20.5 1 97.06 121 ALA B O 1
ATOM 2844 N N . SER B 1 122 ? -6.746 -21.625 -18.812 1 95.44 122 SER B N 1
ATOM 2845 C CA . SER B 1 122 ? -7.758 -21.734 -17.766 1 95.44 122 SER B CA 1
ATOM 2846 C C . SER B 1 122 ? -7.727 -20.531 -16.828 1 95.44 122 SER B C 1
ATOM 2848 O O . SER B 1 122 ? -6.656 -20.031 -16.5 1 95.44 122 SER B O 1
ATOM 2850 N N . LEU B 1 123 ? -8.898 -20.078 -16.5 1 96 123 LEU B N 1
ATOM 2851 C CA . LEU B 1 123 ? -9.047 -19.062 -15.469 1 96 123 LEU B CA 1
ATOM 2852 C C . LEU B 1 123 ? -9.609 -19.656 -14.18 1 96 123 LEU B C 1
ATOM 2854 O O . LEU B 1 123 ? -10.703 -20.234 -14.188 1 96 123 LEU B O 1
ATOM 2858 N N . LEU B 1 124 ? -8.844 -19.625 -13.141 1 94.06 124 LEU B N 1
ATOM 2859 C CA . LEU B 1 124 ? -9.266 -20.031 -11.805 1 94.06 124 LEU B CA 1
ATOM 2860 C C . LEU B 1 124 ? -9.641 -18.812 -10.961 1 94.06 124 LEU B C 1
ATOM 2862 O O . LEU B 1 124 ? -8.852 -17.875 -10.844 1 94.06 124 LEU B O 1
ATOM 2866 N N . ILE B 1 125 ? -10.875 -18.797 -10.453 1 95.06 125 ILE B N 1
ATOM 2867 C CA . ILE B 1 125 ? -11.359 -17.719 -9.602 1 95.06 125 ILE B CA 1
ATOM 2868 C C . ILE B 1 125 ? -11.547 -18.234 -8.172 1 95.06 125 ILE B C 1
ATOM 2870 O O . ILE B 1 125 ? -12.258 -19.203 -7.945 1 95.06 125 ILE B O 1
ATOM 2874 N N . ARG B 1 126 ? -10.93 -17.547 -7.273 1 94.12 126 ARG B N 1
ATOM 2875 C CA . ARG B 1 126 ? -11.008 -17.984 -5.887 1 94.12 126 ARG B CA 1
ATOM 2876 C C . ARG B 1 126 ? -11.312 -16.812 -4.957 1 94.12 126 ARG B C 1
ATOM 2878 O O . ARG B 1 126 ? -11.031 -15.656 -5.289 1 94.12 126 ARG B O 1
ATOM 2885 N N . GLN B 1 127 ? -11.93 -17.156 -3.893 1 94.75 127 GLN B N 1
ATOM 2886 C CA . GLN B 1 127 ? -12.172 -16.25 -2.775 1 94.75 127 GLN B CA 1
ATOM 2887 C C . GLN B 1 127 ? -11.391 -16.672 -1.539 1 94.75 127 GLN B C 1
ATOM 2889 O O . GLN B 1 127 ? -11.273 -17.875 -1.251 1 94.75 127 GLN B O 1
ATOM 2894 N N . TYR B 1 128 ? -10.906 -15.703 -0.876 1 94.44 128 TYR B N 1
ATOM 2895 C CA . TYR B 1 128 ? -10.039 -15.969 0.27 1 94.44 128 TYR B CA 1
ATOM 2896 C C . TYR B 1 128 ? -10.648 -15.414 1.552 1 94.44 128 TYR B C 1
ATOM 2898 O O . TYR B 1 128 ? -11.219 -14.32 1.552 1 94.44 128 TYR B O 1
ATOM 2906 N N . TYR B 1 129 ? -10.516 -16.25 2.586 1 93.06 129 TYR B N 1
ATOM 2907 C CA . TYR B 1 129 ? -11.016 -15.875 3.906 1 93.06 129 TYR B CA 1
ATOM 2908 C C . TYR B 1 129 ? -9.898 -15.922 4.941 1 93.06 129 TYR B C 1
ATOM 2910 O O . TYR B 1 129 ? -9.047 -16.812 4.91 1 93.06 129 TYR B O 1
ATOM 2918 N N . VAL B 1 130 ? -9.898 -14.953 5.816 1 93.06 130 VAL B N 1
ATOM 2919 C CA . VAL B 1 130 ? -9.047 -14.922 7 1 93.06 130 VAL B CA 1
ATOM 2920 C C . VAL B 1 130 ? -9.914 -14.906 8.258 1 93.06 130 VAL B C 1
ATOM 2922 O O . VAL B 1 130 ? -10.719 -13.992 8.445 1 93.06 130 VAL B O 1
ATOM 2925 N N . ASP B 1 131 ? -9.766 -15.938 9.078 1 91.38 131 ASP B N 1
ATOM 2926 C CA . ASP B 1 131 ? -10.594 -16.078 10.266 1 91.38 131 ASP B CA 1
ATOM 2927 C C . ASP B 1 131 ? -12.078 -16 9.922 1 91.38 131 ASP B C 1
ATOM 2929 O O . ASP B 1 131 ? -12.836 -15.266 10.562 1 91.38 131 ASP B O 1
ATOM 2933 N N . ASP B 1 132 ? -12.367 -16.547 8.789 1 89.81 132 ASP B N 1
ATOM 2934 C CA . ASP B 1 132 ? -13.727 -16.75 8.289 1 89.81 132 ASP B CA 1
ATOM 2935 C C . ASP B 1 132 ? -14.344 -15.438 7.84 1 89.81 132 ASP B C 1
ATOM 2937 O O . ASP B 1 132 ? -15.562 -15.352 7.652 1 89.81 132 ASP B O 1
ATOM 2941 N N . LEU B 1 133 ? -13.555 -14.445 7.77 1 92.31 133 LEU B N 1
ATOM 2942 C CA . LEU B 1 133 ? -13.992 -13.188 7.172 1 92.31 133 LEU B CA 1
ATOM 2943 C C . LEU B 1 133 ? -13.414 -13.023 5.77 1 92.31 133 LEU B C 1
ATOM 2945 O O . LEU B 1 133 ? -12.25 -13.344 5.531 1 92.31 133 LEU B O 1
ATOM 2949 N N . LEU B 1 134 ? -14.281 -12.57 4.934 1 93.44 134 LEU B N 1
ATOM 2950 C CA . LEU B 1 134 ? -13.883 -12.383 3.543 1 93.44 134 LEU B CA 1
ATOM 2951 C C . LEU B 1 134 ? -12.703 -11.43 3.441 1 93.44 134 LEU B C 1
ATOM 2953 O O . LEU B 1 134 ? -12.719 -10.352 4.047 1 93.44 134 LEU B O 1
ATOM 2957 N N . HIS B 1 135 ? -11.688 -11.906 2.662 1 94.56 135 HIS B N 1
ATOM 2958 C CA . HIS B 1 135 ? -10.43 -11.172 2.588 1 94.56 135 HIS B CA 1
ATOM 2959 C C . HIS B 1 135 ? -10.109 -10.781 1.15 1 94.56 135 HIS B C 1
ATOM 2961 O O . HIS B 1 135 ? -9.719 -9.641 0.884 1 94.56 135 HIS B O 1
ATOM 2967 N N . GLY B 1 136 ? -10.289 -11.766 0.322 1 95.88 136 GLY B N 1
ATOM 2968 C CA . GLY B 1 136 ? -9.703 -11.5 -0.981 1 95.88 136 GLY B CA 1
ATOM 2969 C C . GLY B 1 136 ? -10.406 -12.219 -2.115 1 95.88 136 GLY B C 1
ATOM 2970 O O . GLY B 1 136 ? -11.273 -13.07 -1.876 1 95.88 136 GLY B O 1
ATOM 2971 N N . TRP B 1 137 ? -10.07 -11.781 -3.344 1 96.25 137 TRP B N 1
ATOM 2972 C CA . TRP B 1 137 ? -10.523 -12.289 -4.633 1 96.25 137 TRP B CA 1
ATOM 2973 C C . TRP B 1 137 ? -9.359 -12.445 -5.602 1 96.25 137 TRP B C 1
ATOM 2975 O O . TRP B 1 137 ? -8.484 -11.57 -5.676 1 96.25 137 TRP B O 1
ATOM 2985 N N . SER B 1 138 ? -9.32 -13.617 -6.297 1 96.06 138 SER B N 1
ATOM 2986 C CA . SER B 1 138 ? -8.164 -13.797 -7.172 1 96.06 138 SER B CA 1
ATOM 2987 C C . SER B 1 138 ? -8.586 -14.367 -8.523 1 96.06 138 SER B C 1
ATOM 2989 O O . SER B 1 138 ? -9.5 -15.188 -8.602 1 96.06 138 SER B O 1
ATOM 2991 N N . ASN B 1 139 ? -7.949 -13.844 -9.539 1 96.56 139 ASN B N 1
ATOM 2992 C CA . ASN B 1 139 ? -7.941 -14.422 -10.875 1 96.56 139 ASN B CA 1
ATOM 2993 C C . ASN B 1 139 ? -6.578 -15.016 -11.227 1 96.56 139 ASN B C 1
ATOM 2995 O O . ASN B 1 139 ? -5.57 -14.312 -11.219 1 96.56 139 ASN B O 1
ATOM 2999 N N . GLU B 1 140 ? -6.629 -16.266 -11.508 1 95.44 140 GLU B N 1
ATOM 3000 C CA . GLU B 1 140 ? -5.391 -16.984 -11.82 1 95.44 140 GLU B CA 1
ATOM 3001 C C . GLU B 1 140 ? -5.449 -17.625 -13.203 1 95.44 140 GLU B C 1
ATOM 3003 O O . GLU B 1 140 ? -6.297 -18.469 -13.461 1 95.44 140 GLU B O 1
ATOM 3008 N N . TRP B 1 141 ? -4.555 -17.219 -14.031 1 96.75 141 TRP B N 1
ATOM 3009 C CA . TRP B 1 141 ? -4.516 -17.719 -15.406 1 96.75 141 TRP B CA 1
ATOM 3010 C C . TRP B 1 141 ? -3.391 -18.734 -15.578 1 96.75 141 TRP B C 1
ATOM 3012 O O . TRP B 1 141 ? -2.238 -18.453 -15.227 1 96.75 141 TRP B O 1
ATOM 3022 N N . ILE B 1 142 ? -3.732 -19.844 -16.141 1 95.69 142 ILE B N 1
ATOM 3023 C CA . ILE B 1 142 ? -2.795 -20.938 -16.422 1 95.69 142 ILE B CA 1
ATOM 3024 C C . ILE B 1 142 ? -2.902 -21.328 -17.891 1 95.69 142 ILE B C 1
ATOM 3026 O O . ILE B 1 142 ? -3.945 -21.828 -18.328 1 95.69 142 ILE B O 1
ATOM 3030 N N . PRO B 1 143 ? -1.797 -21.156 -18.594 1 96.5 143 PRO B N 1
ATOM 3031 C CA . PRO B 1 143 ? -1.843 -21.594 -19.984 1 96.5 143 PRO B CA 1
ATOM 3032 C C . PRO B 1 143 ? -2.189 -23.078 -20.125 1 96.5 143 PRO B C 1
ATOM 3034 O O . PRO B 1 143 ? -1.754 -23.891 -19.297 1 96.5 143 PRO B O 1
ATOM 3037 N N . ALA B 1 144 ? -2.871 -23.406 -21.203 1 94.75 144 ALA B N 1
ATOM 3038 C CA . ALA B 1 144 ? -3.336 -24.781 -21.391 1 94.75 144 ALA B CA 1
ATOM 3039 C C . ALA B 1 144 ? -2.162 -25.734 -21.594 1 94.75 144 ALA B C 1
ATOM 3041 O O . ALA B 1 144 ? -2.256 -26.922 -21.281 1 94.75 144 ALA B O 1
ATOM 3042 N N . ASP B 1 145 ? -1.131 -25.219 -22.109 1 92.81 145 ASP B N 1
ATOM 3043 C CA . ASP B 1 145 ? 0.037 -26.047 -22.359 1 92.81 145 ASP B CA 1
ATOM 3044 C C . ASP B 1 145 ? 0.778 -26.359 -21.047 1 92.81 145 ASP B C 1
ATOM 3046 O O . ASP B 1 145 ? 1.64 -27.234 -21.016 1 92.81 145 ASP B O 1
ATOM 3050 N N . VAL B 1 146 ? 0.46 -25.672 -20.031 1 93.44 146 VAL B N 1
ATOM 3051 C CA . VAL B 1 146 ? 1.036 -25.922 -18.703 1 93.44 146 VAL B CA 1
ATOM 3052 C C . VAL B 1 146 ? 0.165 -26.922 -17.953 1 93.44 146 VAL B C 1
ATOM 3054 O O . VAL B 1 146 ? 0.669 -27.906 -17.406 1 93.44 146 VAL B O 1
ATOM 3057 N N . LEU B 1 147 ? -1.065 -26.625 -17.891 1 88.94 147 LEU B N 1
ATOM 3058 C CA . LEU B 1 147 ? -2.035 -27.5 -17.25 1 88.94 147 LEU B CA 1
ATOM 3059 C C . LEU B 1 147 ? -3.418 -27.344 -17.875 1 88.94 147 LEU B C 1
ATOM 3061 O O . LEU B 1 147 ? -4.012 -26.266 -17.812 1 88.94 147 LEU B O 1
ATOM 3065 N N . ASP B 1 148 ? -3.959 -28.281 -18.375 1 83.06 148 ASP B N 1
ATOM 3066 C CA . ASP B 1 148 ? -5.219 -28.234 -19.109 1 83.06 148 ASP B CA 1
ATOM 3067 C C . ASP B 1 148 ? -6.391 -28.656 -18.234 1 83.06 148 ASP B C 1
ATOM 3069 O O . ASP B 1 148 ? -7.539 -28.312 -18.516 1 83.06 148 ASP B O 1
ATOM 3073 N N . ASP B 1 149 ? -6.199 -29.359 -17.172 1 82.88 149 ASP B N 1
ATOM 3074 C CA . ASP B 1 149 ? -7.281 -29.906 -16.344 1 82.88 149 ASP B CA 1
ATOM 3075 C C . ASP B 1 149 ? -7.281 -29.266 -14.953 1 82.88 149 ASP B C 1
ATOM 3077 O O . ASP B 1 149 ? -7.34 -29.969 -13.945 1 82.88 149 ASP B O 1
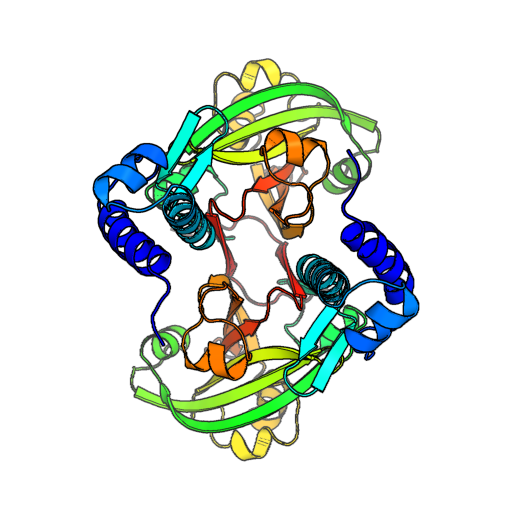ATOM 3081 N N . VAL B 1 150 ? -7.324 -27.953 -14.992 1 84.38 150 VAL B N 1
ATOM 3082 C CA . VAL B 1 150 ? -7.27 -27.234 -13.727 1 84.38 150 VAL B CA 1
ATOM 3083 C C . VAL B 1 150 ? -8.5 -27.562 -12.883 1 84.38 150 VAL B C 1
ATOM 3085 O O . VAL B 1 150 ? -8.406 -27.688 -11.664 1 84.38 150 VAL B O 1
ATOM 3088 N N . GLU B 1 151 ? -9.586 -27.797 -13.461 1 82.06 151 GLU B N 1
ATOM 3089 C CA . GLU B 1 151 ? -10.844 -28.062 -12.773 1 82.06 151 GLU B CA 1
ATOM 3090 C C . GLU B 1 151 ? -10.734 -29.312 -11.898 1 82.06 151 GLU B C 1
ATOM 3092 O O . GLU B 1 151 ? -11.32 -29.375 -10.812 1 82.06 151 GLU B O 1
ATOM 3097 N N . ILE B 1 152 ? -10.078 -30.219 -12.328 1 77.12 152 ILE B N 1
ATOM 3098 C CA . ILE B 1 152 ? -9.93 -31.469 -11.594 1 77.12 152 ILE B CA 1
ATOM 3099 C C . ILE B 1 152 ? -8.953 -31.281 -10.438 1 77.12 152 ILE B C 1
ATOM 3101 O O . ILE B 1 152 ? -9.148 -31.844 -9.359 1 77.12 152 ILE B O 1
ATOM 3105 N N . ALA B 1 153 ? -8.07 -30.375 -10.602 1 76.06 153 ALA B N 1
ATOM 3106 C CA . ALA B 1 153 ? -6.957 -30.234 -9.672 1 76.06 153 ALA B CA 1
ATOM 3107 C C . ALA B 1 153 ? -7.34 -29.328 -8.5 1 76.06 153 ALA B C 1
ATOM 3109 O O . ALA B 1 153 ? -6.84 -29.5 -7.383 1 76.06 153 ALA B O 1
ATOM 3110 N N . VAL B 1 154 ? -8.211 -28.422 -8.688 1 74.94 154 VAL B N 1
ATOM 3111 C CA . VAL B 1 154 ? -8.438 -27.328 -7.73 1 74.94 154 VAL B CA 1
ATOM 3112 C C . VAL B 1 154 ? -9.227 -27.859 -6.531 1 74.94 154 VAL B C 1
ATOM 3114 O O . VAL B 1 154 ? -9.203 -27.266 -5.457 1 74.94 154 VAL B O 1
ATOM 3117 N N . HIS B 1 155 ? -9.836 -28.891 -6.66 1 68.06 155 HIS B N 1
ATOM 3118 C CA . HIS B 1 155 ? -10.641 -29.422 -5.562 1 68.06 155 HIS B CA 1
ATOM 3119 C C . HIS B 1 155 ? -9.766 -30.125 -4.535 1 68.06 155 HIS B C 1
ATOM 3121 O O . HIS B 1 155 ? -10.211 -30.391 -3.416 1 68.06 155 HIS B O 1
ATOM 3127 N N . SER B 1 156 ? -8.602 -30.188 -4.879 1 59.94 156 SER B N 1
ATOM 3128 C CA . SER B 1 156 ? -7.805 -31.016 -3.975 1 59.94 156 SER B CA 1
ATOM 3129 C C . SER B 1 156 ? -6.758 -30.188 -3.24 1 59.94 156 SER B C 1
ATOM 3131 O O . SER B 1 156 ? -6.242 -30.609 -2.201 1 59.94 156 SER B O 1
ATOM 3133 N N . VAL B 1 157 ? -6.453 -29.125 -3.824 1 63.31 157 VAL B N 1
ATOM 3134 C CA . VAL B 1 157 ? -5.301 -28.453 -3.242 1 63.31 157 VAL B CA 1
ATOM 3135 C C . VAL B 1 157 ? -5.594 -26.953 -3.123 1 63.31 157 VAL B C 1
ATOM 3137 O O . VAL B 1 157 ? -6.203 -26.359 -4.016 1 63.31 157 VAL B O 1
ATOM 3140 N N . GLU B 1 158 ? -5.047 -26.516 -2.055 1 70.62 158 GLU B N 1
ATOM 3141 C CA . GLU B 1 158 ? -5.387 -25.141 -1.739 1 70.62 158 GLU B CA 1
ATOM 3142 C C . GLU B 1 158 ? -4.508 -24.156 -2.516 1 70.62 158 GLU B C 1
ATOM 3144 O O . GLU B 1 158 ? -4.988 -23.125 -2.992 1 70.62 158 GLU B O 1
ATOM 3149 N N . SER B 1 159 ? -3.297 -24.516 -2.773 1 78 159 SER B N 1
ATOM 3150 C CA . SER B 1 159 ? -2.361 -23.594 -3.414 1 78 159 SER B CA 1
ATOM 3151 C C . SER B 1 159 ? -2.223 -23.891 -4.902 1 78 159 SER B C 1
ATOM 3153 O O . SER B 1 159 ? -2.002 -25.047 -5.289 1 78 159 SER B O 1
ATOM 3155 N N . VAL B 1 160 ? -2.355 -22.891 -5.727 1 79.31 160 VAL B N 1
ATOM 3156 C CA . VAL B 1 160 ? -2.189 -23.062 -7.164 1 79.31 160 VAL B CA 1
ATOM 3157 C C . VAL B 1 160 ? -0.766 -23.531 -7.469 1 79.31 160 VAL B C 1
ATOM 3159 O O . VAL B 1 160 ? -0.545 -24.312 -8.391 1 79.31 160 VAL B O 1
ATOM 3162 N N . ASP B 1 161 ? 0.154 -23.047 -6.688 1 79.44 161 ASP B N 1
ATOM 3163 C CA . ASP B 1 161 ? 1.529 -23.484 -6.871 1 79.44 161 ASP B CA 1
ATOM 3164 C C . ASP B 1 161 ? 1.646 -25 -6.656 1 79.44 161 ASP B C 1
ATOM 3166 O O . ASP B 1 161 ? 2.336 -25.688 -7.414 1 79.44 161 ASP B O 1
ATOM 3170 N N . SER B 1 162 ? 0.992 -25.406 -5.621 1 77.94 162 SER B N 1
ATOM 3171 C CA . SER B 1 162 ? 1.004 -26.828 -5.324 1 77.94 162 SER B CA 1
ATOM 3172 C C . SER B 1 162 ? 0.317 -27.625 -6.426 1 77.94 162 SER B C 1
ATOM 3174 O O . SER B 1 162 ? 0.756 -28.734 -6.77 1 77.94 162 SER B O 1
ATOM 3176 N N . ILE B 1 163 ? -0.732 -27.109 -6.941 1 79.81 163 ILE B N 1
ATOM 3177 C CA . ILE B 1 163 ? -1.441 -27.766 -8.039 1 79.81 163 ILE B CA 1
ATOM 3178 C C . ILE B 1 163 ? -0.506 -27.922 -9.234 1 79.81 163 ILE B C 1
ATOM 3180 O O . ILE B 1 163 ? -0.403 -29 -9.812 1 79.81 163 ILE B O 1
ATOM 3184 N N . LEU B 1 164 ? 0.212 -26.891 -9.57 1 82.88 164 LEU B N 1
ATOM 3185 C CA . LEU B 1 164 ? 1.114 -26.922 -10.719 1 82.88 164 LEU B CA 1
ATOM 3186 C C . LEU B 1 164 ? 2.26 -27.906 -10.477 1 82.88 164 LEU B C 1
ATOM 3188 O O . LEU B 1 164 ? 2.625 -28.672 -11.367 1 82.88 164 LEU B O 1
ATOM 3192 N N . HIS B 1 165 ? 2.715 -27.906 -9.32 1 79.81 165 HIS B N 1
ATOM 3193 C CA . HIS B 1 165 ? 3.822 -28.797 -8.992 1 79.81 165 HIS B CA 1
ATOM 3194 C C . HIS B 1 165 ? 3.398 -30.25 -9.07 1 79.81 165 HIS B C 1
ATOM 3196 O O . HIS B 1 165 ? 4.133 -31.094 -9.609 1 79.81 165 HIS B O 1
ATOM 3202 N N . GLN B 1 166 ? 2.252 -30.516 -8.602 1 77.88 166 GLN B N 1
ATOM 3203 C CA . GLN B 1 166 ? 1.8 -31.891 -8.492 1 77.88 166 GLN B CA 1
ATOM 3204 C C . GLN B 1 166 ? 1.257 -32.406 -9.828 1 77.88 166 GLN B C 1
ATOM 3206 O O . GLN B 1 166 ? 1.472 -33.562 -10.188 1 77.88 166 GLN B O 1
ATOM 3211 N N . MET B 1 167 ? 0.71 -31.547 -10.586 1 79.88 167 MET B N 1
ATOM 3212 C CA . MET B 1 167 ? -0.068 -32.031 -11.727 1 79.88 167 MET B CA 1
ATOM 3213 C C . MET B 1 167 ? 0.666 -31.766 -13.039 1 79.88 167 MET B C 1
ATOM 3215 O O . MET B 1 167 ? 0.391 -32.406 -14.047 1 79.88 167 MET B O 1
ATOM 3219 N N . SER B 1 168 ? 1.546 -30.828 -13.133 1 79.31 168 SER B N 1
ATOM 3220 C CA . SER B 1 168 ? 2.217 -30.516 -14.391 1 79.31 168 SER B CA 1
ATOM 3221 C C . SER B 1 168 ? 3.73 -30.625 -14.258 1 79.31 168 SER B C 1
ATOM 3223 O O . SER B 1 168 ? 4.461 -30.484 -15.234 1 79.31 168 SER B O 1
ATOM 3225 N N . LYS B 1 169 ? 4.238 -30.891 -13.109 1 81.88 169 LYS B N 1
ATOM 3226 C CA . LYS B 1 169 ? 5.656 -31.047 -12.789 1 81.88 169 LYS B CA 1
ATOM 3227 C C . LYS B 1 169 ? 6.41 -29.719 -12.984 1 81.88 169 LYS B C 1
ATOM 3229 O O . LYS B 1 169 ? 7.621 -29.734 -13.203 1 81.88 169 LYS B O 1
ATOM 3234 N N . VAL B 1 170 ? 5.629 -28.703 -13.086 1 86.75 170 VAL B N 1
ATOM 3235 C CA . VAL B 1 170 ? 6.234 -27.375 -13.133 1 86.75 170 VAL B CA 1
ATOM 3236 C C . VAL B 1 170 ? 6.527 -26.891 -11.711 1 86.75 170 VAL B C 1
ATOM 3238 O O . VAL B 1 170 ? 5.773 -27.172 -10.781 1 86.75 170 VAL B O 1
ATOM 3241 N N . GLN B 1 171 ? 7.664 -26.312 -11.602 1 86.88 171 GLN B N 1
ATOM 3242 C CA . GLN B 1 171 ? 8.008 -25.641 -10.344 1 86.88 171 GLN B CA 1
ATOM 3243 C C . GLN B 1 171 ? 7.918 -24.125 -10.477 1 86.88 171 GLN B C 1
ATOM 3245 O O . GLN B 1 171 ? 8.891 -23.484 -10.844 1 86.88 171 GLN B O 1
ATOM 3250 N N . PRO B 1 172 ? 6.789 -23.656 -10.094 1 88.38 172 PRO B N 1
ATOM 3251 C CA . PRO B 1 172 ? 6.613 -22.203 -10.281 1 88.38 172 PRO B CA 1
ATOM 3252 C C . PRO B 1 172 ? 7.438 -21.375 -9.305 1 88.38 172 PRO B C 1
ATOM 3254 O O . PRO B 1 172 ? 7.5 -21.703 -8.117 1 88.38 172 PRO B O 1
ATOM 3257 N N . VAL B 1 173 ? 8.086 -20.375 -9.805 1 87.19 173 VAL B N 1
ATOM 3258 C CA . VAL B 1 173 ? 8.805 -19.375 -9.016 1 87.19 173 VAL B CA 1
ATOM 3259 C C . VAL B 1 173 ? 8.367 -17.969 -9.438 1 87.19 173 VAL B C 1
ATOM 3261 O O . VAL B 1 173 ? 8.344 -17.656 -10.625 1 87.19 173 VAL B O 1
ATOM 3264 N N . ARG B 1 174 ? 8.023 -17.188 -8.445 1 88.94 174 ARG B N 1
ATOM 3265 C CA . ARG B 1 174 ? 7.613 -15.828 -8.766 1 88.94 174 ARG B CA 1
ATOM 3266 C C . ARG B 1 174 ? 8.773 -15.031 -9.352 1 88.94 174 ARG B C 1
ATOM 3268 O O . ARG B 1 174 ? 9.844 -14.953 -8.758 1 88.94 174 ARG B O 1
ATOM 3275 N N . SER B 1 175 ? 8.531 -14.445 -10.5 1 87.5 175 SER B N 1
ATOM 3276 C CA . SER B 1 175 ? 9.57 -13.664 -11.18 1 87.5 175 SER B CA 1
ATOM 3277 C C . SER B 1 175 ? 9.258 -12.172 -11.125 1 87.5 175 SER B C 1
ATOM 3279 O O . SER B 1 175 ? 10.156 -11.344 -11.297 1 87.5 175 SER B O 1
ATOM 3281 N N . TRP B 1 176 ? 8.117 -11.938 -11 1 88.75 176 TRP B N 1
ATOM 3282 C CA . TRP B 1 176 ? 7.668 -10.547 -11.008 1 88.75 176 TRP B CA 1
ATOM 3283 C C . TRP B 1 176 ? 6.441 -10.367 -10.117 1 88.75 176 TRP B C 1
ATOM 3285 O O . TRP B 1 176 ? 5.578 -11.25 -10.055 1 88.75 176 TRP B O 1
ATOM 3295 N N . CYS B 1 177 ? 6.391 -9.219 -9.461 1 91.56 177 CYS B N 1
ATOM 3296 C CA . CYS B 1 177 ? 5.242 -8.883 -8.625 1 91.56 177 CYS B CA 1
ATOM 3297 C C . CYS B 1 177 ? 5.043 -7.371 -8.555 1 91.56 177 CYS B C 1
ATOM 3299 O O . CYS B 1 177 ? 6.016 -6.613 -8.5 1 91.56 177 CYS B O 1
ATOM 3301 N N . ARG B 1 178 ? 3.877 -6.988 -8.664 1 92.69 178 ARG B N 1
ATOM 3302 C CA . ARG B 1 178 ? 3.482 -5.59 -8.547 1 92.69 178 ARG B CA 1
ATOM 3303 C C . ARG B 1 178 ? 2.363 -5.418 -7.523 1 92.69 178 ARG B C 1
ATOM 3305 O O . ARG B 1 178 ? 1.339 -6.102 -7.602 1 92.69 178 ARG B O 1
ATOM 3312 N N . VAL B 1 179 ? 2.6 -4.555 -6.57 1 93 179 VAL B N 1
ATOM 3313 C CA . VAL B 1 179 ? 1.634 -4.305 -5.504 1 93 179 VAL B CA 1
ATOM 3314 C C . VAL B 1 179 ? 1.164 -2.855 -5.562 1 93 179 VAL B C 1
ATOM 3316 O O . VAL B 1 179 ? 1.981 -1.934 -5.625 1 93 179 VAL B O 1
ATOM 3319 N N . SER B 1 180 ? -0.129 -2.68 -5.582 1 91.5 180 SER B N 1
ATOM 3320 C CA . SER B 1 180 ? -0.683 -1.332 -5.648 1 91.5 180 SER B CA 1
ATOM 3321 C C . SER B 1 180 ? -2.047 -1.261 -4.969 1 91.5 180 SER B C 1
ATOM 3323 O O . SER B 1 180 ? -2.57 -2.277 -4.508 1 91.5 180 SER B O 1
ATOM 3325 N N . ASN B 1 181 ? -2.512 -0.054 -4.754 1 88.94 181 ASN B N 1
ATOM 3326 C CA . ASN B 1 181 ? -3.902 0.195 -4.387 1 88.94 181 ASN B CA 1
ATOM 3327 C C . ASN B 1 181 ? -4.715 0.696 -5.578 1 88.94 181 ASN B C 1
ATOM 3329 O O . ASN B 1 181 ? -4.242 1.54 -6.344 1 88.94 181 ASN B O 1
ATOM 3333 N N . THR B 1 182 ? -5.871 0.111 -5.793 1 86.38 182 THR B N 1
ATOM 3334 C CA . THR B 1 182 ? -6.648 0.453 -6.977 1 86.38 182 THR B CA 1
ATOM 3335 C C . THR B 1 182 ? -8.141 0.418 -6.672 1 86.38 182 THR B C 1
ATOM 3337 O O . THR B 1 182 ? -8.562 -0.14 -5.652 1 86.38 182 THR B O 1
ATOM 3340 N N . LEU B 1 183 ? -8.891 1.149 -7.508 1 84.19 183 LEU B N 1
ATOM 3341 C CA . LEU B 1 183 ? -10.344 0.974 -7.473 1 84.19 183 LEU B CA 1
ATOM 3342 C C . LEU B 1 183 ? -10.75 -0.308 -8.188 1 84.19 183 LEU B C 1
ATOM 3344 O O . LEU B 1 183 ? -10.352 -0.542 -9.328 1 84.19 183 LEU B O 1
ATOM 3348 N N . PRO B 1 184 ? -11.461 -1.101 -7.512 1 89.69 184 PRO B N 1
ATOM 3349 C CA . PRO B 1 184 ? -11.812 -2.396 -8.102 1 89.69 184 PRO B CA 1
ATOM 3350 C C . PRO B 1 184 ? -12.906 -2.289 -9.156 1 89.69 184 PRO B C 1
ATOM 3352 O O . PRO B 1 184 ? -13.758 -1.393 -9.086 1 89.69 184 PRO B O 1
ATOM 3355 N N . GLY B 1 185 ? -12.883 -3.186 -10.156 1 91.25 185 GLY B N 1
ATOM 3356 C CA . GLY B 1 185 ? -13.977 -3.334 -11.102 1 91.25 185 GLY B CA 1
ATOM 3357 C C . GLY B 1 185 ? -15.188 -4.023 -10.508 1 91.25 185 GLY B C 1
ATOM 3358 O O . GLY B 1 185 ? -15.148 -4.48 -9.359 1 91.25 185 GLY B O 1
ATOM 3359 N N . PRO B 1 186 ? -16.219 -4.078 -11.273 1 93.19 186 PRO B N 1
ATOM 3360 C CA . PRO B 1 186 ? -17.5 -4.602 -10.766 1 93.19 186 PRO B CA 1
ATOM 3361 C C . PRO B 1 186 ? -17.391 -6.039 -10.266 1 93.19 186 PRO B C 1
ATOM 3363 O O . PRO B 1 186 ? -17.984 -6.391 -9.25 1 93.19 186 PRO B O 1
ATOM 3366 N N . GLU B 1 187 ? -16.688 -6.863 -10.977 1 93.31 187 GLU B N 1
ATOM 3367 C CA . GLU B 1 187 ? -16.531 -8.258 -10.578 1 93.31 187 GLU B CA 1
ATOM 3368 C C . GLU B 1 187 ? -15.867 -8.375 -9.211 1 93.31 187 GLU B C 1
ATOM 3370 O O . GLU B 1 187 ? -16.297 -9.156 -8.367 1 93.31 187 GLU B O 1
ATOM 3375 N N . VAL B 1 188 ? -14.859 -7.594 -9 1 94.5 188 VAL B N 1
ATOM 3376 C CA . VAL B 1 188 ? -14.109 -7.617 -7.746 1 94.5 188 VAL B CA 1
ATOM 3377 C C . VAL B 1 188 ? -14.961 -7.035 -6.621 1 94.5 188 VAL B C 1
ATOM 3379 O O . VAL B 1 188 ? -14.969 -7.559 -5.504 1 94.5 188 VAL B O 1
ATOM 3382 N N . VAL B 1 189 ? -15.703 -6.008 -6.934 1 93.69 189 VAL B N 1
ATOM 3383 C CA . VAL B 1 189 ? -16.609 -5.395 -5.961 1 93.69 189 VAL B CA 1
ATOM 3384 C C . VAL B 1 189 ? -17.594 -6.434 -5.457 1 93.69 189 VAL B C 1
ATOM 3386 O O . VAL B 1 189 ? -17.797 -6.578 -4.246 1 93.69 189 VAL B O 1
ATOM 3389 N N . ALA B 1 190 ? -18.156 -7.141 -6.387 1 93.81 190 ALA B N 1
ATOM 3390 C CA . ALA B 1 190 ? -19.109 -8.195 -6.035 1 93.81 190 ALA B CA 1
ATOM 3391 C C . ALA B 1 190 ? -18.422 -9.328 -5.281 1 93.81 190 ALA B C 1
ATOM 3393 O O . ALA B 1 190 ? -18.922 -9.797 -4.258 1 93.81 190 ALA B O 1
ATOM 3394 N N . GLY B 1 191 ? -17.266 -9.695 -5.738 1 94.31 191 GLY B N 1
ATOM 3395 C CA . GLY B 1 191 ? -16.547 -10.82 -5.16 1 94.31 191 GLY B CA 1
ATOM 3396 C C . GLY B 1 191 ? -16.047 -10.547 -3.752 1 94.31 191 GLY B C 1
ATOM 3397 O O . GLY B 1 191 ? -15.977 -11.453 -2.928 1 94.31 191 GLY B O 1
ATOM 3398 N N . LEU B 1 192 ? -15.672 -9.312 -3.484 1 93.38 192 LEU B N 1
ATOM 3399 C CA . LEU B 1 192 ? -15.156 -8.922 -2.178 1 93.38 192 LEU B CA 1
ATOM 3400 C C . LEU B 1 192 ? -16.281 -8.383 -1.293 1 93.38 192 LEU B C 1
ATOM 3402 O O . LEU B 1 192 ? -16.062 -8.102 -0.111 1 93.38 192 LEU B O 1
ATOM 3406 N N . GLU B 1 193 ? -17.438 -8.195 -1.896 1 89.06 193 GLU B N 1
ATOM 3407 C CA . GLU B 1 193 ? -18.562 -7.625 -1.175 1 89.06 193 GLU B CA 1
ATOM 3408 C C . GLU B 1 193 ? -18.203 -6.293 -0.534 1 89.06 193 GLU B C 1
ATOM 3410 O O . GLU B 1 193 ? -18.406 -6.094 0.665 1 89.06 193 GLU B O 1
ATOM 3415 N N . ILE B 1 194 ? -17.641 -5.398 -1.343 1 87.06 194 ILE B N 1
ATOM 3416 C CA . ILE B 1 194 ? -17.219 -4.086 -0.872 1 87.06 194 ILE B CA 1
ATOM 3417 C C . ILE B 1 194 ? -17.938 -2.998 -1.674 1 87.06 194 ILE B C 1
ATOM 3419 O O . ILE B 1 194 ? -18.641 -3.293 -2.643 1 87.06 194 ILE B O 1
ATOM 3423 N N . GLU B 1 195 ? -17.734 -1.761 -1.125 1 78.88 195 GLU B N 1
ATOM 3424 C CA . GLU B 1 195 ? -18.219 -0.611 -1.879 1 78.88 195 GLU B CA 1
ATOM 3425 C C . GLU B 1 195 ? -17.281 -0.257 -3.025 1 78.88 195 GLU B C 1
ATOM 3427 O O . GLU B 1 195 ? -16.062 -0.381 -2.893 1 78.88 195 GLU B O 1
ATOM 3432 N N . SER B 1 196 ? -17.828 0.214 -4.09 1 75.31 196 SER B N 1
ATOM 3433 C CA . SER B 1 196 ? -17.078 0.443 -5.324 1 75.31 196 SER B CA 1
ATOM 3434 C C . SER B 1 196 ? -16.188 1.675 -5.215 1 75.31 196 SER B C 1
ATOM 3436 O O . SER B 1 196 ? -15.273 1.859 -6.02 1 75.31 196 SER B O 1
ATOM 3438 N N . ASP B 1 197 ? -16.328 2.4 -4.262 1 71.56 197 ASP B N 1
ATOM 3439 C CA . ASP B 1 197 ? -15.617 3.678 -4.211 1 71.56 197 ASP B CA 1
ATOM 3440 C C . ASP B 1 197 ? -14.43 3.609 -3.26 1 71.56 197 ASP B C 1
ATOM 3442 O O . ASP B 1 197 ? -13.828 4.633 -2.936 1 71.56 197 ASP B O 1
ATOM 3446 N N . ARG B 1 198 ? -14.047 2.428 -2.9 1 75.44 198 ARG B N 1
ATOM 3447 C CA . ARG B 1 198 ? -12.914 2.281 -1.995 1 75.44 198 ARG B CA 1
ATOM 3448 C C . ARG B 1 198 ? -11.781 1.504 -2.656 1 75.44 198 ARG B C 1
ATOM 3450 O O . ARG B 1 198 ? -12.016 0.47 -3.285 1 75.44 198 ARG B O 1
ATOM 3457 N N . PRO B 1 199 ? -10.625 2.043 -2.529 1 84.81 199 PRO B N 1
ATOM 3458 C CA . PRO B 1 199 ? -9.492 1.308 -3.104 1 84.81 199 PRO B CA 1
ATOM 3459 C C . PRO B 1 199 ? -9.203 0.003 -2.365 1 84.81 199 PRO B C 1
ATOM 3461 O O . PRO B 1 199 ? -9.461 -0.101 -1.163 1 84.81 199 PRO B O 1
ATOM 3464 N N . VAL B 1 200 ? -8.742 -0.939 -3.111 1 91.5 200 VAL B N 1
ATOM 3465 C CA . VAL B 1 200 ? -8.328 -2.229 -2.568 1 91.5 200 VAL B CA 1
ATOM 3466 C C . VAL B 1 200 ? -6.871 -2.504 -2.951 1 91.5 200 VAL B C 1
ATOM 3468 O O . VAL B 1 200 ? -6.316 -1.83 -3.822 1 91.5 200 VAL B O 1
ATOM 3471 N N . TRP B 1 201 ? -6.309 -3.447 -2.287 1 92.94 201 TRP B N 1
ATOM 3472 C CA . TRP B 1 201 ? -4.969 -3.887 -2.67 1 92.94 201 TRP B CA 1
ATOM 3473 C C . TRP B 1 201 ? -5.023 -4.781 -3.904 1 92.94 201 TRP B C 1
ATOM 3475 O O . TRP B 1 201 ? -5.895 -5.648 -4.012 1 92.94 201 TRP B O 1
ATOM 3485 N N . LEU B 1 202 ? -4.164 -4.504 -4.777 1 95.56 202 LEU B N 1
ATOM 3486 C CA . LEU B 1 202 ? -3.996 -5.363 -5.945 1 95.56 202 LEU B CA 1
ATOM 3487 C C . LEU B 1 202 ? -2.566 -5.887 -6.031 1 95.56 202 LEU B C 1
ATOM 3489 O O . LEU B 1 202 ? -1.613 -5.105 -6.07 1 95.56 202 LEU B O 1
ATOM 3493 N N . VAL B 1 203 ? -2.426 -7.176 -5.945 1 95 203 VAL B N 1
ATOM 3494 C CA . VAL B 1 203 ? -1.153 -7.844 -6.199 1 95 203 VAL B CA 1
ATOM 3495 C C . VAL B 1 203 ? -1.2 -8.547 -7.555 1 95 203 VAL B C 1
ATOM 3497 O O . VAL B 1 203 ? -2.066 -9.391 -7.793 1 95 203 VAL B O 1
ATOM 3500 N N . GLU B 1 204 ? -0.341 -8.133 -8.414 1 95.44 204 GLU B N 1
ATOM 3501 C CA . GLU B 1 204 ? -0.126 -8.805 -9.695 1 95.44 204 GLU B CA 1
ATOM 3502 C C . GLU B 1 204 ? 1.203 -9.555 -9.703 1 95.44 204 GLU B C 1
ATOM 3504 O O . GLU B 1 204 ? 2.213 -9.047 -9.219 1 95.44 204 GLU B O 1
ATOM 3509 N N . SER B 1 205 ? 1.103 -10.805 -10.211 1 94.69 205 SER B N 1
ATOM 3510 C CA . SER B 1 205 ? 2.365 -11.531 -10.219 1 94.69 205 SER B CA 1
ATOM 3511 C C . SER B 1 205 ? 2.428 -12.523 -11.375 1 94.69 205 SER B C 1
ATOM 3513 O O . SER B 1 205 ? 1.395 -12.914 -11.922 1 94.69 205 SER B O 1
ATOM 3515 N N . VAL B 1 206 ? 3.625 -12.797 -11.781 1 95 206 VAL B N 1
ATOM 3516 C CA . VAL B 1 206 ? 3.922 -13.82 -12.77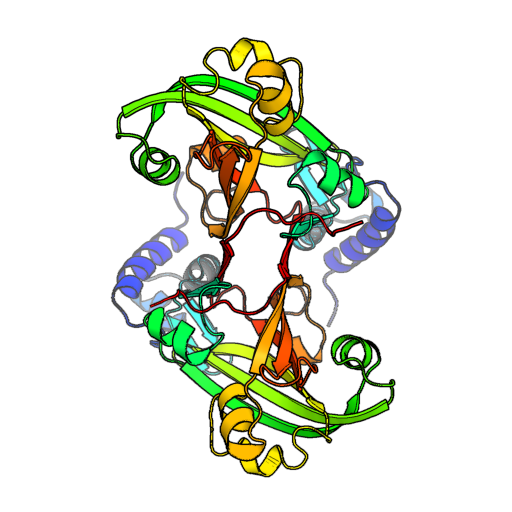3 1 95 206 VAL B CA 1
ATOM 3517 C C . VAL B 1 206 ? 4.938 -14.812 -12.211 1 95 206 VAL B C 1
ATOM 3519 O O . VAL B 1 206 ? 5.926 -14.414 -11.594 1 95 206 VAL B O 1
ATOM 3522 N N . SER B 1 207 ? 4.617 -16.047 -12.383 1 92.88 207 SER B N 1
ATOM 3523 C CA . SER B 1 207 ? 5.559 -17.094 -12.016 1 92.88 207 SER B CA 1
ATOM 3524 C C . SER B 1 207 ? 6.105 -17.797 -13.25 1 92.88 207 SER B C 1
ATOM 3526 O O . SER B 1 207 ? 5.383 -18 -14.227 1 92.88 207 SER B O 1
ATOM 3528 N N . LEU B 1 208 ? 7.367 -18.109 -13.164 1 93.31 208 LEU B N 1
ATOM 3529 C CA . LEU B 1 208 ? 8.031 -18.891 -14.203 1 93.31 208 LEU B CA 1
ATOM 3530 C C . LEU B 1 208 ? 8.305 -20.312 -13.727 1 93.31 208 LEU B C 1
ATOM 3532 O O . LEU B 1 208 ? 8.359 -20.562 -12.516 1 93.31 208 LEU B O 1
ATOM 3536 N N . ASP B 1 209 ? 8.375 -21.188 -14.758 1 92.31 209 ASP B N 1
ATOM 3537 C CA . ASP B 1 209 ? 8.93 -22.5 -14.445 1 92.31 209 ASP B CA 1
ATOM 3538 C C . ASP B 1 209 ? 10.422 -22.406 -14.141 1 92.31 209 ASP B C 1
ATOM 3540 O O . ASP B 1 209 ? 11.203 -21.938 -14.969 1 92.31 209 ASP B O 1
ATOM 3544 N N . ALA B 1 210 ? 10.773 -22.922 -13.008 1 87.94 210 ALA B N 1
ATOM 3545 C CA . ALA B 1 210 ? 12.164 -22.828 -12.578 1 87.94 210 ALA B CA 1
ATOM 3546 C C . ALA B 1 210 ? 13.094 -23.516 -13.57 1 87.94 210 ALA B C 1
ATOM 3548 O O . ALA B 1 210 ? 14.227 -23.078 -13.773 1 87.94 210 ALA B O 1
ATOM 3549 N N . ALA B 1 211 ? 12.641 -24.531 -14.164 1 88.81 211 ALA B N 1
ATOM 3550 C CA . ALA B 1 211 ? 13.461 -25.359 -15.047 1 88.81 211 ALA B CA 1
ATOM 3551 C C . ALA B 1 211 ? 13.609 -24.703 -16.422 1 88.81 211 ALA B C 1
ATOM 3553 O O . ALA B 1 211 ? 14.703 -24.688 -17 1 88.81 211 ALA B O 1
ATOM 3554 N N . THR B 1 212 ? 12.609 -24.078 -16.953 1 90.94 212 THR B N 1
ATOM 3555 C CA . THR B 1 212 ? 12.617 -23.656 -18.344 1 90.94 212 THR B CA 1
ATOM 3556 C C . THR B 1 212 ? 12.664 -22.141 -18.438 1 90.94 212 THR B C 1
ATOM 3558 O O . THR B 1 212 ? 12.992 -21.594 -19.5 1 90.94 212 THR B O 1
ATOM 3561 N N . GLY B 1 213 ? 12.258 -21.5 -17.391 1 91.56 213 GLY B N 1
ATOM 3562 C CA . GLY B 1 213 ? 12.188 -20.062 -17.438 1 91.56 213 GLY B CA 1
ATOM 3563 C C . GLY B 1 213 ? 10.969 -19.531 -18.172 1 91.56 213 GLY B C 1
ATOM 3564 O O . GLY B 1 213 ? 10.867 -18.344 -18.453 1 91.56 213 GLY B O 1
ATOM 3565 N N . THR B 1 214 ? 10.078 -20.406 -18.5 1 93.44 214 THR B N 1
ATOM 3566 C CA . THR B 1 214 ? 8.867 -20.016 -19.219 1 93.44 214 THR B CA 1
ATOM 3567 C C . THR B 1 214 ? 7.777 -19.594 -18.234 1 93.44 214 THR B C 1
ATOM 3569 O O . THR B 1 214 ? 7.586 -20.234 -17.203 1 93.44 214 THR B O 1
ATOM 3572 N N . PRO B 1 215 ? 7.062 -18.5 -18.578 1 96.25 215 PRO B N 1
ATOM 3573 C CA . PRO B 1 215 ? 5.961 -18.109 -17.703 1 96.25 215 PRO B CA 1
ATOM 3574 C C . PRO B 1 215 ? 4.848 -19.156 -17.641 1 96.25 215 PRO B C 1
ATOM 3576 O O . PRO B 1 215 ? 4.441 -19.672 -18.688 1 96.25 215 PRO B O 1
ATOM 3579 N N . VAL B 1 216 ? 4.285 -19.422 -16.453 1 95.56 216 VAL B N 1
ATOM 3580 C CA . VAL B 1 216 ? 3.361 -20.547 -16.344 1 95.56 216 VAL B CA 1
ATOM 3581 C C . VAL B 1 216 ? 2.119 -20.109 -15.57 1 95.56 216 VAL B C 1
ATOM 3583 O O . VAL B 1 216 ? 1.105 -20.812 -15.57 1 95.56 216 VAL B O 1
ATOM 3586 N N . LEU B 1 217 ? 2.203 -18.984 -14.922 1 95.12 217 LEU B N 1
ATOM 3587 C CA . LEU B 1 217 ? 1.117 -18.578 -14.039 1 95.12 217 LEU B CA 1
ATOM 3588 C C . LEU B 1 217 ? 1.057 -17.047 -13.938 1 95.12 217 LEU B C 1
ATOM 3590 O O . LEU B 1 217 ? 2.088 -16.391 -13.766 1 95.12 217 LEU B O 1
ATOM 3594 N N . CYS B 1 218 ? -0.03 -16.438 -14.156 1 97.12 218 CYS B N 1
ATOM 3595 C CA . CYS B 1 218 ? -0.303 -15.016 -13.969 1 97.12 218 CYS B CA 1
ATOM 3596 C C . CYS B 1 218 ? -1.449 -14.805 -12.984 1 97.12 218 CYS B C 1
ATOM 3598 O O . CYS B 1 218 ? -2.557 -15.305 -13.203 1 97.12 218 CYS B O 1
ATOM 3600 N N . ILE B 1 219 ? -1.169 -14.094 -11.945 1 96.12 219 ILE B N 1
ATOM 3601 C CA . ILE B 1 219 ? -2.16 -13.93 -10.883 1 96.12 219 ILE B CA 1
ATOM 3602 C C . ILE B 1 219 ? -2.463 -12.445 -10.68 1 96.12 219 ILE B C 1
ATOM 3604 O O . ILE B 1 219 ? -1.555 -11.609 -10.695 1 96.12 219 ILE B O 1
ATOM 3608 N N . ARG B 1 220 ? -3.691 -12.141 -10.562 1 96.5 220 ARG B N 1
ATOM 3609 C CA . ARG B 1 220 ? -4.168 -10.898 -9.961 1 96.5 220 ARG B CA 1
ATOM 3610 C C . ARG B 1 220 ? -4.988 -11.172 -8.711 1 96.5 220 ARG B C 1
ATOM 3612 O O . ARG B 1 220 ? -5.973 -11.914 -8.75 1 96.5 220 ARG B O 1
ATOM 3619 N N . SER B 1 221 ? -4.59 -10.633 -7.699 1 96.12 221 SER B N 1
ATOM 3620 C CA . SER B 1 221 ? -5.277 -10.836 -6.426 1 96.12 221 SER B CA 1
ATOM 3621 C C . SER B 1 221 ? -5.641 -9.508 -5.777 1 96.12 221 SER B C 1
ATOM 3623 O O . SER B 1 221 ? -4.777 -8.641 -5.598 1 96.12 221 SER B O 1
ATOM 3625 N N . TRP B 1 222 ? -6.879 -9.375 -5.422 1 96.25 222 TRP B N 1
ATOM 3626 C CA . TRP B 1 222 ? -7.398 -8.195 -4.73 1 96.25 222 TRP B CA 1
ATOM 3627 C C . TRP B 1 222 ? -7.699 -8.516 -3.268 1 96.25 222 TRP B C 1
ATOM 3629 O O . TRP B 1 222 ? -8.203 -9.594 -2.951 1 96.25 222 TRP B O 1
ATOM 3639 N N . SER B 1 223 ? -7.375 -7.656 -2.432 1 95.12 223 SER B N 1
ATOM 3640 C CA . SER B 1 223 ? -7.668 -7.871 -1.018 1 95.12 223 SER B CA 1
ATOM 3641 C C . SER B 1 223 ? -8.281 -6.625 -0.385 1 95.12 223 SER B C 1
ATOM 3643 O O . SER B 1 223 ? -7.961 -5.5 -0.776 1 95.12 223 SER B O 1
ATOM 3645 N N . ARG B 1 224 ? -9.062 -6.918 0.594 1 91.44 224 ARG B N 1
ATOM 3646 C CA . ARG B 1 224 ? -9.688 -5.852 1.375 1 91.44 224 ARG B CA 1
ATOM 3647 C C . ARG B 1 224 ? -8.648 -5.125 2.227 1 91.44 224 ARG B C 1
ATOM 3649 O O . ARG B 1 224 ? -7.844 -5.758 2.912 1 91.44 224 ARG B O 1
ATOM 3656 N N . PRO B 1 225 ? -8.758 -3.824 2.158 1 84.81 225 PRO B N 1
ATOM 3657 C CA . PRO B 1 225 ? -7.777 -3.078 2.955 1 84.81 225 PRO B CA 1
ATOM 3658 C C . PRO B 1 225 ? -8.016 -3.213 4.457 1 84.81 225 PRO B C 1
ATOM 3660 O O . PRO B 1 225 ? -7.094 -3.006 5.25 1 84.81 225 PRO B O 1
ATOM 3663 N N . ASP B 1 226 ? -9.211 -3.562 4.855 1 85 226 ASP B N 1
ATOM 3664 C CA . ASP B 1 226 ? -9.516 -3.656 6.277 1 85 226 ASP B CA 1
ATOM 3665 C C . ASP B 1 226 ? -9.148 -5.031 6.828 1 85 226 ASP B C 1
ATOM 3667 O O . ASP B 1 226 ? -9.273 -5.277 8.031 1 85 226 ASP B O 1
ATOM 3671 N N . SER B 1 227 ? -8.641 -5.922 5.938 1 88.19 227 SER B N 1
ATOM 3672 C CA . SER B 1 227 ? -8.336 -7.281 6.367 1 88.19 227 SER B CA 1
ATOM 3673 C C . SER B 1 227 ? -6.836 -7.48 6.539 1 88.19 227 SER B C 1
ATOM 3675 O O . SER B 1 227 ? -6.402 -8.352 7.297 1 88.19 227 SER B O 1
ATOM 3677 N N . ALA B 1 228 ? -6.102 -6.699 5.828 1 87.81 228 ALA B N 1
ATOM 3678 C CA . ALA B 1 228 ? -4.656 -6.902 5.895 1 87.81 228 ALA B CA 1
ATOM 3679 C C . ALA B 1 228 ? -3.904 -5.594 5.652 1 87.81 228 ALA B C 1
ATOM 3681 O O . ALA B 1 228 ? -4.332 -4.77 4.84 1 87.81 228 ALA B O 1
ATOM 3682 N N . ARG B 1 229 ? -2.898 -5.496 6.43 1 86.75 229 ARG B N 1
ATOM 3683 C CA . ARG B 1 229 ? -1.849 -4.539 6.102 1 86.75 229 ARG B CA 1
ATOM 3684 C C . ARG B 1 229 ? -0.78 -5.176 5.223 1 86.75 229 ARG B C 1
ATOM 3686 O O . ARG B 1 229 ? -0.083 -6.098 5.652 1 86.75 229 ARG B O 1
ATOM 3693 N N . ILE B 1 230 ? -0.681 -4.688 3.996 1 89.06 230 ILE B N 1
ATOM 3694 C CA . ILE B 1 230 ? 0.303 -5.258 3.082 1 89.06 230 ILE B CA 1
ATOM 3695 C C . ILE B 1 230 ? 1.683 -4.672 3.383 1 89.06 230 ILE B C 1
ATOM 3697 O O . ILE B 1 230 ? 1.832 -3.457 3.521 1 89.06 230 ILE B O 1
ATOM 3701 N N . VAL B 1 231 ? 2.59 -5.578 3.547 1 91.69 231 VAL B N 1
ATOM 3702 C CA . VAL B 1 231 ? 3.986 -5.223 3.781 1 91.69 231 VAL B CA 1
ATOM 3703 C C . VAL B 1 231 ? 4.863 -5.816 2.682 1 91.69 231 VAL B C 1
ATOM 3705 O O . VAL B 1 231 ? 4.926 -7.039 2.518 1 91.69 231 VAL B O 1
ATOM 3708 N N . VAL B 1 232 ? 5.492 -4.941 1.927 1 90.94 232 VAL B N 1
ATOM 3709 C CA . VAL B 1 232 ? 6.359 -5.398 0.845 1 90.94 232 VAL B CA 1
ATOM 3710 C C . VAL B 1 232 ? 7.82 -5.18 1.225 1 90.94 232 VAL B C 1
ATOM 3712 O O . VAL B 1 232 ? 8.211 -4.074 1.602 1 90.94 232 VAL B O 1
ATOM 3715 N N . GLU B 1 233 ? 8.578 -6.258 1.134 1 88 233 GLU B N 1
ATOM 3716 C CA . GLU B 1 233 ? 10.008 -6.195 1.402 1 88 233 GLU B CA 1
ATOM 3717 C C . GLU B 1 233 ? 10.82 -6.512 0.149 1 88 233 GLU B C 1
ATOM 3719 O O . GLU B 1 233 ? 10.617 -7.551 -0.483 1 88 233 GLU B O 1
ATOM 3724 N N . MET B 1 234 ? 11.594 -5.582 -0.171 1 83.56 234 MET B N 1
ATOM 3725 C CA . MET B 1 234 ? 12.5 -5.75 -1.307 1 83.56 234 MET B CA 1
ATOM 3726 C C . MET B 1 234 ? 13.953 -5.797 -0.844 1 83.56 234 MET B C 1
ATOM 3728 O O . MET B 1 234 ? 14.422 -4.875 -0.177 1 83.56 234 MET B O 1
ATOM 3732 N N . ASP B 1 235 ? 14.547 -6.961 -1.089 1 78 235 ASP B N 1
ATOM 3733 C CA . ASP B 1 235 ? 15.961 -7.105 -0.758 1 78 235 ASP B CA 1
ATOM 3734 C C . ASP B 1 235 ? 16.828 -7.023 -2.01 1 78 235 ASP B C 1
ATOM 3736 O O . ASP B 1 235 ? 16.344 -7.262 -3.121 1 78 235 ASP B O 1
ATOM 3740 N N . GLY B 1 236 ? 17.953 -6.613 -1.786 1 66.88 236 GLY B N 1
ATOM 3741 C CA . GLY B 1 236 ? 18.953 -6.605 -2.848 1 66.88 236 GLY B CA 1
ATOM 3742 C C . GLY B 1 236 ? 19.188 -5.223 -3.438 1 66.88 236 GLY B C 1
ATOM 3743 O O . GLY B 1 236 ? 18.312 -4.359 -3.361 1 66.88 236 GLY B O 1
ATOM 3744 N N . PRO B 1 237 ? 20.406 -5.012 -3.869 1 59.56 237 PRO B N 1
ATOM 3745 C CA . PRO B 1 237 ? 20.766 -3.705 -4.426 1 59.56 237 PRO B CA 1
ATOM 3746 C C . PRO B 1 237 ? 20 -3.377 -5.703 1 59.56 237 PRO B C 1
ATOM 3748 O O . PRO B 1 237 ? 19.531 -4.285 -6.398 1 59.56 237 PRO B O 1
ATOM 3751 N N . TYR B 1 238 ? 19.734 -2.133 -5.711 1 57.66 238 TYR B N 1
ATOM 3752 C CA . TYR B 1 238 ? 19.219 -1.646 -6.984 1 57.66 238 TYR B CA 1
ATOM 3753 C C . TYR B 1 238 ? 20.047 -2.174 -8.148 1 57.66 238 TYR B C 1
ATOM 3755 O O . TYR B 1 238 ? 21.281 -2.184 -8.078 1 57.66 238 TYR B O 1
ATOM 3763 N N . GLN B 1 239 ? 19.5 -2.932 -8.992 1 58.38 239 GLN B N 1
ATOM 3764 C CA . GLN B 1 239 ? 20.188 -3.432 -10.18 1 58.38 239 GLN B CA 1
ATOM 3765 C C . GLN B 1 239 ? 19.781 -2.646 -11.422 1 58.38 239 GLN B C 1
ATOM 3767 O O . GLN B 1 239 ? 18.656 -2.754 -11.883 1 58.38 239 GLN B O 1
ATOM 3772 N N . PRO B 1 240 ? 20.703 -1.562 -11.82 1 49.62 240 PRO B N 1
ATOM 3773 C CA . PRO B 1 240 ? 20.328 -0.845 -13.039 1 49.62 240 PRO B CA 1
ATOM 3774 C C . PRO B 1 240 ? 20.078 -1.78 -14.219 1 49.62 240 PRO B C 1
ATOM 3776 O O . PRO B 1 240 ? 20.656 -2.863 -14.289 1 49.62 240 PRO B O 1
ATOM 3779 N N . GLU B 1 241 ? 18.828 -1.571 -14.852 1 43.47 241 GLU B N 1
ATOM 3780 C CA . GLU B 1 241 ? 18.703 -2.334 -16.094 1 43.47 241 GLU B CA 1
ATOM 3781 C C . GLU B 1 241 ? 19.969 -2.264 -16.922 1 43.47 241 GLU B C 1
ATOM 3783 O O . GLU B 1 241 ? 20.641 -1.227 -16.969 1 43.47 241 GLU B O 1
ATOM 3788 N N . ASP B 1 242 ? 20.75 -3.336 -16.984 1 36.66 242 ASP B N 1
ATOM 3789 C CA . ASP B 1 242 ? 21.781 -3.344 -18.016 1 36.66 242 ASP B CA 1
ATOM 3790 C C . ASP B 1 242 ? 21.359 -2.537 -19.234 1 36.66 242 ASP B C 1
ATOM 3792 O O . ASP B 1 242 ? 20.25 -2.703 -19.734 1 36.66 242 ASP B O 1
ATOM 3796 N N . GLU B 1 243 ? 21.953 -1.327 -19.578 1 26.7 243 GLU B N 1
ATOM 3797 C CA . GLU B 1 243 ? 21.969 -1.025 -21.016 1 26.7 243 GLU B CA 1
ATOM 3798 C C . GLU B 1 243 ? 22.359 -2.25 -21.828 1 26.7 243 GLU B C 1
ATOM 3800 O O . GLU B 1 243 ? 23.266 -2.988 -21.453 1 26.7 243 GLU B O 1
#

Radius of gyration: 24.71 Å; Cα contacts (8 Å, |Δi|>4): 1024; chains: 2; bounding box: 66×62×56 Å

Nearest PDB structures (foldseek):
  4zs8-assembly1_A  TM=7.079E-01  e=2.626E-20  Streptomyces coelicolor A3(2)
  4zsk-assembly1_B  TM=9.082E-01  e=6.306E-14  Streptomyces coelicolor A3(2)
  2ikk-assembly1_B  TM=9.117E-01  e=2.299E-10  Bacillus subtilis
  3hfi-assembly1_A-2  TM=9.035E-01  e=3.088E-10  Escherichia coli O6
  2ikk-assembly1_A  TM=9.147E-01  e=3.275E-10  Bacillus subtilis

Organism: Saccharopolyspora spinosa (NCBI:txid60894)